Protein AF-A0A1R1PFJ3-F1 (afdb_monomer)

Organism: Zancudomyces culisetae (NCBI:txid1213189)

Foldseek 3Di:
DDDDPPVLPFLDPDDVVVLVVVLVVVPDPVVSVVVVVVSVCCRDLLNLLVVLLCQLVVPVVDDSLVSNVVVCVVRVSCLQDLSSLLSNQQARAAAELLSNCLSCLLSVVLVLNLQSLQWKFKAFPVVRDTPDTRRSSYDPPTDYDQPSVLVVPDDDPVLCVVQWQDQDPGIIMHQSVSSDVSLQSNLVSLVVDQDPSSLVSLLVLLQRWHDDDPVRCVRRPGRHHSDDLLSNVSSLLSSLLNCLVVLPPVSLVSLVPRDRVQPDFLQCQQVSAHNVSHRPDPLLNCLCVVVVVRNVSVCVSLLSNLLNCLVSVSVVSNVVQCVVPLDLVSLVSNLSSCLSVLVLVSVLVSVVSHQDDLVSLVSLLVSLVVDLDLVSLVVCLVVVVSSVVPHPNVVSVVSSVVVVVVVD

Sequence (408 aa):
MNATDNDNSLFNKLPANILSTIFVLAQNLQLSLLNKNMHYISQQDNTVSNYIHQYALSNTEDDPDYNLKTIFEKYTRINMNETVGALVLRKIKNLDYETALELAFKYRWRNILNKLLKMYLLIDRNTSTIVQKSTLFINEGEYLDIDIAKFFSEESGSQREESDIKISDSLYITPIITKIDASSLLFYEMFPITRESEVQMLLDMCNTKFEFPSEISGSVGRDIRCIDTRFMICCMLVAARECGSLNSLEFLKQILDLQINIDFPFEEIEFIVDPSGVTLDDGLSEFICNYEYTERTDLFNYTVCAYYACVLDRKELMSFLEKNYYSSKHLQILFDVATYHENEGLVKEYFFKVELNPENTERVIEMAYNVDNADFKRFVLNNSDRLGGKLDKHTLIMDISEDDHKLQ

Structure (mmCIF, N/CA/C/O backbone):
data_AF-A0A1R1PFJ3-F1
#
_entry.id   AF-A0A1R1PFJ3-F1
#
loop_
_atom_site.group_PDB
_atom_site.id
_atom_site.type_symbol
_atom_site.label_atom_id
_atom_site.label_alt_id
_atom_site.label_comp_id
_atom_site.label_asym_id
_atom_site.label_entity_id
_atom_site.label_seq_id
_atom_site.pdbx_PDB_ins_code
_atom_site.Cartn_x
_atom_site.Cartn_y
_atom_site.Cartn_z
_atom_site.occupancy
_atom_site.B_iso_or_equiv
_atom_site.auth_seq_id
_atom_site.auth_comp_id
_atom_site.auth_asym_id
_atom_site.auth_atom_id
_atom_site.pdbx_PDB_model_num
ATOM 1 N N . MET A 1 1 ? -10.131 26.464 -10.292 1.00 27.20 1 MET A N 1
ATOM 2 C CA . MET A 1 1 ? -9.481 27.066 -11.477 1.00 27.20 1 MET A CA 1
ATOM 3 C C . MET A 1 1 ? -8.424 26.071 -11.912 1.00 27.20 1 MET A C 1
ATOM 5 O O . MET A 1 1 ? -7.534 25.793 -11.125 1.00 27.20 1 MET A O 1
ATOM 9 N N . ASN A 1 2 ? -8.622 25.447 -13.072 1.00 26.03 2 ASN A N 1
ATOM 10 C CA . ASN A 1 2 ? -7.855 24.293 -13.540 1.00 26.03 2 ASN A CA 1
ATOM 11 C C . ASN A 1 2 ? -6.393 24.670 -13.807 1.00 26.03 2 ASN A C 1
ATOM 13 O O . ASN A 1 2 ? -6.123 25.414 -14.749 1.00 26.03 2 ASN A O 1
ATOM 17 N N . ALA A 1 3 ? -5.470 24.120 -13.022 1.00 25.06 3 ALA A N 1
ATOM 18 C CA . ALA A 1 3 ? -4.100 23.906 -13.461 1.00 25.06 3 ALA A CA 1
ATOM 19 C C . ALA A 1 3 ? -4.045 22.475 -13.999 1.00 25.06 3 ALA A C 1
ATOM 21 O O . ALA A 1 3 ? -3.957 21.509 -13.255 1.00 25.06 3 ALA A O 1
ATOM 22 N N . THR A 1 4 ? -4.227 22.336 -15.307 1.00 29.14 4 THR A N 1
ATOM 23 C CA . THR A 1 4 ? -3.827 21.127 -16.021 1.00 29.14 4 THR A CA 1
ATOM 24 C C . THR A 1 4 ? -2.313 20.997 -15.891 1.00 29.14 4 THR A C 1
ATOM 26 O O . THR A 1 4 ? -1.601 21.832 -16.459 1.00 29.14 4 THR A O 1
ATOM 29 N N . ASP A 1 5 ? -1.850 19.976 -15.169 1.00 31.52 5 ASP A N 1
ATOM 30 C CA . ASP A 1 5 ? -0.465 19.493 -15.148 1.00 31.52 5 ASP A CA 1
ATOM 31 C C . ASP A 1 5 ? -0.062 19.023 -16.544 1.00 31.52 5 ASP A C 1
ATOM 33 O O . ASP A 1 5 ? -0.115 17.850 -16.907 1.00 31.52 5 ASP A O 1
ATOM 37 N N . ASN A 1 6 ? 0.293 19.992 -17.375 1.00 36.25 6 ASN A N 1
ATOM 38 C CA . ASN A 1 6 ? 0.882 19.772 -18.680 1.00 36.25 6 ASN A CA 1
ATOM 39 C C . ASN A 1 6 ? 2.334 20.251 -18.602 1.00 36.25 6 ASN A C 1
ATOM 41 O O . ASN A 1 6 ? 2.724 21.233 -19.237 1.00 36.25 6 ASN A O 1
ATOM 45 N N . ASP A 1 7 ? 3.124 19.583 -17.760 1.00 39.88 7 ASP A N 1
ATOM 46 C CA . ASP A 1 7 ? 4.490 19.994 -17.424 1.00 39.88 7 ASP A CA 1
ATOM 47 C C . ASP A 1 7 ? 5.547 19.493 -18.432 1.00 39.88 7 ASP A C 1
ATOM 49 O O . ASP A 1 7 ? 6.734 19.390 -18.144 1.00 39.88 7 ASP A O 1
ATOM 53 N N . ASN A 1 8 ? 5.147 19.301 -19.695 1.00 42.81 8 ASN A N 1
ATOM 54 C CA . ASN A 1 8 ? 6.049 19.102 -20.844 1.00 42.81 8 ASN A CA 1
ATOM 55 C C . ASN A 1 8 ? 6.735 20.407 -21.304 1.00 42.81 8 ASN A C 1
ATOM 57 O O . ASN A 1 8 ? 7.023 20.635 -22.482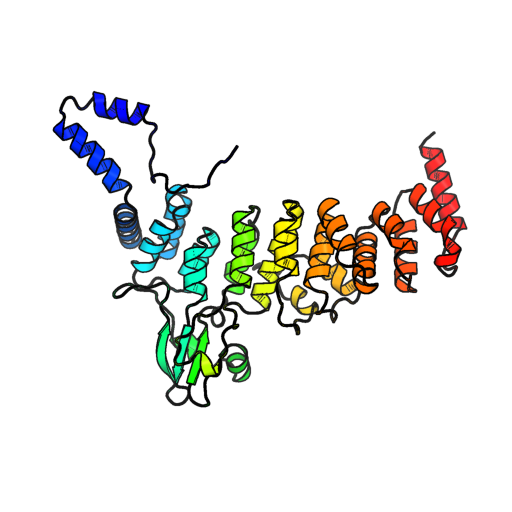 1.00 42.81 8 ASN A O 1
ATOM 61 N N . SER A 1 9 ? 6.960 21.345 -20.389 1.00 43.84 9 SER A N 1
ATOM 62 C CA . SER A 1 9 ? 7.154 22.747 -20.734 1.00 43.84 9 SER A CA 1
ATOM 63 C C . SER A 1 9 ? 8.641 23.158 -20.726 1.00 43.84 9 SER A C 1
ATOM 65 O O . SER A 1 9 ? 9.043 24.095 -20.053 1.00 43.84 9 SER A O 1
ATOM 67 N N . LEU A 1 10 ? 9.428 22.490 -21.587 1.00 50.56 10 LEU A N 1
ATOM 68 C CA . LEU A 1 10 ? 10.803 22.804 -22.037 1.00 50.56 10 LEU A CA 1
ATOM 69 C C . LEU A 1 10 ? 11.862 22.963 -20.923 1.00 50.56 10 LEU A C 1
ATOM 71 O O . LEU A 1 10 ? 11.841 23.895 -20.118 1.00 50.56 10 LEU A O 1
ATOM 75 N N . PHE A 1 11 ? 12.869 22.088 -20.981 1.00 42.62 11 PHE A N 1
ATOM 76 C CA . PHE A 1 11 ? 13.972 21.906 -20.031 1.00 42.62 11 PHE A CA 1
ATOM 77 C C . PHE A 1 11 ? 14.668 23.216 -19.551 1.00 42.62 11 PHE A C 1
ATOM 79 O O . PHE A 1 11 ? 15.093 23.322 -18.403 1.00 42.62 11 PHE A O 1
ATOM 86 N N . ASN A 1 12 ? 14.654 24.286 -20.347 1.00 48.38 12 ASN A N 1
ATOM 87 C CA . ASN A 1 12 ? 15.116 25.637 -20.035 1.00 48.38 12 ASN A CA 1
ATOM 88 C C . ASN A 1 12 ? 14.170 26.714 -20.586 1.00 48.38 12 ASN A C 1
ATOM 90 O O . ASN A 1 12 ? 14.538 27.468 -21.487 1.00 48.38 12 ASN A O 1
ATOM 94 N N . LYS A 1 13 ? 12.968 26.876 -20.021 1.00 51.22 13 LYS A N 1
ATOM 95 C CA . LYS A 1 13 ? 12.243 28.150 -20.188 1.00 51.22 13 LYS A CA 1
ATOM 96 C C . LYS A 1 13 ? 12.961 29.263 -19.425 1.00 51.22 13 LYS A C 1
ATOM 98 O O . LYS A 1 13 ? 12.711 29.485 -18.242 1.00 51.22 13 LYS A O 1
ATOM 103 N N . LEU A 1 14 ? 13.856 29.971 -20.111 1.00 50.25 14 LEU A N 1
ATOM 104 C CA . LEU A 1 14 ? 14.187 31.340 -19.730 1.00 50.25 14 LEU A CA 1
ATOM 105 C C . LEU A 1 14 ? 12.937 32.201 -19.982 1.00 50.25 14 LEU A C 1
ATOM 107 O O . LEU A 1 14 ? 12.300 32.041 -21.029 1.00 50.25 14 LEU A O 1
ATOM 111 N N . PRO A 1 15 ? 12.541 33.087 -19.053 1.00 51.31 15 PRO A N 1
ATOM 112 C CA . PRO A 1 15 ? 11.377 33.933 -19.260 1.00 51.31 15 PRO A CA 1
ATOM 113 C C . PRO A 1 15 ? 11.551 34.774 -20.532 1.00 51.31 15 PRO A C 1
ATOM 115 O O . PRO A 1 15 ? 12.660 35.162 -20.910 1.00 51.31 15 PRO A O 1
ATOM 118 N N . ALA A 1 16 ? 10.439 35.015 -21.233 1.00 48.31 16 ALA A N 1
ATOM 119 C CA . ALA A 1 16 ? 10.441 35.601 -22.576 1.00 48.31 16 ALA A CA 1
ATOM 120 C C . ALA A 1 16 ? 11.168 36.958 -22.649 1.00 48.31 16 ALA A C 1
ATOM 122 O O . ALA A 1 16 ? 11.700 37.303 -23.699 1.00 48.31 16 ALA A O 1
ATOM 123 N N . ASN A 1 17 ? 11.243 37.687 -21.532 1.00 45.69 17 ASN A N 1
ATOM 124 C CA . ASN A 1 17 ? 11.990 38.936 -21.385 1.00 45.69 17 ASN A CA 1
ATOM 125 C C . ASN A 1 17 ? 13.525 38.750 -21.410 1.00 45.69 17 ASN A C 1
ATOM 127 O O . ASN A 1 17 ? 14.238 39.592 -21.952 1.00 45.69 17 ASN A O 1
ATOM 131 N N . ILE A 1 18 ? 14.055 37.649 -20.870 1.00 54.28 18 ILE A N 1
ATOM 132 C CA . ILE A 1 18 ? 15.488 37.320 -20.917 1.00 54.28 18 ILE A CA 1
ATOM 133 C C . ILE A 1 18 ? 15.856 36.860 -22.324 1.00 54.28 18 ILE A C 1
ATOM 135 O O . ILE A 1 18 ? 16.830 37.347 -22.899 1.00 54.28 18 ILE A O 1
ATOM 139 N N . LEU A 1 19 ? 15.025 35.995 -22.915 1.00 49.62 19 LEU A N 1
ATOM 140 C CA . LEU A 1 19 ? 15.180 35.590 -24.309 1.00 49.62 19 LEU A CA 1
ATOM 141 C C . LEU A 1 19 ? 15.135 36.817 -25.229 1.00 49.62 19 LEU A C 1
ATOM 143 O O . LEU A 1 19 ? 16.057 37.008 -26.018 1.00 49.62 19 LEU A O 1
ATOM 147 N N . SER A 1 20 ? 14.146 37.707 -25.086 1.00 45.34 20 SER A N 1
ATOM 148 C CA . SER A 1 20 ? 14.058 38.918 -25.913 1.00 45.34 20 SER A CA 1
ATOM 149 C C . SER A 1 20 ? 15.276 39.826 -25.758 1.00 45.34 20 SER A C 1
ATOM 151 O O . SER A 1 20 ? 15.714 40.403 -26.744 1.00 45.34 20 SER A O 1
ATOM 153 N N . THR A 1 21 ? 15.862 39.928 -24.563 1.00 49.22 21 THR A N 1
ATOM 154 C CA . THR A 1 21 ? 17.061 40.750 -24.320 1.00 49.22 21 THR A CA 1
ATOM 155 C C . THR A 1 21 ? 18.301 40.170 -25.010 1.00 49.22 21 THR A C 1
ATOM 157 O O . THR A 1 21 ? 19.058 40.910 -25.636 1.00 49.22 21 THR A O 1
ATOM 160 N N . ILE A 1 22 ? 18.471 38.843 -24.993 1.00 50.22 22 ILE A N 1
ATOM 161 C CA . ILE A 1 22 ? 19.536 38.147 -25.738 1.00 50.22 22 ILE A CA 1
ATOM 162 C C . ILE A 1 22 ? 19.326 38.295 -27.258 1.00 50.22 22 ILE A C 1
ATOM 164 O O . ILE A 1 22 ? 20.285 38.507 -28.001 1.00 50.22 22 ILE A O 1
ATOM 168 N N . PHE A 1 23 ? 18.076 38.247 -27.731 1.00 50.09 23 PHE A N 1
ATOM 169 C CA . PHE A 1 23 ? 17.738 38.381 -29.154 1.00 50.09 23 PHE A CA 1
ATOM 170 C C . PHE A 1 23 ? 17.822 39.821 -29.684 1.00 50.09 23 PHE A C 1
ATOM 172 O O . PHE A 1 23 ? 18.169 40.002 -30.847 1.00 50.09 23 PHE A O 1
ATOM 179 N N . VAL A 1 24 ? 17.566 40.842 -28.856 1.00 45.62 24 VAL A N 1
ATOM 180 C CA . VAL A 1 24 ? 17.734 42.266 -29.218 1.00 45.62 24 VAL A CA 1
ATOM 181 C C . VAL A 1 24 ? 19.214 42.632 -29.401 1.00 45.62 24 VAL A C 1
ATOM 183 O O . VAL A 1 24 ? 19.536 43.489 -30.223 1.00 45.62 24 VAL A O 1
ATOM 186 N N . LEU A 1 25 ? 20.130 41.950 -28.705 1.00 42.22 25 LEU A N 1
ATOM 187 C CA . LEU A 1 25 ? 21.575 42.129 -28.894 1.00 42.22 25 LEU A CA 1
ATOM 188 C C . LEU A 1 25 ? 22.098 41.481 -30.191 1.00 42.22 25 LEU A C 1
ATOM 190 O O . LEU A 1 25 ? 23.127 41.903 -30.718 1.00 42.22 25 LEU A O 1
ATOM 194 N N . ALA A 1 26 ? 21.376 40.512 -30.759 1.00 48.75 26 ALA A N 1
ATOM 195 C CA . ALA A 1 26 ? 21.679 39.933 -32.064 1.00 48.75 26 ALA A CA 1
ATOM 196 C C . ALA A 1 26 ? 20.947 40.714 -33.172 1.00 48.75 26 ALA A C 1
ATOM 198 O O . ALA A 1 26 ? 19.912 40.286 -33.672 1.00 48.75 26 ALA A O 1
ATOM 199 N N . GLN A 1 27 ? 21.496 41.855 -33.601 1.00 46.78 27 GLN A N 1
ATOM 200 C CA . GLN A 1 27 ? 20.919 42.725 -34.650 1.00 46.78 27 GLN A CA 1
ATOM 201 C C . GLN A 1 27 ? 20.787 42.074 -36.051 1.00 46.78 27 GLN A C 1
ATOM 203 O O . GLN A 1 27 ? 20.391 42.729 -37.012 1.00 46.78 27 GLN A O 1
ATOM 208 N N . ASN A 1 28 ? 21.105 40.784 -36.195 1.00 55.50 28 ASN A N 1
ATOM 209 C CA . ASN A 1 28 ? 21.004 40.026 -37.436 1.00 55.50 28 ASN A CA 1
ATOM 210 C C . ASN A 1 28 ? 19.890 38.971 -37.328 1.00 55.50 28 ASN A C 1
ATOM 212 O O . ASN A 1 28 ? 19.965 38.046 -36.517 1.00 55.50 28 ASN A O 1
ATOM 216 N N . LEU A 1 29 ? 18.881 39.086 -38.198 1.00 51.38 29 LEU A N 1
ATOM 217 C CA . LEU A 1 29 ? 17.709 38.207 -38.247 1.00 51.38 29 LEU A CA 1
ATOM 218 C C . LEU A 1 29 ? 18.069 36.720 -38.418 1.00 51.38 29 LEU A C 1
ATOM 220 O O . LEU A 1 29 ? 17.428 35.869 -37.806 1.00 51.38 29 LEU A O 1
ATOM 224 N N . GLN A 1 30 ? 19.103 36.394 -39.200 1.00 52.28 30 GLN A N 1
ATOM 225 C CA . GLN A 1 30 ? 19.545 35.010 -39.411 1.00 52.28 30 GLN A CA 1
ATOM 226 C C . GLN A 1 30 ? 20.220 34.431 -38.164 1.00 52.28 30 GLN A C 1
ATOM 228 O O . GLN A 1 30 ? 19.965 33.281 -37.817 1.00 52.28 30 GLN A O 1
ATOM 233 N N . LEU A 1 31 ? 21.024 35.231 -37.452 1.00 49.88 31 LEU A N 1
ATOM 234 C CA . LEU A 1 31 ? 21.644 34.817 -36.186 1.00 49.88 31 LEU A CA 1
ATOM 235 C C . LEU A 1 31 ? 20.605 34.678 -35.069 1.00 49.88 31 LEU A C 1
ATOM 237 O O . LEU A 1 31 ? 20.682 33.751 -34.268 1.00 49.88 31 LEU A O 1
ATOM 241 N N . SER A 1 32 ? 19.596 35.550 -35.049 1.00 49.94 32 SER A N 1
ATOM 242 C CA . SER A 1 32 ? 18.458 35.440 -34.134 1.00 49.94 32 SER A CA 1
ATOM 243 C C . SER A 1 32 ? 17.646 34.162 -34.391 1.00 49.94 32 SER A C 1
ATOM 245 O O . SER A 1 32 ? 17.355 33.412 -33.457 1.00 49.94 32 SER A O 1
ATOM 247 N N . LEU A 1 33 ? 17.366 33.840 -35.661 1.00 54.44 33 LEU A N 1
ATOM 248 C CA . LEU A 1 33 ? 16.678 32.604 -36.042 1.00 54.44 33 LEU A CA 1
ATOM 249 C C . LEU A 1 33 ? 17.513 31.356 -35.710 1.00 54.44 33 LEU A C 1
ATOM 251 O O . LEU A 1 33 ? 16.976 30.391 -35.170 1.00 54.44 33 LEU A O 1
ATOM 255 N N . LEU A 1 34 ? 18.825 31.389 -35.972 1.00 55.94 34 LEU A N 1
ATOM 256 C CA . LEU A 1 34 ? 19.754 30.311 -35.632 1.00 55.94 34 LEU A CA 1
ATOM 257 C C . LEU A 1 34 ? 19.811 30.086 -34.119 1.00 55.94 34 LEU A C 1
ATOM 259 O O . LEU A 1 34 ? 19.664 28.956 -33.678 1.00 55.94 34 LEU A O 1
ATOM 263 N N . ASN A 1 35 ? 19.935 31.144 -33.316 1.00 57.66 35 ASN A N 1
ATOM 264 C CA . ASN A 1 35 ? 19.963 31.045 -31.856 1.00 57.66 35 ASN A CA 1
ATOM 265 C C . ASN A 1 35 ? 18.631 30.548 -31.281 1.00 57.66 35 ASN A C 1
ATOM 267 O O . ASN A 1 35 ? 18.630 29.744 -30.353 1.00 57.66 35 ASN A O 1
ATOM 271 N N . LYS A 1 36 ? 17.494 30.965 -31.852 1.00 56.97 36 LYS A N 1
ATOM 272 C CA . LYS A 1 36 ? 16.170 30.455 -31.466 1.00 56.97 36 LYS A CA 1
ATOM 273 C C . LYS A 1 36 ? 16.019 28.976 -31.815 1.00 56.97 36 LYS A C 1
ATOM 275 O O . LYS A 1 36 ? 15.525 28.212 -30.990 1.00 56.97 36 LYS A O 1
ATOM 280 N N . ASN A 1 37 ? 16.478 28.571 -32.997 1.00 57.41 37 ASN A N 1
ATOM 281 C CA . ASN A 1 37 ? 16.461 27.175 -33.421 1.00 57.41 37 ASN A CA 1
ATOM 282 C C . ASN A 1 37 ? 17.436 26.328 -32.598 1.00 57.41 37 ASN A C 1
ATOM 284 O O . ASN A 1 37 ? 17.058 25.244 -32.187 1.00 57.41 37 ASN A O 1
ATOM 288 N N . MET A 1 38 ? 18.637 26.817 -32.279 1.00 60.25 38 MET A N 1
ATOM 289 C CA . MET A 1 38 ? 19.588 26.127 -31.399 1.00 60.25 38 MET A CA 1
ATOM 290 C C . MET A 1 38 ? 19.054 26.006 -29.975 1.00 60.25 38 MET A C 1
ATOM 292 O O . MET A 1 38 ? 19.163 24.939 -29.378 1.00 60.25 38 MET A O 1
ATOM 296 N N . HIS A 1 39 ? 18.419 27.057 -29.448 1.00 60.31 39 HIS A N 1
ATOM 297 C CA . HIS A 1 39 ? 17.732 26.983 -28.166 1.00 60.31 39 HIS A CA 1
ATOM 298 C C . HIS A 1 39 ? 16.643 25.909 -28.224 1.00 60.31 39 HIS A C 1
ATOM 300 O O . HIS A 1 39 ? 16.691 24.972 -27.440 1.00 60.31 39 HIS A O 1
ATOM 306 N N . TYR A 1 40 ? 15.744 25.962 -29.208 1.00 61.09 40 TYR A N 1
ATOM 307 C CA . TYR A 1 40 ? 14.691 24.961 -29.382 1.00 61.09 40 TYR A CA 1
ATOM 308 C C . TYR A 1 40 ? 15.239 23.529 -29.533 1.00 61.09 40 TYR A C 1
ATOM 310 O O . TYR A 1 40 ? 14.783 22.631 -28.835 1.00 61.09 40 TYR A O 1
ATOM 318 N N . ILE A 1 41 ? 16.261 23.322 -30.369 1.00 60.84 41 ILE A N 1
ATOM 319 C CA . ILE A 1 41 ? 16.921 22.024 -30.581 1.00 60.84 41 ILE A CA 1
ATOM 320 C C . ILE A 1 41 ? 17.567 21.524 -29.286 1.00 60.84 41 ILE A C 1
ATOM 322 O O . ILE A 1 41 ? 17.425 20.349 -28.961 1.00 60.84 41 ILE A O 1
ATOM 326 N N . SER A 1 42 ? 18.215 22.398 -28.508 1.00 61.38 42 SER A N 1
ATOM 327 C CA . SER A 1 42 ? 18.800 22.036 -27.205 1.00 61.38 42 SER A CA 1
ATOM 328 C C . SER A 1 42 ? 17.761 21.666 -26.143 1.00 61.38 42 SER A C 1
ATOM 330 O O . SER A 1 42 ? 18.126 21.091 -25.125 1.00 61.38 42 SER A O 1
ATOM 332 N N . GLN A 1 43 ? 16.483 21.992 -26.371 1.00 66.56 43 GLN A N 1
ATOM 333 C CA . GLN A 1 43 ? 15.374 21.591 -25.505 1.00 66.56 43 GLN A CA 1
ATOM 334 C C . GLN A 1 43 ? 14.683 20.299 -25.954 1.00 66.56 43 GLN A C 1
ATOM 336 O O . GLN A 1 43 ? 13.795 19.832 -25.249 1.00 66.56 43 GLN A O 1
ATOM 341 N N . GLN A 1 44 ? 15.031 19.740 -27.118 1.00 73.00 44 GLN A N 1
ATOM 342 C CA . GLN A 1 44 ? 14.429 18.491 -27.584 1.00 73.00 44 GLN A CA 1
ATOM 343 C C . GLN A 1 44 ? 14.936 17.313 -26.754 1.00 73.00 44 GLN A C 1
ATOM 345 O O . GLN A 1 44 ? 16.143 17.193 -26.533 1.00 73.00 44 GLN A O 1
ATOM 350 N N . ASP A 1 45 ? 14.033 16.403 -26.380 1.00 76.94 45 ASP A N 1
ATOM 351 C CA . ASP A 1 45 ? 14.349 15.265 -25.508 1.00 76.94 45 ASP A CA 1
ATOM 352 C C . ASP A 1 45 ? 15.510 14.420 -26.048 1.00 76.94 45 ASP A C 1
ATOM 354 O O . ASP A 1 45 ? 16.385 14.007 -25.294 1.00 76.94 45 ASP A O 1
ATOM 358 N N . ASN A 1 46 ? 15.589 14.240 -27.371 1.00 76.19 46 ASN A N 1
ATOM 359 C CA . ASN A 1 46 ? 16.695 13.535 -28.024 1.00 76.19 46 ASN A CA 1
ATOM 360 C C . ASN A 1 46 ? 18.044 14.241 -27.861 1.00 76.19 46 ASN A C 1
ATOM 362 O O . ASN A 1 46 ? 19.056 13.577 -27.642 1.00 76.19 46 ASN A O 1
ATOM 366 N N . THR A 1 47 ? 18.077 15.569 -27.970 1.00 71.56 47 THR A N 1
ATOM 367 C CA . THR A 1 47 ? 19.308 16.352 -27.806 1.00 71.56 47 THR A CA 1
ATOM 368 C C . THR A 1 47 ? 19.779 16.302 -26.359 1.00 71.56 47 THR A C 1
ATOM 370 O O . THR A 1 47 ? 20.960 16.066 -26.108 1.00 71.56 47 THR A O 1
ATOM 373 N N . VAL A 1 48 ? 18.848 16.456 -25.412 1.00 70.81 48 VAL A N 1
ATOM 374 C CA . VAL A 1 48 ? 19.123 16.362 -23.972 1.00 70.81 48 VAL A CA 1
ATOM 375 C C . VAL A 1 48 ? 19.602 14.952 -23.611 1.00 70.81 48 VAL A C 1
ATOM 377 O O . VAL A 1 48 ? 20.657 14.803 -23.002 1.00 70.81 48 VAL A O 1
ATOM 380 N N . SER A 1 49 ? 18.899 13.913 -24.068 1.00 77.50 49 SER A N 1
ATOM 381 C CA . SER A 1 49 ? 19.283 12.509 -23.878 1.00 77.50 49 SER A CA 1
ATOM 382 C C . SER A 1 49 ? 20.667 12.201 -24.450 1.00 77.50 49 SER A C 1
ATOM 384 O O . SER A 1 49 ? 21.474 11.574 -23.773 1.00 77.50 49 SER A O 1
ATOM 386 N N . ASN A 1 50 ? 20.977 12.661 -25.669 1.00 75.94 50 ASN A N 1
ATOM 387 C CA . ASN A 1 50 ? 22.288 12.433 -26.281 1.00 75.94 50 ASN A CA 1
ATOM 388 C C . ASN A 1 50 ? 23.413 13.114 -25.496 1.00 75.94 50 ASN A C 1
ATOM 390 O O . ASN A 1 50 ? 24.485 12.530 -25.357 1.00 75.94 50 ASN A O 1
ATOM 394 N N . TYR A 1 51 ? 23.168 14.316 -24.968 1.00 74.69 51 TYR A N 1
ATOM 395 C CA . TYR A 1 51 ? 24.123 15.006 -24.105 1.00 74.69 51 TYR A CA 1
ATOM 396 C C . TYR A 1 51 ? 24.359 14.238 -22.801 1.00 74.69 51 TYR A C 1
ATOM 398 O O . TYR A 1 51 ? 25.509 13.978 -22.462 1.00 74.69 51 TYR A O 1
ATOM 406 N N . ILE A 1 52 ? 23.290 13.827 -22.106 1.00 74.25 52 ILE A N 1
ATOM 407 C CA . ILE A 1 52 ? 23.392 13.047 -20.861 1.00 74.25 52 ILE A CA 1
ATOM 408 C C . ILE A 1 52 ? 24.130 11.737 -21.117 1.00 74.25 52 ILE A C 1
ATOM 410 O O . ILE A 1 52 ? 25.056 11.413 -20.390 1.00 74.25 52 ILE A O 1
ATOM 414 N N . HIS A 1 53 ? 23.761 11.017 -22.176 1.00 73.81 53 HIS A N 1
ATOM 415 C CA . HIS A 1 53 ? 24.396 9.763 -22.559 1.00 73.81 53 HIS A CA 1
ATOM 416 C C . HIS A 1 53 ? 25.895 9.943 -22.836 1.00 73.81 53 HIS A C 1
ATOM 418 O O . HIS A 1 53 ? 26.713 9.193 -22.314 1.00 73.81 53 HIS A O 1
ATOM 424 N N . GLN A 1 54 ? 26.281 10.962 -23.613 1.00 71.50 54 GLN A N 1
ATOM 425 C CA . GLN A 1 54 ? 27.695 11.263 -23.850 1.00 71.50 54 GLN A CA 1
ATOM 426 C C . GLN A 1 54 ? 28.422 11.647 -22.563 1.00 71.50 54 GLN A C 1
ATOM 428 O O . GLN A 1 54 ? 29.536 11.186 -22.353 1.00 71.50 54 GLN A O 1
ATOM 433 N N . TYR A 1 55 ? 27.801 12.458 -21.706 1.00 69.12 55 TYR A N 1
ATOM 434 C CA . TYR A 1 55 ? 28.396 12.906 -20.453 1.00 69.12 55 TYR A CA 1
ATOM 435 C C . TYR A 1 55 ? 28.597 11.741 -19.472 1.00 69.12 55 TYR A C 1
ATOM 437 O O . TYR A 1 55 ? 29.718 11.535 -19.011 1.00 69.12 55 TYR A O 1
ATOM 445 N N . ALA A 1 56 ? 27.554 10.936 -19.240 1.00 67.25 56 ALA A N 1
ATOM 446 C CA . ALA A 1 56 ? 27.585 9.758 -18.374 1.00 67.25 56 ALA A CA 1
ATOM 447 C C . ALA A 1 56 ? 28.613 8.714 -18.843 1.00 67.25 56 ALA A C 1
ATOM 449 O O . ALA A 1 56 ? 29.284 8.115 -18.013 1.00 67.25 56 ALA A O 1
ATOM 450 N N . LEU A 1 57 ? 28.795 8.541 -20.160 1.00 63.88 57 LEU A N 1
ATOM 451 C CA . LEU A 1 57 ? 29.818 7.645 -20.718 1.00 63.88 57 LEU A CA 1
ATOM 452 C C . LEU A 1 57 ? 31.227 8.256 -20.778 1.00 63.88 57 LEU A C 1
ATOM 454 O O . LEU A 1 57 ? 32.211 7.523 -20.828 1.00 63.88 57 LEU A O 1
ATOM 458 N N . SER A 1 58 ? 31.346 9.584 -20.839 1.00 58.31 58 SER A N 1
ATOM 459 C CA . SER A 1 58 ? 32.645 10.268 -20.917 1.00 58.31 58 SER A CA 1
ATOM 460 C C . SER A 1 58 ? 33.365 10.358 -19.574 1.00 58.31 58 SER A C 1
ATOM 462 O O . SER A 1 58 ? 34.571 10.600 -19.551 1.00 58.31 58 SER A O 1
ATOM 464 N N . ASN A 1 59 ? 32.640 10.166 -18.470 1.00 57.16 59 ASN A N 1
ATOM 465 C CA . ASN A 1 59 ? 33.186 10.241 -17.125 1.00 57.16 59 ASN A CA 1
ATOM 466 C C . ASN A 1 59 ? 33.628 8.843 -16.663 1.00 57.16 59 ASN A C 1
ATOM 468 O O . ASN A 1 59 ? 32.912 8.152 -15.951 1.00 57.16 59 ASN A O 1
ATOM 472 N N . THR A 1 60 ? 34.799 8.404 -17.134 1.00 56.31 60 THR A N 1
ATOM 473 C CA . THR A 1 60 ? 35.308 7.028 -16.956 1.00 56.31 60 THR A CA 1
ATOM 474 C C . THR A 1 60 ? 35.842 6.715 -15.555 1.00 56.31 60 THR A C 1
ATOM 476 O O . THR A 1 60 ? 36.312 5.603 -15.332 1.00 56.31 60 THR A O 1
ATOM 479 N N . GLU A 1 61 ? 35.875 7.699 -14.653 1.00 57.41 61 GLU A N 1
ATOM 480 C CA . GLU A 1 61 ? 36.370 7.522 -13.280 1.00 57.41 61 GLU A CA 1
ATOM 481 C C . GLU A 1 61 ? 35.315 6.900 -12.356 1.00 57.41 61 GLU A C 1
ATOM 483 O O . GLU A 1 61 ? 35.681 6.173 -11.435 1.00 57.41 61 GLU A O 1
ATOM 488 N N . ASP A 1 62 ? 34.030 7.121 -12.652 1.00 59.97 62 ASP A N 1
ATOM 489 C CA . ASP A 1 62 ? 32.897 6.680 -11.840 1.00 59.97 62 ASP A CA 1
ATOM 490 C C . ASP A 1 62 ? 31.984 5.723 -12.619 1.00 59.97 62 ASP A C 1
ATOM 492 O O . ASP A 1 62 ? 31.908 5.753 -13.850 1.00 59.97 62 ASP A O 1
ATOM 496 N N . ASP A 1 63 ? 31.255 4.891 -11.881 1.00 70.88 63 ASP A N 1
ATOM 497 C CA . ASP A 1 63 ? 30.260 3.971 -12.425 1.00 70.88 63 ASP A CA 1
ATOM 498 C C . ASP A 1 63 ? 29.115 4.730 -13.146 1.00 70.88 63 ASP A C 1
ATOM 500 O O . ASP A 1 63 ? 28.693 5.797 -12.669 1.00 70.88 63 ASP A O 1
ATOM 504 N N . PRO A 1 64 ? 28.601 4.251 -14.303 1.00 68.50 64 PRO A N 1
ATOM 505 C CA . PRO A 1 64 ? 27.528 4.923 -15.039 1.00 68.50 64 PRO A CA 1
ATOM 506 C C . PRO A 1 64 ? 26.303 5.237 -14.178 1.00 68.50 64 PRO A C 1
ATOM 508 O O . PRO A 1 64 ? 25.700 6.299 -14.355 1.00 68.50 64 PRO A O 1
ATOM 511 N N . ASP A 1 65 ? 25.985 4.386 -13.206 1.00 70.81 65 ASP A N 1
ATOM 512 C CA . ASP A 1 65 ? 24.826 4.553 -12.331 1.00 70.81 65 ASP A CA 1
ATOM 513 C C . ASP A 1 65 ? 25.008 5.759 -11.408 1.00 70.81 65 ASP A C 1
ATOM 515 O O . ASP A 1 65 ? 24.116 6.605 -11.277 1.00 70.81 65 ASP A O 1
ATOM 519 N N . TYR A 1 66 ? 26.205 5.908 -10.837 1.00 75.06 66 TYR A N 1
ATOM 520 C CA . TYR A 1 66 ? 26.570 7.062 -10.017 1.00 75.06 66 TYR A CA 1
ATOM 521 C C . TYR A 1 66 ? 26.537 8.370 -10.822 1.00 75.06 66 TYR A C 1
ATOM 523 O O . TYR A 1 66 ? 25.992 9.387 -10.370 1.00 75.06 66 TYR A O 1
ATOM 531 N N . ASN A 1 67 ? 27.063 8.341 -12.050 1.00 74.81 67 ASN A N 1
ATOM 532 C CA . ASN A 1 67 ? 27.034 9.491 -12.952 1.00 74.81 67 ASN A CA 1
ATOM 533 C C . ASN A 1 67 ? 25.595 9.910 -13.288 1.00 74.81 67 ASN A C 1
ATOM 535 O O . ASN A 1 67 ? 25.269 11.100 -13.255 1.00 74.81 67 ASN A O 1
ATOM 539 N N . LEU A 1 68 ? 24.711 8.949 -13.567 1.00 78.06 68 LEU A N 1
ATOM 540 C CA . LEU A 1 68 ? 23.299 9.221 -13.839 1.00 78.06 68 LEU A CA 1
ATOM 541 C C . LEU A 1 68 ? 22.576 9.799 -12.631 1.00 78.06 68 LEU A C 1
ATOM 543 O O . LEU A 1 68 ? 21.912 10.831 -12.774 1.00 78.06 68 LEU A O 1
ATOM 547 N N . LYS A 1 69 ? 22.739 9.185 -11.452 1.00 78.25 69 LYS A N 1
ATOM 548 C CA . LYS A 1 69 ? 22.156 9.682 -10.195 1.00 78.25 69 LYS A CA 1
ATOM 549 C C . LYS A 1 69 ? 22.571 11.135 -9.961 1.00 78.25 69 LYS A C 1
ATOM 551 O O . LYS A 1 69 ? 21.708 11.998 -9.797 1.00 78.25 69 LYS A O 1
ATOM 556 N N . THR A 1 70 ? 23.861 11.440 -10.111 1.00 76.06 70 THR A N 1
ATOM 557 C CA . THR A 1 70 ? 24.398 12.803 -9.964 1.00 76.06 70 THR A CA 1
ATOM 558 C C . THR A 1 70 ? 23.762 13.797 -10.942 1.00 76.06 70 THR A C 1
ATOM 560 O O . THR A 1 70 ? 23.412 14.917 -10.560 1.00 76.06 70 THR A O 1
ATOM 563 N N . ILE A 1 71 ? 23.593 13.421 -12.215 1.00 75.44 71 ILE A N 1
ATOM 564 C CA . ILE A 1 71 ? 22.978 14.293 -13.229 1.00 75.44 71 ILE A CA 1
ATOM 565 C C . ILE A 1 71 ? 21.511 14.559 -12.886 1.00 75.44 71 ILE A C 1
ATOM 567 O O . ILE A 1 71 ? 21.084 15.715 -12.866 1.00 75.44 71 ILE A O 1
ATOM 571 N N . PHE A 1 72 ? 20.731 13.516 -12.615 1.00 78.56 72 PHE A N 1
ATOM 572 C CA . PHE A 1 72 ? 19.307 13.667 -12.331 1.00 78.56 72 PHE A CA 1
ATOM 573 C C . PHE A 1 72 ? 19.054 14.423 -11.016 1.00 78.56 72 PHE A C 1
ATOM 575 O O . PHE A 1 72 ? 18.123 15.228 -10.945 1.00 78.56 72 PHE A O 1
ATOM 582 N N . GLU A 1 73 ? 19.907 14.246 -10.005 1.00 77.75 73 GLU A N 1
ATOM 583 C CA . GLU A 1 73 ? 19.845 15.001 -8.747 1.00 77.75 73 GLU A CA 1
ATOM 584 C C . GLU A 1 73 ? 20.205 16.478 -8.944 1.00 77.75 73 GLU A C 1
ATOM 586 O O . GLU A 1 73 ? 19.513 17.368 -8.443 1.00 77.75 73 GLU A O 1
ATOM 591 N N . LYS A 1 74 ? 21.250 16.766 -9.728 1.00 74.44 74 LYS A N 1
ATOM 592 C CA . LYS A 1 74 ? 21.699 18.140 -9.990 1.00 74.44 74 LYS A CA 1
ATOM 593 C C . LYS A 1 74 ? 20.751 18.916 -10.907 1.00 74.44 74 LYS A C 1
ATOM 595 O O . LYS A 1 74 ? 20.662 20.141 -10.802 1.00 74.44 74 LYS A O 1
ATOM 600 N N . TYR A 1 75 ? 20.049 18.229 -11.808 1.00 70.69 75 TYR A N 1
ATOM 601 C CA . TYR A 1 75 ? 19.190 18.842 -12.819 1.00 70.69 75 TYR A CA 1
ATOM 602 C C . TYR A 1 75 ? 17.741 18.348 -12.706 1.00 70.69 75 TYR A C 1
ATOM 604 O O . TYR A 1 75 ? 17.261 17.552 -13.512 1.00 70.69 75 TYR A O 1
ATOM 612 N N . THR A 1 76 ? 17.007 18.913 -11.745 1.00 68.19 76 THR A N 1
ATOM 613 C CA . THR A 1 76 ? 15.620 18.545 -11.395 1.00 68.19 76 THR A CA 1
ATOM 614 C C . THR A 1 76 ? 14.641 18.505 -12.574 1.00 68.19 76 THR A C 1
ATOM 616 O O . THR A 1 76 ? 13.763 17.651 -12.614 1.00 68.19 76 THR A O 1
ATOM 619 N N . ARG A 1 77 ? 14.802 19.373 -13.582 1.00 67.19 77 ARG A N 1
ATOM 620 C CA . ARG A 1 77 ? 13.959 19.358 -14.792 1.00 67.19 77 ARG A CA 1
ATOM 621 C C . ARG A 1 77 ? 14.226 18.176 -15.730 1.00 67.19 77 ARG A C 1
ATOM 623 O O . ARG A 1 77 ? 13.327 17.811 -16.476 1.00 67.19 77 ARG A O 1
ATOM 630 N N . ILE A 1 78 ? 15.443 17.617 -15.732 1.00 67.88 78 ILE A N 1
ATOM 631 C CA . ILE A 1 78 ? 15.744 16.375 -16.469 1.00 67.88 78 ILE A CA 1
ATOM 632 C C . ILE A 1 78 ? 15.031 15.232 -15.767 1.00 67.88 78 ILE A C 1
ATOM 634 O O . ILE A 1 78 ? 14.318 14.470 -16.404 1.00 67.88 78 ILE A O 1
ATOM 638 N N . ASN A 1 79 ? 15.218 15.163 -14.449 1.00 69.88 79 ASN A N 1
ATOM 639 C CA . ASN A 1 79 ? 14.597 14.177 -13.578 1.00 69.88 79 ASN A CA 1
ATOM 640 C C . ASN A 1 79 ? 13.070 14.147 -13.766 1.00 69.88 79 ASN A C 1
ATOM 642 O O . ASN A 1 79 ? 12.520 13.087 -14.006 1.00 69.88 79 ASN A O 1
ATOM 646 N N . MET A 1 80 ? 12.382 15.289 -13.798 1.00 74.94 80 MET A N 1
ATOM 647 C CA . MET A 1 80 ? 10.922 15.308 -13.995 1.00 74.94 80 MET A CA 1
ATOM 648 C C . MET A 1 80 ? 10.459 14.893 -15.406 1.00 74.94 80 MET A C 1
ATOM 650 O O . MET A 1 80 ? 9.271 14.653 -15.610 1.00 74.94 80 MET A O 1
ATOM 654 N N . ASN A 1 81 ? 11.359 14.815 -16.393 1.00 79.75 81 ASN A N 1
ATOM 655 C CA . ASN A 1 81 ? 11.005 14.460 -17.764 1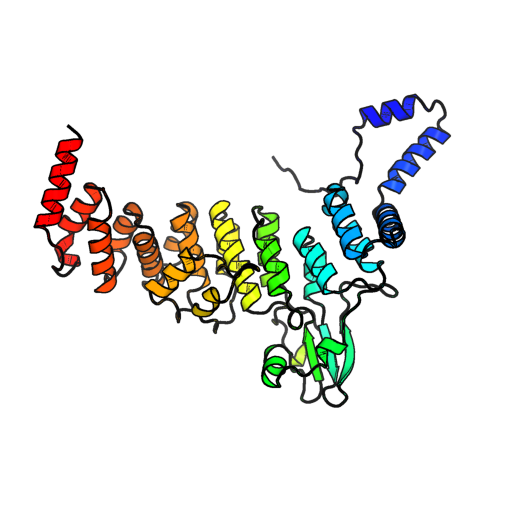.00 79.75 81 ASN A CA 1
ATOM 656 C C . ASN A 1 81 ? 11.258 12.972 -18.026 1.00 79.75 81 ASN A C 1
ATOM 658 O O . ASN A 1 81 ? 12.333 12.551 -18.457 1.00 79.75 81 ASN A O 1
ATOM 662 N N . GLU A 1 82 ? 10.199 12.192 -17.847 1.00 87.25 82 GLU A N 1
ATOM 663 C CA . GLU A 1 82 ? 10.188 10.757 -18.105 1.00 87.25 82 GLU A CA 1
ATOM 664 C C . GLU A 1 82 ? 10.586 10.388 -19.549 1.00 87.25 82 GLU A C 1
ATOM 666 O O . GLU A 1 82 ? 11.218 9.359 -19.773 1.00 87.25 82 GLU A O 1
ATOM 671 N N . THR A 1 83 ? 10.290 11.226 -20.549 1.00 85.56 83 THR A N 1
ATOM 672 C CA . THR A 1 83 ? 10.696 10.956 -21.942 1.00 85.56 83 THR A CA 1
ATOM 673 C C . THR A 1 83 ? 12.214 10.999 -22.083 1.00 85.56 83 THR A C 1
ATOM 675 O O . THR A 1 83 ? 12.810 10.114 -22.702 1.00 85.56 83 THR A O 1
ATOM 678 N N . VAL A 1 84 ? 12.855 12.002 -21.478 1.00 80.62 84 VAL A N 1
ATOM 679 C CA . VAL A 1 84 ? 14.320 12.093 -21.433 1.00 80.62 84 VAL A CA 1
ATOM 680 C C . VAL A 1 84 ? 14.898 10.929 -20.636 1.00 80.62 84 VAL A C 1
ATOM 682 O O . VAL A 1 84 ? 15.826 10.289 -21.129 1.00 80.62 84 VAL A O 1
ATOM 685 N N . GLY A 1 85 ? 14.326 10.618 -19.468 1.00 84.00 85 GLY A N 1
ATOM 686 C CA . GLY A 1 85 ? 14.713 9.465 -18.652 1.00 84.00 85 GLY A CA 1
ATOM 687 C C . GLY A 1 85 ? 14.709 8.168 -19.461 1.00 84.00 85 GLY A C 1
ATOM 688 O O . GLY A 1 85 ? 15.746 7.520 -19.592 1.00 84.00 85 GLY A O 1
ATOM 689 N N . ALA A 1 86 ? 13.592 7.850 -20.122 1.00 84.38 86 ALA A N 1
ATOM 690 C CA . ALA A 1 86 ? 13.463 6.662 -20.964 1.00 84.38 86 ALA A CA 1
ATOM 691 C C . ALA A 1 86 ? 14.536 6.612 -22.061 1.00 84.38 86 ALA A C 1
ATOM 693 O O . ALA A 1 86 ? 15.190 5.586 -22.241 1.00 84.38 86 ALA A O 1
ATOM 694 N N . LEU A 1 87 ? 14.736 7.718 -22.786 1.00 81.25 87 LEU A N 1
ATOM 695 C CA . LEU A 1 87 ? 15.730 7.794 -23.860 1.00 81.25 87 LEU A CA 1
ATOM 696 C C . LEU A 1 87 ? 17.165 7.628 -23.350 1.00 81.25 87 LEU A C 1
ATOM 698 O O . LEU A 1 87 ? 18.008 7.123 -24.087 1.00 81.25 87 LEU A O 1
ATOM 702 N N . VAL A 1 88 ? 17.465 8.092 -22.136 1.00 80.75 88 VAL A N 1
ATOM 703 C CA . VAL A 1 88 ? 18.777 7.913 -21.505 1.00 80.75 88 VAL A CA 1
ATOM 704 C C . VAL A 1 88 ? 18.971 6.455 -21.102 1.00 80.75 88 VAL A C 1
ATOM 706 O O . VAL A 1 88 ? 19.926 5.844 -21.577 1.00 80.75 88 VAL A O 1
ATOM 709 N N . LEU A 1 89 ? 18.050 5.883 -20.316 1.00 84.19 89 LEU A N 1
ATOM 710 C CA . LEU A 1 89 ? 18.173 4.512 -19.802 1.00 84.19 89 LEU A CA 1
ATOM 711 C C . LEU A 1 89 ? 18.346 3.487 -20.935 1.00 84.19 89 LEU A C 1
ATOM 713 O O . LEU A 1 89 ? 19.197 2.613 -20.854 1.00 84.19 89 LEU A O 1
ATOM 717 N N . ARG A 1 90 ? 17.610 3.643 -22.041 1.00 80.25 90 ARG A N 1
ATOM 718 C CA . ARG A 1 90 ? 17.671 2.741 -23.208 1.00 80.25 90 ARG A CA 1
ATOM 719 C C . ARG A 1 90 ? 18.993 2.766 -23.983 1.00 80.25 90 ARG A C 1
ATOM 721 O O . ARG A 1 90 ? 19.305 1.822 -24.711 1.00 80.25 90 ARG A O 1
ATOM 728 N N . LYS A 1 91 ? 19.730 3.877 -23.918 1.00 78.19 91 LYS A N 1
ATOM 729 C CA . LYS A 1 91 ? 20.954 4.075 -24.712 1.00 78.19 91 LYS A CA 1
ATOM 730 C C . LYS A 1 91 ? 22.206 3.607 -23.983 1.00 78.19 91 LYS A C 1
ATOM 732 O O . LYS A 1 91 ? 23.200 3.310 -24.642 1.00 78.19 91 LYS A O 1
ATOM 737 N N . ILE A 1 92 ? 22.166 3.544 -22.654 1.00 76.00 92 ILE A N 1
ATOM 738 C CA . ILE A 1 92 ? 23.339 3.220 -21.848 1.00 76.00 92 ILE A CA 1
ATOM 739 C C . ILE A 1 92 ? 23.609 1.729 -21.944 1.00 76.00 92 ILE A C 1
ATOM 741 O O . ILE A 1 92 ? 22.855 0.883 -21.472 1.00 76.00 92 ILE A O 1
ATOM 745 N N . LYS A 1 93 ? 24.718 1.412 -22.604 1.00 72.12 93 LYS A N 1
ATOM 746 C CA . LYS A 1 93 ? 25.181 0.041 -22.736 1.00 72.12 93 LYS A CA 1
ATOM 747 C C . LYS A 1 93 ? 25.591 -0.487 -21.357 1.00 72.12 93 LYS A C 1
ATOM 749 O O . LYS A 1 93 ? 26.342 0.187 -20.662 1.00 72.12 93 LYS A O 1
ATOM 754 N N . ASN A 1 94 ? 25.157 -1.703 -21.033 1.00 73.19 94 ASN A N 1
ATOM 755 C CA . ASN A 1 94 ? 25.394 -2.388 -19.756 1.00 73.19 94 ASN A CA 1
ATOM 756 C C . ASN A 1 94 ? 24.690 -1.767 -18.534 1.00 73.19 94 ASN A C 1
ATOM 758 O O . ASN A 1 94 ? 25.038 -2.133 -17.420 1.00 73.19 94 ASN A O 1
ATOM 762 N N . LEU A 1 95 ? 23.724 -0.856 -18.717 1.00 79.19 95 LEU A N 1
ATOM 763 C CA . LEU A 1 95 ? 22.848 -0.471 -17.610 1.00 79.19 95 LEU A CA 1
ATOM 764 C C . LEU A 1 95 ? 22.049 -1.700 -17.180 1.00 79.19 95 LEU A C 1
ATOM 766 O O . LEU A 1 95 ? 21.378 -2.306 -18.023 1.00 79.19 95 LEU A O 1
ATOM 770 N N . ASP A 1 96 ? 22.115 -2.061 -15.908 1.00 82.12 96 ASP A N 1
ATOM 771 C CA . ASP A 1 96 ? 21.390 -3.209 -15.390 1.00 82.12 96 ASP A CA 1
ATOM 772 C C . ASP A 1 96 ? 19.904 -2.883 -15.138 1.00 82.12 96 ASP A C 1
ATOM 774 O O . ASP A 1 96 ? 19.487 -1.732 -14.955 1.00 82.12 96 ASP A O 1
ATOM 778 N N . TYR A 1 97 ? 19.070 -3.923 -15.171 1.00 84.69 97 TYR A N 1
ATOM 779 C CA . TYR A 1 97 ? 17.630 -3.800 -14.944 1.00 84.69 97 TYR A CA 1
ATOM 780 C C . TYR A 1 97 ? 17.278 -3.264 -13.543 1.00 84.69 97 TYR A C 1
ATOM 782 O O . TYR A 1 97 ? 16.299 -2.523 -13.422 1.00 84.69 97 TYR A O 1
ATOM 790 N N . GLU A 1 98 ? 18.044 -3.614 -12.502 1.00 84.38 98 GLU A N 1
ATOM 791 C CA . GLU A 1 98 ? 17.764 -3.213 -11.113 1.00 84.38 98 GLU A CA 1
ATOM 792 C C . GLU A 1 98 ? 17.937 -1.696 -10.962 1.00 84.38 98 GLU A C 1
ATOM 794 O O . GLU A 1 98 ? 17.018 -1.018 -10.494 1.00 84.38 98 GLU A O 1
ATOM 799 N N . THR A 1 99 ? 19.028 -1.137 -11.487 1.00 84.31 99 THR A N 1
ATOM 800 C CA . THR A 1 99 ? 19.268 0.311 -11.517 1.00 84.31 99 THR A CA 1
ATOM 801 C C . THR A 1 99 ? 18.213 1.048 -12.336 1.00 84.31 99 THR A C 1
ATOM 803 O O . THR A 1 99 ? 17.718 2.099 -11.918 1.00 84.31 99 THR A O 1
ATOM 806 N N . ALA A 1 100 ? 17.818 0.522 -13.501 1.00 87.50 100 ALA A N 1
ATOM 807 C CA . ALA A 1 100 ? 16.770 1.152 -14.306 1.00 87.50 100 ALA A CA 1
ATOM 808 C C . ALA A 1 100 ? 15.431 1.232 -13.548 1.00 87.50 100 ALA A C 1
ATOM 810 O O . ALA A 1 100 ? 14.737 2.252 -13.629 1.00 87.50 100 ALA A O 1
ATOM 811 N N . LEU A 1 101 ? 15.086 0.180 -12.798 1.00 88.81 101 LEU A N 1
ATOM 812 C CA . LEU A 1 101 ? 13.895 0.129 -11.953 1.00 88.81 101 LEU A CA 1
ATOM 813 C C . LEU A 1 101 ? 14.001 1.094 -10.762 1.00 88.81 101 LEU A C 1
ATOM 815 O O . LEU A 1 101 ? 13.058 1.850 -10.520 1.00 88.81 101 LEU A O 1
ATOM 819 N N . GLU A 1 102 ? 15.147 1.122 -10.073 1.00 87.00 102 GLU A N 1
ATOM 820 C CA . GLU A 1 102 ? 15.425 2.032 -8.953 1.00 87.00 102 GLU A CA 1
ATOM 821 C C . GLU A 1 102 ? 15.269 3.497 -9.384 1.00 87.00 102 GLU A C 1
ATOM 823 O O . GLU A 1 102 ? 14.516 4.252 -8.767 1.00 87.00 102 GLU A O 1
ATOM 828 N N . LEU A 1 103 ? 15.916 3.900 -10.485 1.00 87.31 103 LEU A N 1
ATOM 829 C CA . LEU A 1 103 ? 15.841 5.272 -10.996 1.00 87.31 103 LEU A CA 1
ATOM 830 C C . LEU A 1 103 ? 14.413 5.639 -11.410 1.00 87.31 103 LEU A C 1
ATOM 832 O O . LEU A 1 103 ? 13.939 6.731 -11.091 1.00 87.31 103 LEU A O 1
ATOM 836 N N . ALA A 1 104 ? 13.709 4.730 -12.092 1.00 90.62 104 ALA A N 1
ATOM 837 C CA . ALA A 1 104 ? 12.326 4.965 -12.487 1.00 90.62 104 ALA A CA 1
ATOM 838 C C . ALA A 1 104 ? 11.408 5.156 -11.273 1.00 90.62 104 ALA A C 1
ATOM 840 O O . ALA A 1 104 ? 10.525 6.016 -11.303 1.00 90.62 104 ALA A O 1
ATOM 841 N N . PHE A 1 105 ? 11.642 4.413 -10.191 1.00 90.31 105 PHE A N 1
ATOM 842 C CA . PHE A 1 105 ? 10.878 4.550 -8.959 1.00 90.31 105 PHE A CA 1
ATOM 843 C C . PHE A 1 105 ? 11.230 5.836 -8.210 1.00 90.31 105 PHE A C 1
ATOM 845 O O . PHE A 1 105 ? 10.340 6.642 -7.922 1.00 90.31 105 PHE A O 1
ATOM 852 N N . LYS A 1 106 ? 12.521 6.081 -7.963 1.00 87.88 106 LYS A N 1
ATOM 853 C CA . LYS A 1 106 ? 13.055 7.282 -7.298 1.00 87.88 106 LYS A CA 1
ATOM 854 C C . LYS A 1 106 ? 12.553 8.576 -7.942 1.00 87.88 106 LYS A C 1
ATOM 856 O O . LYS A 1 106 ? 12.168 9.512 -7.246 1.00 87.88 106 LYS A O 1
ATOM 861 N N . TYR A 1 107 ? 12.487 8.615 -9.273 1.00 87.38 107 TYR A N 1
ATOM 862 C CA . TYR A 1 107 ? 12.054 9.791 -10.036 1.00 87.38 107 TYR A CA 1
ATOM 863 C C . TYR A 1 107 ? 10.577 9.782 -10.452 1.00 87.38 107 TYR A C 1
ATOM 865 O O . TYR A 1 107 ? 10.137 10.664 -11.190 1.00 87.38 107 TYR A O 1
ATOM 873 N N . ARG A 1 108 ? 9.784 8.833 -9.937 1.00 89.44 108 ARG A N 1
ATOM 874 C CA . ARG A 1 108 ? 8.325 8.750 -10.139 1.00 89.44 108 ARG A CA 1
ATOM 875 C C . ARG A 1 108 ? 7.913 8.621 -11.615 1.00 89.44 108 ARG A C 1
ATOM 877 O O . ARG A 1 108 ? 6.873 9.129 -12.040 1.00 89.44 108 ARG A O 1
ATOM 884 N N . TRP A 1 109 ? 8.722 7.929 -12.416 1.00 91.31 109 TRP A N 1
ATOM 885 C CA . TRP A 1 109 ? 8.481 7.676 -13.839 1.00 91.31 109 TRP A CA 1
ATOM 886 C C . TRP A 1 109 ? 7.469 6.546 -14.044 1.00 91.31 109 TRP A C 1
ATOM 888 O O . TRP A 1 109 ? 7.807 5.405 -14.367 1.00 91.31 109 TRP A O 1
ATOM 898 N N . ARG A 1 110 ? 6.194 6.880 -13.843 1.00 91.88 110 ARG A N 1
ATOM 899 C CA . ARG A 1 110 ? 5.052 5.954 -13.867 1.00 91.88 110 ARG A CA 1
ATOM 900 C C . ARG A 1 110 ? 4.951 5.103 -15.145 1.00 91.88 110 ARG A C 1
ATOM 902 O O . ARG A 1 110 ? 4.680 3.906 -15.060 1.00 91.88 110 ARG A O 1
ATOM 909 N N . ASN A 1 111 ? 5.143 5.682 -16.331 1.00 90.81 111 ASN A N 1
ATOM 910 C CA . ASN A 1 111 ? 5.051 4.950 -17.600 1.00 90.81 111 ASN A CA 1
ATOM 911 C C . ASN A 1 111 ? 6.251 4.022 -17.832 1.00 90.81 111 ASN A C 1
ATOM 913 O O . ASN A 1 111 ? 6.085 2.950 -18.420 1.00 90.81 111 ASN A O 1
ATOM 917 N N . ILE A 1 112 ? 7.449 4.425 -17.406 1.00 92.38 112 ILE A N 1
ATOM 918 C CA . ILE A 1 112 ? 8.658 3.600 -17.443 1.00 92.38 112 ILE A CA 1
ATOM 919 C C . ILE A 1 112 ? 8.497 2.432 -16.479 1.00 92.38 112 ILE A C 1
ATOM 921 O O . ILE A 1 112 ? 8.665 1.295 -16.912 1.00 92.38 112 ILE A O 1
ATOM 925 N N . LEU A 1 113 ? 8.090 2.693 -15.233 1.00 92.25 113 LEU A N 1
ATOM 926 C CA . LEU A 1 113 ? 7.811 1.662 -14.232 1.00 92.25 113 LEU A CA 1
ATOM 927 C C . LEU A 1 113 ? 6.829 0.624 -14.769 1.00 92.25 113 LEU A C 1
ATOM 929 O O . LEU A 1 113 ? 7.153 -0.555 -14.804 1.00 92.25 113 LEU A O 1
ATOM 933 N N . ASN A 1 114 ? 5.677 1.053 -15.293 1.00 92.25 114 ASN A N 1
ATOM 934 C CA . ASN A 1 114 ? 4.688 0.149 -15.889 1.00 92.25 114 ASN A CA 1
ATOM 935 C C . ASN A 1 114 ? 5.295 -0.755 -16.984 1.00 92.25 114 ASN A C 1
ATOM 937 O O . ASN A 1 114 ? 4.996 -1.945 -17.051 1.00 92.25 114 ASN A O 1
ATOM 941 N N . LYS A 1 115 ? 6.179 -0.217 -17.834 1.00 92.38 115 LYS A N 1
ATOM 942 C CA . LYS A 1 115 ? 6.847 -1.002 -18.886 1.00 92.38 115 LYS A CA 1
ATOM 943 C C . LYS A 1 115 ? 7.896 -1.961 -18.335 1.00 92.38 115 LYS A C 1
ATOM 945 O O . LYS A 1 115 ? 7.964 -3.078 -18.837 1.00 92.38 115 LYS A O 1
ATOM 950 N N . LEU A 1 116 ? 8.693 -1.532 -17.354 1.00 91.44 116 LEU A N 1
ATOM 951 C CA . LEU A 1 116 ? 9.709 -2.364 -16.703 1.00 91.44 116 LEU A CA 1
ATOM 952 C C . LEU A 1 116 ? 9.047 -3.530 -15.957 1.00 91.44 116 LEU A C 1
ATOM 954 O O . LEU A 1 116 ? 9.392 -4.679 -16.208 1.00 91.44 116 LEU A O 1
ATOM 958 N N . LEU A 1 117 ? 8.012 -3.252 -15.156 1.00 90.94 117 LEU A N 1
ATOM 959 C CA . LEU A 1 117 ? 7.250 -4.251 -14.395 1.00 90.94 117 LEU A CA 1
ATOM 960 C C . LEU A 1 117 ? 6.679 -5.372 -15.270 1.00 90.94 117 LEU A C 1
ATOM 962 O O . LEU A 1 117 ? 6.652 -6.527 -14.859 1.00 90.94 117 LEU A O 1
ATOM 966 N N . LYS A 1 118 ? 6.248 -5.044 -16.491 1.00 91.88 118 LYS A N 1
ATOM 967 C CA . LYS A 1 118 ? 5.667 -6.007 -17.437 1.00 91.88 118 LYS A CA 1
ATOM 968 C C . LYS A 1 118 ? 6.704 -6.839 -18.199 1.00 91.88 118 LYS A C 1
ATOM 970 O O . LYS A 1 118 ? 6.319 -7.637 -19.057 1.00 91.88 118 LYS A O 1
ATOM 975 N N . MET A 1 119 ? 8.001 -6.656 -17.951 1.00 90.81 119 MET A N 1
ATOM 976 C CA . MET A 1 119 ? 9.041 -7.449 -18.605 1.00 90.81 119 MET A CA 1
ATOM 977 C C . MET A 1 119 ? 9.135 -8.853 -17.998 1.00 90.81 119 MET A C 1
ATOM 979 O O . MET A 1 119 ? 9.080 -9.048 -16.785 1.00 90.81 119 MET A O 1
ATOM 983 N N . TYR A 1 120 ? 9.301 -9.846 -18.867 1.00 88.44 120 TYR A N 1
ATOM 984 C CA . TYR A 1 120 ? 9.413 -11.256 -18.499 1.00 88.44 120 TYR A CA 1
ATOM 985 C C . TYR A 1 120 ? 10.245 -12.030 -19.524 1.00 88.44 120 TYR A C 1
ATOM 987 O O . TYR A 1 120 ? 10.433 -11.598 -20.669 1.00 88.44 120 TYR A O 1
ATOM 995 N N . LEU A 1 121 ? 10.713 -13.205 -19.118 1.00 87.69 121 LEU A N 1
ATOM 996 C CA . LEU A 1 121 ? 11.404 -14.174 -19.960 1.00 87.69 121 LEU A CA 1
ATOM 997 C C . LEU A 1 121 ? 10.515 -15.403 -20.158 1.00 87.69 121 LEU A C 1
ATOM 999 O O . LEU A 1 121 ? 9.890 -15.875 -19.217 1.00 87.69 121 LEU A O 1
ATOM 1003 N N . LEU A 1 122 ? 10.465 -15.932 -21.377 1.00 87.31 122 LEU A N 1
ATOM 1004 C CA . LEU A 1 122 ? 9.886 -17.242 -21.664 1.00 87.31 122 LEU A CA 1
ATOM 1005 C C . LEU A 1 122 ? 11.023 -18.258 -21.731 1.00 87.31 122 LEU A C 1
ATOM 1007 O O . LEU A 1 122 ? 11.930 -18.098 -22.554 1.00 87.31 122 LEU A O 1
ATOM 1011 N N . ILE A 1 123 ? 10.973 -19.289 -20.894 1.00 85.25 123 ILE A N 1
ATOM 1012 C CA . ILE A 1 123 ? 12.063 -20.254 -20.735 1.00 85.25 123 ILE A CA 1
ATOM 1013 C C . ILE A 1 123 ? 11.569 -21.668 -21.045 1.00 85.25 123 ILE A C 1
ATOM 1015 O O . ILE A 1 123 ? 10.495 -22.083 -20.603 1.00 85.25 123 ILE A O 1
ATOM 1019 N N . ASP A 1 124 ? 12.376 -22.411 -21.805 1.00 83.81 124 ASP A N 1
ATOM 1020 C CA . ASP A 1 124 ? 12.223 -23.856 -21.969 1.00 83.81 124 ASP A CA 1
ATOM 1021 C C . ASP A 1 124 ? 12.935 -24.574 -20.818 1.00 83.81 124 ASP A C 1
ATOM 1023 O O . ASP A 1 124 ? 14.153 -24.468 -20.650 1.00 83.81 124 ASP A O 1
ATOM 1027 N N . ARG A 1 125 ? 12.157 -25.302 -20.017 1.00 81.69 125 ARG A N 1
ATOM 1028 C CA . ARG A 1 125 ? 12.611 -26.030 -18.828 1.00 81.69 125 ARG A CA 1
ATOM 1029 C C . ARG A 1 125 ? 13.543 -27.189 -19.163 1.00 81.69 125 ARG A C 1
ATOM 1031 O O . ARG A 1 125 ? 14.404 -27.518 -18.354 1.00 81.69 125 ARG A O 1
ATOM 1038 N N . ASN A 1 126 ? 13.376 -27.826 -20.319 1.00 81.62 126 ASN A N 1
ATOM 1039 C CA . ASN A 1 126 ? 14.159 -29.008 -20.683 1.00 81.62 126 ASN A CA 1
ATOM 1040 C C . ASN A 1 126 ? 15.584 -28.638 -21.091 1.00 81.62 126 ASN A C 1
ATOM 1042 O O . ASN A 1 126 ? 16.515 -29.414 -20.883 1.00 81.62 126 ASN A O 1
ATOM 1046 N N . THR A 1 127 ? 15.743 -27.467 -21.701 1.00 81.81 127 THR A N 1
ATOM 1047 C CA . THR A 1 127 ? 17.026 -26.983 -22.219 1.00 81.81 127 THR A CA 1
ATOM 1048 C C . THR A 1 127 ? 17.625 -25.866 -21.371 1.00 81.81 127 THR A C 1
ATOM 1050 O O . THR A 1 127 ? 18.782 -25.511 -21.592 1.00 81.81 127 THR A O 1
ATOM 1053 N N . SER A 1 128 ? 16.868 -25.312 -20.419 1.00 76.12 128 SER A N 1
ATOM 1054 C CA . SER A 1 128 ? 17.225 -24.103 -19.665 1.00 76.12 128 SER A CA 1
ATOM 1055 C C . SER A 1 128 ? 17.611 -22.949 -20.595 1.00 76.12 128 SER A C 1
ATOM 1057 O O . SER A 1 128 ? 18.590 -22.240 -20.370 1.00 76.12 128 SER A O 1
ATOM 1059 N N . THR A 1 129 ? 16.867 -22.780 -21.691 1.00 82.31 129 THR A N 1
ATOM 1060 C CA . THR A 1 129 ? 17.132 -21.732 -22.688 1.00 82.31 129 THR A CA 1
ATOM 1061 C C . THR A 1 129 ? 16.002 -20.723 -22.745 1.00 82.31 129 THR A C 1
ATOM 1063 O O . THR A 1 129 ? 14.829 -21.094 -22.729 1.00 82.31 129 THR A O 1
ATOM 1066 N N . ILE A 1 130 ? 16.353 -19.448 -22.907 1.00 83.69 130 ILE A N 1
ATOM 1067 C CA . ILE A 1 130 ? 15.381 -18.386 -23.171 1.00 83.69 130 ILE A CA 1
ATOM 1068 C C . ILE A 1 130 ? 14.855 -18.537 -24.598 1.00 83.69 130 ILE A C 1
ATOM 1070 O O . ILE A 1 130 ? 15.606 -18.422 -25.565 1.00 83.69 130 ILE A O 1
ATOM 1074 N N . VAL A 1 131 ? 13.550 -18.753 -24.707 1.00 84.31 131 VAL A N 1
ATOM 1075 C CA . VAL A 1 131 ? 12.808 -18.833 -25.968 1.00 84.31 131 VAL A CA 1
ATOM 1076 C C . VAL A 1 131 ? 12.423 -17.437 -26.449 1.00 84.31 131 VAL A C 1
ATOM 1078 O O . VAL A 1 131 ? 12.501 -17.144 -27.639 1.00 84.31 131 VAL A O 1
ATOM 1081 N N . GLN A 1 132 ? 12.032 -16.555 -25.524 1.00 84.25 132 GLN A N 1
ATOM 1082 C CA . GLN A 1 132 ? 11.624 -15.188 -25.836 1.00 84.25 132 GLN A CA 1
ATOM 1083 C C . GLN A 1 132 ? 11.942 -14.240 -24.678 1.00 84.25 132 GLN A C 1
ATOM 1085 O O . GLN A 1 132 ? 11.809 -14.599 -23.510 1.00 84.25 132 GLN A O 1
ATOM 1090 N N . LYS A 1 133 ? 12.314 -13.002 -25.016 1.00 84.81 133 LYS A N 1
ATOM 1091 C CA . LYS A 1 133 ? 12.396 -11.883 -24.073 1.00 84.81 133 LYS A CA 1
ATOM 1092 C C . LYS A 1 133 ? 11.252 -10.919 -24.358 1.00 84.81 133 LYS A C 1
ATOM 1094 O O . LYS A 1 133 ? 11.133 -10.437 -25.484 1.00 84.81 133 LYS A O 1
ATOM 1099 N N . SER A 1 134 ? 10.422 -10.636 -23.362 1.00 84.12 134 SER A N 1
ATOM 1100 C CA . SER A 1 134 ? 9.453 -9.546 -23.446 1.00 84.12 134 SER A CA 1
ATOM 1101 C C . SER A 1 134 ? 10.147 -8.239 -23.078 1.00 84.12 134 SER A C 1
ATOM 1103 O O . SER A 1 134 ? 10.521 -8.022 -21.926 1.00 84.12 134 SER A O 1
ATOM 1105 N N . THR A 1 135 ? 10.355 -7.377 -24.072 1.00 77.88 135 THR A N 1
ATOM 1106 C CA . THR A 1 135 ? 11.141 -6.143 -23.945 1.00 77.88 135 THR A CA 1
ATOM 1107 C C . THR A 1 135 ? 10.279 -4.896 -24.128 1.00 77.88 135 THR A C 1
ATOM 1109 O O . THR A 1 135 ? 10.632 -4.001 -24.886 1.00 77.88 135 THR A O 1
ATOM 1112 N N . LEU A 1 136 ? 9.138 -4.810 -23.434 1.00 81.44 136 LEU A N 1
ATOM 1113 C CA . LEU A 1 136 ? 8.198 -3.674 -23.526 1.00 81.44 136 LEU A CA 1
ATOM 1114 C C . LEU A 1 136 ? 8.851 -2.297 -23.299 1.00 81.44 136 LEU A C 1
ATOM 1116 O O . LEU A 1 136 ? 8.352 -1.274 -23.779 1.00 81.44 136 LEU A O 1
ATOM 1120 N N . PHE A 1 137 ? 9.970 -2.258 -22.574 1.00 81.56 137 PHE A N 1
ATOM 1121 C CA . PHE A 1 137 ? 10.737 -1.042 -22.353 1.00 81.56 137 PHE A CA 1
ATOM 1122 C C . PHE A 1 137 ? 11.772 -0.727 -23.449 1.00 81.56 137 PHE A C 1
ATOM 1124 O O . PHE A 1 137 ? 12.077 0.451 -23.616 1.00 81.56 137 PHE A O 1
ATOM 1131 N N . ILE A 1 138 ? 12.272 -1.705 -24.213 1.00 79.19 138 ILE A N 1
ATOM 1132 C CA . ILE A 1 138 ? 13.469 -1.587 -25.074 1.00 79.19 138 ILE A CA 1
ATOM 1133 C C . ILE A 1 138 ? 13.076 -1.685 -26.557 1.00 79.19 138 ILE A C 1
ATOM 1135 O O . ILE A 1 138 ? 12.344 -2.597 -26.945 1.00 79.19 138 ILE A O 1
ATOM 1139 N N . ASN A 1 139 ? 13.581 -0.779 -27.399 1.00 76.19 139 ASN A N 1
ATOM 1140 C CA . ASN A 1 139 ? 13.439 -0.854 -28.857 1.00 76.19 139 ASN A CA 1
ATOM 1141 C C . ASN A 1 139 ? 14.567 -1.681 -29.504 1.00 76.19 139 ASN A C 1
ATOM 1143 O O . ASN A 1 139 ? 15.590 -1.985 -28.894 1.00 76.19 139 ASN A O 1
ATOM 1147 N N . GLU A 1 140 ? 14.416 -2.013 -30.786 1.00 69.06 140 GLU A N 1
ATOM 1148 C CA . GLU A 1 140 ? 15.462 -2.702 -31.547 1.00 69.06 140 GLU A CA 1
ATOM 1149 C C . GLU A 1 140 ? 16.787 -1.908 -31.541 1.00 69.06 140 GLU A C 1
ATOM 1151 O O . GLU A 1 140 ? 16.824 -0.731 -31.897 1.00 69.06 140 GLU A O 1
ATOM 1156 N N . GLY A 1 141 ? 17.881 -2.561 -31.131 1.00 63.94 141 GLY A N 1
ATOM 1157 C CA . GLY A 1 141 ? 19.221 -1.962 -31.053 1.00 63.94 141 GLY A CA 1
ATOM 1158 C C . GLY A 1 141 ? 19.528 -1.177 -29.768 1.00 63.94 141 GLY A C 1
ATOM 1159 O O . GLY A 1 141 ? 20.651 -0.689 -29.627 1.00 63.94 141 GLY A O 1
ATOM 1160 N N . GLU A 1 142 ? 18.571 -1.066 -28.844 1.00 75.94 142 GLU A N 1
ATOM 1161 C CA . GLU A 1 142 ? 18.765 -0.532 -27.489 1.00 75.94 142 GLU A CA 1
ATOM 1162 C C . GLU A 1 142 ? 19.170 -1.650 -26.509 1.00 75.94 142 GLU A C 1
ATOM 1164 O O . GLU A 1 142 ? 19.014 -2.841 -26.800 1.00 75.94 142 GLU A O 1
ATOM 1169 N N . TYR A 1 143 ? 19.715 -1.273 -25.349 1.00 69.81 143 TYR A N 1
ATOM 1170 C CA . TYR A 1 143 ? 20.289 -2.217 -24.389 1.00 69.81 143 TYR A CA 1
ATOM 1171 C C . TYR A 1 143 ? 19.675 -2.028 -23.001 1.00 69.81 143 TYR A C 1
ATOM 1173 O O . TYR A 1 143 ? 19.468 -0.907 -22.550 1.00 69.81 143 TYR A O 1
ATOM 1181 N N . LEU A 1 144 ? 19.421 -3.146 -22.330 1.00 76.31 144 LEU A N 1
ATOM 1182 C CA . LEU A 1 144 ? 19.251 -3.240 -20.885 1.00 76.31 144 LEU A CA 1
ATOM 1183 C C . LEU A 1 144 ? 19.871 -4.573 -20.498 1.00 76.31 144 LEU A C 1
ATOM 1185 O O . LEU A 1 144 ? 19.493 -5.609 -21.063 1.00 76.31 144 LEU A O 1
ATOM 1189 N N . ASP A 1 145 ? 20.867 -4.534 -19.625 1.00 74.25 145 ASP A N 1
ATOM 1190 C CA . ASP A 1 145 ? 21.511 -5.749 -19.170 1.00 74.25 145 ASP A CA 1
ATOM 1191 C C . ASP A 1 145 ? 20.599 -6.450 -18.168 1.00 74.25 145 ASP A C 1
ATOM 1193 O O . ASP A 1 145 ? 20.144 -5.883 -17.174 1.00 74.25 145 ASP A O 1
ATOM 1197 N N . ILE A 1 146 ? 20.279 -7.693 -18.489 1.00 74.00 146 ILE A N 1
ATOM 1198 C CA . ILE A 1 146 ? 19.508 -8.574 -17.627 1.00 74.00 146 ILE A CA 1
ATOM 1199 C C . ILE A 1 146 ? 20.469 -9.708 -17.344 1.00 74.00 146 ILE A C 1
ATOM 1201 O O . ILE A 1 146 ? 20.822 -10.448 -18.268 1.00 74.00 146 ILE A O 1
ATOM 1205 N N . ASP A 1 147 ? 20.892 -9.834 -16.088 1.00 71.50 147 ASP A N 1
ATOM 1206 C CA . ASP A 1 147 ? 21.789 -10.902 -15.664 1.00 71.50 147 ASP A CA 1
ATOM 1207 C C . ASP A 1 147 ? 21.050 -12.242 -15.694 1.00 71.50 147 ASP A C 1
ATOM 1209 O O . ASP A 1 147 ? 20.537 -12.746 -14.698 1.00 71.50 147 ASP A O 1
ATOM 1213 N N . ILE A 1 148 ? 20.985 -12.816 -16.892 1.00 71.06 148 ILE A N 1
ATOM 1214 C CA . ILE A 1 148 ? 20.302 -14.068 -17.198 1.00 71.06 148 ILE A CA 1
ATOM 1215 C C . ILE A 1 148 ? 20.874 -15.231 -16.374 1.00 71.06 148 ILE A C 1
ATOM 1217 O O . ILE A 1 148 ? 20.157 -16.194 -16.105 1.00 71.06 148 ILE A O 1
ATOM 1221 N N . ALA A 1 149 ? 22.139 -15.154 -15.946 1.00 69.00 149 ALA A N 1
ATOM 1222 C CA . ALA A 1 149 ? 22.751 -16.212 -15.154 1.00 69.00 149 ALA A CA 1
ATOM 1223 C C . ALA A 1 149 ? 22.087 -16.346 -13.773 1.00 69.00 149 ALA A C 1
ATOM 1225 O O . ALA A 1 149 ? 21.891 -17.477 -13.319 1.00 69.00 149 ALA A O 1
ATOM 1226 N N . LYS A 1 150 ? 21.641 -15.235 -13.161 1.00 69.81 150 LYS A N 1
ATOM 1227 C CA . LYS A 1 150 ? 20.856 -15.257 -11.908 1.00 69.81 150 LYS A CA 1
ATOM 1228 C C . LYS A 1 150 ? 19.572 -16.083 -12.046 1.00 69.81 150 LYS A C 1
ATOM 1230 O O . LYS A 1 150 ? 19.229 -16.839 -11.144 1.00 69.81 150 LYS A O 1
ATOM 1235 N N . PHE A 1 151 ? 18.927 -16.054 -13.213 1.00 66.88 151 PHE A N 1
ATOM 1236 C CA . PHE A 1 151 ? 17.670 -16.777 -13.465 1.00 66.88 151 PHE A CA 1
ATOM 1237 C C . PHE A 1 151 ? 17.844 -18.298 -13.570 1.00 66.88 151 PHE A C 1
ATOM 1239 O O . PHE A 1 151 ? 16.879 -19.048 -13.429 1.00 66.88 151 PHE A O 1
ATOM 1246 N N . PHE A 1 152 ? 19.069 -18.768 -13.821 1.00 67.19 152 PHE A N 1
ATOM 1247 C CA . PHE A 1 152 ? 19.384 -20.193 -13.931 1.00 67.19 152 PHE A CA 1
ATOM 1248 C C . PHE A 1 152 ? 20.170 -20.736 -12.734 1.00 67.19 152 PHE A C 1
ATOM 1250 O O . PHE A 1 152 ? 20.292 -21.959 -12.609 1.00 67.19 152 PHE A O 1
ATOM 1257 N N . SER A 1 153 ? 20.662 -19.867 -11.844 1.00 63.28 153 SER A N 1
ATOM 1258 C CA . SER A 1 153 ? 21.296 -20.279 -10.587 1.00 63.28 153 SER A CA 1
ATOM 1259 C C . SER A 1 153 ? 20.311 -21.012 -9.671 1.00 63.28 153 SER A C 1
ATOM 1261 O O . SER A 1 153 ? 19.102 -20.789 -9.750 1.00 63.28 153 SER A O 1
ATOM 1263 N N . GLU A 1 154 ? 20.814 -21.970 -8.888 1.00 50.97 154 GLU A N 1
ATOM 1264 C CA . GLU A 1 154 ? 20.045 -22.905 -8.054 1.00 50.97 154 GLU A CA 1
ATOM 1265 C C . GLU A 1 154 ? 19.279 -22.195 -6.922 1.00 50.97 154 GLU A C 1
ATOM 1267 O O . GLU A 1 154 ? 19.605 -22.318 -5.747 1.00 50.97 154 GLU A O 1
ATOM 1272 N N . GLU A 1 155 ? 18.210 -21.478 -7.257 1.00 52.41 155 GLU A N 1
ATOM 1273 C CA . GLU A 1 155 ? 17.083 -21.355 -6.344 1.00 52.41 155 GLU A CA 1
ATOM 1274 C C . GLU A 1 155 ? 16.555 -22.762 -6.058 1.00 52.41 155 GLU A C 1
ATOM 1276 O O . GLU A 1 155 ? 16.407 -23.592 -6.967 1.00 52.41 155 GLU A O 1
ATOM 1281 N N . SER A 1 156 ? 16.287 -23.037 -4.783 1.00 47.88 156 SER A N 1
ATOM 1282 C CA . SER A 1 156 ? 15.611 -24.263 -4.368 1.00 47.88 156 SER A CA 1
ATOM 1283 C C . SER A 1 156 ? 14.352 -24.482 -5.220 1.00 47.88 156 SER A C 1
ATOM 1285 O O . SER A 1 156 ? 13.668 -23.527 -5.589 1.00 47.88 156 SER A O 1
ATOM 1287 N N . GLY A 1 157 ? 14.036 -25.737 -5.562 1.00 49.78 157 GLY A N 1
ATOM 1288 C CA . GLY A 1 157 ? 12.899 -26.052 -6.439 1.00 49.78 157 GLY A CA 1
ATOM 1289 C C . GLY A 1 157 ? 11.568 -25.426 -5.993 1.00 49.78 157 GLY A C 1
ATOM 1290 O O . GLY A 1 157 ? 10.745 -25.122 -6.848 1.00 49.78 157 GLY A O 1
ATOM 1291 N N . SER A 1 158 ? 11.398 -25.157 -4.692 1.00 45.84 158 SER A N 1
ATOM 1292 C CA . SER A 1 158 ? 10.240 -24.461 -4.121 1.00 45.84 158 SER A CA 1
ATOM 1293 C C . SER A 1 158 ? 10.165 -22.973 -4.492 1.00 45.84 158 SER A C 1
ATOM 1295 O O . SER A 1 158 ? 9.105 -22.515 -4.895 1.00 45.84 158 SER A O 1
ATOM 1297 N N . GLN A 1 159 ? 11.276 -22.227 -4.449 1.00 49.31 159 GLN A N 1
ATOM 1298 C CA . GLN A 1 159 ? 11.295 -20.791 -4.794 1.00 49.31 159 GLN A CA 1
ATOM 1299 C C . GLN A 1 159 ? 11.046 -20.536 -6.289 1.00 49.31 159 GLN A C 1
ATOM 1301 O O . GLN A 1 159 ? 10.423 -19.542 -6.673 1.00 49.31 159 GLN A O 1
ATOM 1306 N N . ARG A 1 160 ? 11.495 -21.462 -7.149 1.00 53.53 160 ARG A N 1
ATOM 1307 C CA . ARG A 1 160 ? 11.186 -21.412 -8.586 1.00 53.53 160 ARG A CA 1
ATOM 1308 C C . ARG A 1 160 ? 9.699 -21.630 -8.855 1.00 53.53 160 ARG A C 1
ATOM 1310 O O . ARG A 1 160 ? 9.129 -20.926 -9.677 1.00 53.53 160 ARG A O 1
ATOM 1317 N N . GLU A 1 161 ? 9.068 -22.572 -8.154 1.00 53.62 161 GLU A N 1
ATOM 1318 C CA . GLU A 1 161 ? 7.645 -22.887 -8.340 1.00 53.62 161 GLU A CA 1
ATOM 1319 C C . GLU A 1 161 ? 6.697 -21.793 -7.820 1.00 53.62 161 GLU A C 1
ATOM 1321 O O . GLU A 1 161 ? 5.592 -21.675 -8.343 1.00 53.62 161 GLU A O 1
ATOM 1326 N N . GLU A 1 162 ? 7.121 -20.967 -6.857 1.00 61.28 162 GLU A N 1
ATOM 1327 C CA . GLU A 1 162 ? 6.311 -19.859 -6.319 1.00 61.28 162 GLU A CA 1
ATOM 1328 C C . GLU A 1 162 ? 6.273 -18.614 -7.220 1.00 61.28 162 GLU A C 1
ATOM 1330 O O . GLU A 1 162 ? 5.277 -17.891 -7.230 1.00 61.28 162 GLU A O 1
ATOM 1335 N N . SER A 1 163 ? 7.338 -18.350 -7.981 1.00 69.19 163 SER A N 1
ATOM 1336 C CA . SER A 1 163 ? 7.498 -17.099 -8.745 1.00 69.19 163 SER A CA 1
ATOM 1337 C C . SER A 1 163 ? 7.319 -17.259 -10.258 1.00 69.19 163 SER A C 1
ATOM 1339 O O . SER A 1 163 ? 6.957 -16.297 -10.942 1.00 69.19 163 SER A O 1
ATOM 1341 N N . ASP A 1 164 ? 7.549 -18.459 -10.796 1.00 80.81 164 ASP A N 1
ATOM 1342 C CA . ASP A 1 164 ? 7.410 -18.734 -12.222 1.00 80.81 164 ASP A CA 1
ATOM 1343 C C . ASP A 1 164 ? 5.971 -19.118 -12.596 1.00 80.81 164 ASP A C 1
ATOM 1345 O O . ASP A 1 164 ? 5.286 -19.891 -11.927 1.00 80.81 164 ASP A O 1
ATOM 1349 N N . ILE A 1 165 ? 5.515 -18.632 -13.747 1.00 84.38 165 ILE A N 1
ATOM 1350 C CA . ILE A 1 165 ? 4.165 -18.885 -14.241 1.00 84.38 165 ILE A CA 1
ATOM 1351 C C . ILE A 1 165 ? 4.209 -20.040 -15.242 1.00 84.38 165 ILE A C 1
ATOM 1353 O O . ILE A 1 165 ? 4.732 -19.919 -16.357 1.00 84.38 165 ILE A O 1
ATOM 1357 N N . LYS A 1 166 ? 3.638 -21.182 -14.859 1.00 84.31 166 LYS A N 1
ATOM 1358 C CA . LYS A 1 166 ? 3.619 -22.385 -15.698 1.00 84.31 166 LYS A CA 1
ATOM 1359 C C . LYS A 1 166 ? 2.688 -22.213 -16.907 1.00 84.31 166 LYS A C 1
ATOM 1361 O O . LYS A 1 166 ? 1.492 -21.994 -16.745 1.00 84.31 166 LYS A O 1
ATOM 1366 N N . ILE A 1 167 ? 3.221 -22.398 -18.121 1.00 84.31 167 ILE A N 1
ATOM 1367 C CA . ILE A 1 167 ? 2.420 -22.496 -19.359 1.00 84.31 167 ILE A CA 1
ATOM 1368 C C . ILE A 1 167 ? 2.146 -23.965 -19.697 1.00 84.31 167 ILE A C 1
ATOM 1370 O O . ILE A 1 167 ? 1.038 -24.342 -20.069 1.00 84.31 167 ILE A O 1
ATOM 1374 N N . SER A 1 168 ? 3.185 -24.796 -19.607 1.00 82.31 168 SER A N 1
ATOM 1375 C CA . SER A 1 168 ? 3.148 -26.237 -19.869 1.00 82.31 168 SER A CA 1
ATOM 1376 C C . SER A 1 168 ? 4.248 -26.937 -19.067 1.00 82.31 168 SER A C 1
ATOM 1378 O O . SER A 1 168 ? 4.978 -26.294 -18.316 1.00 82.31 168 SER A O 1
ATOM 1380 N N . ASP A 1 169 ? 4.396 -28.253 -19.210 1.00 80.25 169 ASP A N 1
ATOM 1381 C CA . ASP A 1 169 ? 5.453 -28.992 -18.506 1.00 80.25 169 ASP A CA 1
ATOM 1382 C C . ASP A 1 169 ? 6.870 -28.598 -18.950 1.00 80.25 169 ASP A C 1
ATOM 1384 O O . ASP A 1 169 ? 7.811 -28.712 -18.166 1.00 80.25 169 ASP A O 1
ATOM 1388 N N . SER A 1 170 ? 7.020 -28.090 -20.177 1.00 82.75 170 SER A N 1
ATOM 1389 C CA . SER A 1 170 ? 8.307 -27.682 -20.745 1.00 82.75 170 SER A CA 1
ATOM 1390 C C . SER A 1 170 ? 8.501 -26.172 -20.848 1.00 82.75 170 SER A C 1
ATOM 1392 O O . SER A 1 170 ? 9.616 -25.748 -21.109 1.00 82.75 170 SER A O 1
ATOM 1394 N N . LEU A 1 171 ? 7.457 -25.354 -20.678 1.00 85.69 171 LEU A N 1
ATOM 1395 C CA . LEU A 1 171 ? 7.535 -23.897 -20.853 1.00 85.69 171 LEU A CA 1
ATOM 1396 C C . LEU A 1 171 ? 6.949 -23.157 -19.658 1.00 85.69 171 LEU A C 1
ATOM 1398 O O . LEU A 1 171 ? 5.829 -23.448 -19.223 1.00 85.69 171 LEU A O 1
ATOM 1402 N N . TYR A 1 172 ? 7.677 -22.149 -19.198 1.00 86.38 172 TYR A N 1
ATOM 1403 C CA . TYR A 1 172 ? 7.254 -21.260 -18.125 1.00 86.38 172 TYR A CA 1
ATOM 1404 C C . TYR A 1 172 ? 7.689 -19.820 -18.397 1.00 86.38 172 TYR A C 1
ATOM 1406 O O . TYR A 1 172 ? 8.609 -19.562 -19.180 1.00 86.38 172 TYR A O 1
ATOM 1414 N N . ILE A 1 173 ? 6.979 -18.886 -17.774 1.00 87.12 173 ILE A N 1
ATOM 1415 C CA . ILE A 1 173 ? 7.283 -17.459 -17.803 1.00 87.12 173 ILE A CA 1
ATOM 1416 C C . ILE A 1 173 ? 7.947 -17.096 -16.488 1.00 87.12 173 ILE A C 1
ATOM 1418 O O . ILE A 1 173 ? 7.398 -17.379 -15.428 1.00 87.12 173 ILE A O 1
ATOM 1422 N N . THR A 1 174 ? 9.074 -16.407 -16.576 1.00 85.62 174 THR A N 1
ATOM 1423 C CA . THR A 1 174 ? 9.760 -15.830 -15.427 1.00 85.62 174 THR A CA 1
ATOM 1424 C C . THR A 1 174 ? 9.636 -14.314 -15.483 1.00 85.62 174 THR A C 1
ATOM 1426 O O . THR A 1 174 ? 10.274 -13.678 -16.334 1.00 85.62 174 THR A O 1
ATOM 1429 N N . PRO A 1 175 ? 8.801 -13.711 -14.621 1.00 86.25 175 PRO A N 1
ATOM 1430 C CA . PRO A 1 175 ? 8.833 -12.277 -14.372 1.00 86.25 175 PRO A CA 1
ATOM 1431 C C . PRO A 1 175 ? 10.243 -11.812 -13.999 1.00 86.25 175 PRO A C 1
ATOM 1433 O O . PRO A 1 175 ? 10.920 -12.454 -13.200 1.00 86.25 175 PRO A O 1
ATOM 1436 N N . ILE A 1 176 ? 10.702 -10.689 -14.560 1.00 85.31 176 ILE A N 1
ATOM 1437 C CA . ILE A 1 176 ? 12.043 -10.182 -14.222 1.00 85.31 176 ILE A CA 1
ATOM 1438 C C . ILE A 1 176 ? 12.057 -9.613 -12.801 1.00 85.31 176 ILE A C 1
ATOM 1440 O O . ILE A 1 176 ? 12.984 -9.884 -12.044 1.00 85.31 176 ILE A O 1
ATOM 1444 N N . ILE A 1 177 ? 11.018 -8.863 -12.421 1.00 80.50 177 ILE A N 1
ATOM 1445 C CA . ILE A 1 177 ? 10.963 -8.194 -11.116 1.00 80.50 177 ILE A CA 1
ATOM 1446 C C . ILE A 1 177 ? 10.931 -9.163 -9.926 1.00 80.50 177 ILE A C 1
ATOM 1448 O O . ILE A 1 177 ? 11.497 -8.849 -8.889 1.00 80.50 177 ILE A O 1
ATOM 1452 N N . THR A 1 178 ? 10.325 -10.343 -10.058 1.00 72.25 178 THR A N 1
ATOM 1453 C CA . THR A 1 178 ? 10.196 -11.282 -8.929 1.00 72.25 178 THR A CA 1
ATOM 1454 C C . THR A 1 178 ? 11.476 -12.074 -8.652 1.00 72.25 178 THR A C 1
ATOM 1456 O O . THR A 1 178 ? 11.521 -12.832 -7.691 1.00 72.25 178 THR A O 1
ATOM 1459 N N . LYS A 1 179 ? 12.499 -11.956 -9.510 1.00 70.44 179 LYS A N 1
ATOM 1460 C CA . LYS A 1 179 ? 13.798 -12.645 -9.373 1.00 70.44 179 LYS A CA 1
ATOM 1461 C C . LYS A 1 179 ? 14.925 -11.731 -8.903 1.00 70.44 179 LYS A C 1
ATOM 1463 O O . LYS A 1 179 ? 16.066 -12.167 -8.773 1.00 70.44 179 LYS A O 1
ATOM 1468 N N . ILE A 1 180 ? 14.619 -10.461 -8.682 1.00 65.94 180 ILE A N 1
ATOM 1469 C CA . ILE A 1 180 ? 15.546 -9.486 -8.121 1.00 65.94 180 ILE A CA 1
ATOM 1470 C C . ILE A 1 180 ? 15.066 -9.138 -6.715 1.00 65.94 180 ILE A C 1
ATOM 1472 O O . ILE A 1 180 ? 13.861 -9.093 -6.474 1.00 65.94 180 ILE A O 1
ATOM 1476 N N . ASP A 1 181 ? 15.982 -8.847 -5.791 1.00 63.69 181 ASP A N 1
ATOM 1477 C CA . ASP A 1 181 ? 15.619 -8.274 -4.485 1.00 63.69 181 ASP A CA 1
ATOM 1478 C C . ASP A 1 181 ? 15.242 -6.784 -4.639 1.00 63.69 181 ASP A C 1
ATOM 1480 O O . ASP A 1 181 ? 15.792 -5.883 -4.005 1.00 63.69 181 ASP A O 1
ATOM 1484 N N . ALA A 1 182 ? 14.309 -6.508 -5.557 1.00 62.19 182 ALA A N 1
ATOM 1485 C CA . ALA A 1 182 ? 13.771 -5.177 -5.801 1.00 62.19 182 ALA A CA 1
ATOM 1486 C C . ALA A 1 182 ? 13.003 -4.658 -4.591 1.00 62.19 182 ALA A C 1
ATOM 1488 O O . ALA A 1 182 ? 12.934 -3.448 -4.406 1.00 62.19 182 ALA A O 1
ATOM 1489 N N . SER A 1 183 ? 12.447 -5.548 -3.765 1.00 62.38 183 SER A N 1
ATOM 1490 C CA . SER A 1 183 ? 11.766 -5.188 -2.524 1.00 62.38 183 SER A CA 1
ATOM 1491 C C . SER A 1 183 ? 12.643 -4.296 -1.654 1.00 62.38 183 SER A C 1
ATOM 1493 O O . SER A 1 183 ? 12.269 -3.157 -1.387 1.00 62.38 183 SER A O 1
ATOM 1495 N N . SER A 1 184 ? 13.846 -4.757 -1.305 1.00 64.62 184 SER A N 1
ATOM 1496 C CA . SER A 1 184 ? 14.756 -4.019 -0.426 1.00 64.62 184 SER A CA 1
ATOM 1497 C C . SER A 1 184 ? 15.155 -2.656 -1.008 1.00 64.62 184 SER A C 1
ATOM 1499 O O . SER A 1 184 ? 15.169 -1.655 -0.291 1.00 64.62 184 SER A O 1
ATOM 1501 N N . LEU A 1 185 ? 15.431 -2.594 -2.317 1.00 67.12 185 LEU A N 1
ATOM 1502 C CA . LEU A 1 185 ? 15.809 -1.353 -3.006 1.00 67.12 185 LEU A CA 1
ATOM 1503 C C . LEU A 1 185 ? 14.658 -0.340 -3.058 1.00 67.12 185 LEU A C 1
ATOM 1505 O O . LEU A 1 185 ? 14.838 0.842 -2.767 1.00 67.12 185 LEU A O 1
ATOM 1509 N N . LEU A 1 186 ? 13.464 -0.794 -3.429 1.00 76.25 186 LEU A N 1
ATOM 1510 C CA . LEU A 1 186 ? 12.320 0.081 -3.664 1.00 76.25 186 LEU A CA 1
ATOM 1511 C C . LEU A 1 186 ? 11.645 0.534 -2.365 1.00 76.25 186 LEU A C 1
ATOM 1513 O O . LEU A 1 186 ? 11.071 1.623 -2.343 1.00 76.25 186 LEU A O 1
ATOM 1517 N N . PHE A 1 187 ? 11.747 -0.236 -1.275 1.00 77.12 187 PHE A N 1
ATOM 1518 C CA . PHE A 1 187 ? 11.203 0.166 0.029 1.00 77.12 187 PHE A CA 1
ATOM 1519 C C . PHE A 1 187 ? 11.819 1.469 0.534 1.00 77.12 187 PHE A C 1
ATOM 1521 O O . PHE A 1 187 ? 11.092 2.328 1.029 1.00 77.12 187 PHE A O 1
ATOM 1528 N N . TYR A 1 188 ? 13.126 1.676 0.335 1.00 74.38 188 TYR A N 1
ATOM 1529 C CA . TYR A 1 188 ? 13.774 2.937 0.706 1.00 74.38 188 TYR A CA 1
ATOM 1530 C C . TYR A 1 188 ? 13.125 4.147 0.015 1.00 74.38 188 TYR A C 1
ATOM 1532 O O . TYR A 1 188 ? 12.852 5.178 0.629 1.00 74.38 188 TYR A O 1
ATOM 1540 N N . GLU A 1 189 ? 12.819 3.999 -1.270 1.00 81.31 189 GLU A N 1
ATOM 1541 C CA . GLU A 1 189 ? 12.283 5.075 -2.100 1.00 81.31 189 GLU A CA 1
ATOM 1542 C C . GLU A 1 189 ? 10.774 5.311 -1.900 1.00 81.31 189 GLU A C 1
ATOM 1544 O O . GLU A 1 189 ? 10.238 6.320 -2.384 1.00 81.31 189 GLU A O 1
ATOM 1549 N N . MET A 1 190 ? 10.090 4.411 -1.177 1.00 84.12 190 MET A N 1
ATOM 1550 C CA . MET A 1 190 ? 8.684 4.549 -0.783 1.00 84.12 190 MET A CA 1
ATOM 1551 C C . MET A 1 190 ? 8.482 5.512 0.390 1.00 84.12 190 MET A C 1
ATOM 1553 O O . MET A 1 190 ? 7.478 6.219 0.416 1.00 84.12 190 MET A O 1
ATOM 1557 N N . PHE A 1 191 ? 9.428 5.600 1.329 1.00 74.81 191 PHE A N 1
ATOM 1558 C CA . PHE A 1 191 ? 9.312 6.475 2.505 1.00 74.81 191 PHE A CA 1
ATOM 1559 C C . PHE A 1 191 ? 9.015 7.955 2.210 1.00 74.81 191 PHE A C 1
ATOM 1561 O O . PHE A 1 191 ? 8.202 8.539 2.928 1.00 74.81 191 PHE A O 1
ATOM 1568 N N . PRO A 1 192 ? 9.632 8.603 1.199 1.00 81.62 192 PRO A N 1
ATOM 1569 C CA . PRO A 1 192 ? 9.362 10.011 0.905 1.00 81.62 192 PRO A CA 1
ATOM 1570 C C . PRO A 1 192 ? 8.063 10.261 0.115 1.00 81.62 192 PRO A C 1
ATOM 1572 O O . PRO A 1 192 ? 7.819 11.401 -0.289 1.00 81.62 192 PRO A O 1
ATOM 1575 N N . ILE A 1 193 ? 7.239 9.238 -0.146 1.00 85.69 193 ILE A N 1
ATOM 1576 C CA . ILE A 1 193 ? 5.964 9.399 -0.858 1.00 85.69 193 ILE A CA 1
ATOM 1577 C C . ILE A 1 193 ? 4.998 10.224 -0.011 1.00 85.69 193 ILE A C 1
ATOM 1579 O O . ILE A 1 193 ? 4.710 9.883 1.130 1.00 85.69 193 ILE A O 1
ATOM 1583 N N . THR A 1 194 ? 4.507 11.324 -0.583 1.00 85.94 194 THR A N 1
ATOM 1584 C CA . THR A 1 194 ? 3.588 12.256 0.103 1.00 85.94 194 THR A CA 1
ATOM 1585 C C . THR A 1 194 ? 2.572 12.913 -0.836 1.00 85.94 194 THR A C 1
ATOM 1587 O O . THR A 1 194 ? 1.611 13.532 -0.380 1.00 85.94 194 THR A O 1
ATOM 1590 N N . ARG A 1 195 ? 2.769 12.832 -2.159 1.00 89.69 195 ARG A N 1
ATOM 1591 C CA . ARG A 1 195 ? 1.935 13.524 -3.157 1.00 89.69 195 ARG A CA 1
ATOM 1592 C C . ARG A 1 195 ? 0.907 12.590 -3.787 1.00 89.69 195 ARG A C 1
ATOM 1594 O O . ARG A 1 195 ? 1.172 11.412 -4.003 1.00 89.69 195 ARG A O 1
ATOM 1601 N N . GLU A 1 196 ? -0.223 13.153 -4.215 1.00 92.38 196 GLU A N 1
ATOM 1602 C CA . GLU A 1 196 ? -1.302 12.411 -4.889 1.00 92.38 196 GLU A CA 1
ATOM 1603 C C . GLU A 1 196 ? -0.813 11.602 -6.101 1.00 92.38 196 GLU A C 1
ATOM 1605 O O . GLU A 1 196 ? -1.161 10.434 -6.253 1.00 92.38 196 GLU A O 1
ATOM 1610 N N . SER A 1 197 ? 0.043 12.188 -6.945 1.00 91.06 197 SER A N 1
ATOM 1611 C CA . SER A 1 197 ? 0.603 11.504 -8.118 1.00 91.06 197 SER A CA 1
ATOM 1612 C C . SER A 1 197 ? 1.468 10.293 -7.755 1.00 91.06 197 SER A C 1
ATOM 1614 O O . SER A 1 197 ? 1.554 9.342 -8.528 1.00 91.06 197 SER A O 1
ATOM 1616 N N . GLU A 1 198 ? 2.125 10.335 -6.596 1.00 92.19 198 GLU A N 1
ATOM 1617 C CA . GLU A 1 198 ? 2.980 9.258 -6.093 1.00 92.19 198 GLU A CA 1
ATOM 1618 C C . GLU A 1 198 ? 2.136 8.141 -5.472 1.00 92.19 198 GLU A C 1
ATOM 1620 O O . GLU 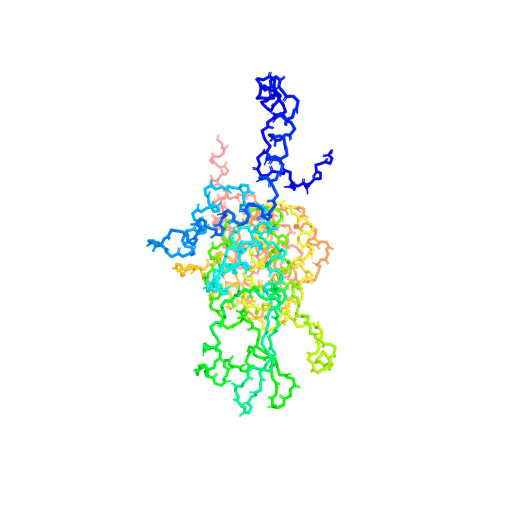A 1 198 ? 2.398 6.969 -5.729 1.00 92.19 198 GLU A O 1
ATOM 1625 N N . VAL A 1 199 ? 1.072 8.490 -4.739 1.00 93.69 199 VAL A N 1
ATOM 1626 C CA . VAL A 1 199 ? 0.080 7.515 -4.257 1.00 93.69 199 VAL A CA 1
ATOM 1627 C C . VAL A 1 199 ? -0.577 6.802 -5.437 1.00 93.69 199 VAL A C 1
ATOM 1629 O O . VAL A 1 199 ? -0.653 5.575 -5.448 1.00 93.69 199 VAL A O 1
ATOM 1632 N N . GLN A 1 200 ? -0.976 7.544 -6.475 1.00 94.94 200 GLN A N 1
ATOM 1633 C CA . GLN A 1 200 ? -1.533 6.941 -7.685 1.00 94.94 200 GLN A CA 1
ATOM 1634 C C . GLN A 1 200 ? -0.534 5.979 -8.341 1.00 94.94 200 GLN A C 1
ATOM 1636 O O . GLN A 1 200 ? -0.928 4.876 -8.705 1.00 94.94 200 GLN A O 1
ATOM 1641 N N . MET A 1 201 ? 0.749 6.353 -8.430 1.00 94.31 201 MET A N 1
ATOM 1642 C CA . MET A 1 201 ? 1.803 5.477 -8.952 1.00 94.31 201 MET A CA 1
ATOM 1643 C C . MET A 1 201 ? 1.851 4.136 -8.201 1.00 94.31 201 MET A C 1
ATOM 1645 O O . MET A 1 201 ? 1.877 3.097 -8.857 1.00 94.31 201 MET A O 1
ATOM 1649 N N . LEU A 1 202 ? 1.797 4.135 -6.863 1.00 93.44 202 LEU A N 1
ATOM 1650 C CA . LEU A 1 202 ? 1.750 2.897 -6.068 1.00 93.44 202 LEU A CA 1
ATOM 1651 C C . LEU A 1 202 ? 0.516 2.046 -6.400 1.00 93.44 202 LEU A C 1
ATOM 1653 O O . LEU A 1 202 ? 0.631 0.842 -6.633 1.00 93.44 202 LEU A O 1
ATOM 1657 N N . LEU A 1 203 ? -0.662 2.672 -6.481 1.00 93.19 203 LEU A N 1
ATOM 1658 C CA . LEU A 1 203 ? -1.913 1.981 -6.813 1.00 93.19 203 LEU A CA 1
ATOM 1659 C C . LEU A 1 203 ? -1.898 1.400 -8.232 1.00 93.19 203 LEU A C 1
ATOM 1661 O O . LEU A 1 203 ? -2.440 0.317 -8.470 1.00 93.19 203 LEU A O 1
ATOM 1665 N N . ASP A 1 204 ? -1.255 2.076 -9.183 1.00 93.25 204 ASP A N 1
ATOM 1666 C CA . ASP A 1 204 ? -1.089 1.546 -10.534 1.00 93.25 204 ASP A CA 1
ATOM 1667 C C . ASP A 1 204 ? -0.170 0.334 -10.555 1.00 93.25 204 ASP A C 1
ATOM 1669 O O . ASP A 1 204 ? -0.454 -0.625 -11.270 1.00 93.25 204 ASP A O 1
ATOM 1673 N N . MET A 1 205 ? 0.908 0.348 -9.766 1.00 90.94 205 MET A N 1
ATOM 1674 C CA . MET A 1 205 ? 1.802 -0.803 -9.638 1.00 90.94 205 MET A CA 1
ATOM 1675 C C . MET A 1 205 ? 1.041 -2.018 -9.093 1.00 90.94 205 MET A C 1
ATOM 1677 O O . MET A 1 205 ? 1.130 -3.093 -9.686 1.00 90.94 205 MET A O 1
ATOM 1681 N N . CYS A 1 206 ? 0.197 -1.835 -8.070 1.00 89.25 206 CYS A N 1
ATOM 1682 C CA . CYS A 1 206 ? -0.687 -2.888 -7.544 1.00 89.25 206 CYS A CA 1
ATOM 1683 C C . CYS A 1 206 ? -1.654 -3.462 -8.591 1.00 89.25 206 CYS A C 1
ATOM 1685 O O . CYS A 1 206 ? -1.997 -4.646 -8.561 1.00 89.25 206 CYS A O 1
ATOM 1687 N N . ASN A 1 207 ? -2.092 -2.634 -9.538 1.00 89.94 207 ASN A N 1
ATOM 1688 C CA . ASN A 1 207 ? -3.013 -3.030 -10.604 1.00 89.94 207 ASN A CA 1
ATOM 1689 C C . ASN A 1 207 ? -2.315 -3.475 -11.896 1.00 89.94 207 ASN A C 1
ATOM 1691 O O . ASN A 1 207 ? -2.983 -3.913 -12.838 1.00 89.94 207 ASN A O 1
ATOM 1695 N N . THR A 1 208 ? -0.987 -3.374 -11.968 1.00 90.38 208 THR A N 1
ATOM 1696 C CA . THR A 1 208 ? -0.230 -3.666 -13.184 1.00 90.38 208 THR A CA 1
ATOM 1697 C C . THR A 1 208 ? -0.197 -5.171 -13.436 1.00 90.38 208 THR A C 1
ATOM 1699 O O . THR A 1 208 ? 0.276 -5.959 -12.618 1.00 90.38 208 THR A O 1
ATOM 1702 N N . LYS A 1 209 ? -0.717 -5.574 -14.598 1.00 90.00 209 LYS A N 1
ATOM 1703 C CA . LYS A 1 209 ? -0.832 -6.969 -15.042 1.00 90.00 209 LYS A CA 1
ATOM 1704 C C . LYS A 1 209 ? 0.074 -7.251 -16.227 1.00 90.00 209 LYS A C 1
ATOM 1706 O O . LYS A 1 209 ? 0.318 -6.356 -17.039 1.00 90.00 209 LYS A O 1
ATOM 1711 N N . PHE A 1 210 ? 0.535 -8.492 -16.343 1.00 88.69 210 PHE A N 1
ATOM 1712 C CA . PHE A 1 210 ? 1.325 -8.905 -17.493 1.00 88.69 210 PHE A CA 1
ATOM 1713 C C . PHE A 1 210 ? 0.509 -8.850 -18.782 1.00 88.69 210 PHE A C 1
ATOM 1715 O O . PHE A 1 210 ? -0.659 -9.234 -18.836 1.00 88.69 210 PHE A O 1
ATOM 1722 N N . GLU A 1 211 ? 1.166 -8.403 -19.849 1.00 87.81 211 GLU A N 1
ATOM 1723 C CA . GLU A 1 211 ? 0.620 -8.417 -21.200 1.00 87.81 211 GLU A CA 1
ATOM 1724 C C . GLU A 1 211 ? 1.238 -9.581 -21.972 1.00 87.81 211 GLU A C 1
ATOM 1726 O O . GLU A 1 211 ? 2.371 -9.527 -22.460 1.00 87.81 211 GLU A O 1
ATOM 1731 N N . PHE A 1 212 ? 0.483 -10.673 -22.046 1.00 83.88 212 PHE A N 1
ATOM 1732 C CA . PHE A 1 212 ? 0.901 -11.885 -22.731 1.00 83.88 212 PHE A CA 1
ATOM 1733 C C . PHE A 1 212 ? 0.410 -11.913 -24.188 1.00 83.88 212 PHE A C 1
ATOM 1735 O O . PHE A 1 212 ? -0.758 -11.595 -24.438 1.00 83.88 212 PHE A O 1
ATOM 1742 N N . PRO A 1 213 ? 1.250 -12.342 -25.152 1.00 81.25 213 PRO A N 1
ATOM 1743 C CA . PRO A 1 213 ? 0.824 -12.668 -26.503 1.00 81.25 213 PRO A CA 1
ATOM 1744 C C . PRO A 1 213 ? -0.373 -13.617 -26.513 1.00 81.25 213 PRO A C 1
ATOM 1746 O O . PRO A 1 213 ? -0.532 -14.476 -25.637 1.00 81.25 213 PRO A O 1
ATOM 1749 N N . SER A 1 214 ? -1.212 -13.474 -27.536 1.00 80.19 214 SER A N 1
ATOM 1750 C CA . SER A 1 214 ? -2.451 -14.241 -27.672 1.00 80.19 214 SER A CA 1
ATOM 1751 C C . SER A 1 214 ? -2.228 -15.757 -27.600 1.00 80.19 214 SER A C 1
ATOM 1753 O O . SER A 1 214 ? -3.034 -16.472 -27.006 1.00 80.19 214 SER A O 1
ATOM 1755 N N . GLU A 1 215 ? -1.085 -16.206 -28.108 1.00 78.25 215 GLU A N 1
ATOM 1756 C CA . GLU A 1 215 ? -0.614 -17.580 -28.225 1.00 78.25 215 GLU A CA 1
ATOM 1757 C C . GLU A 1 215 ? -0.402 -18.262 -26.868 1.00 78.25 215 GLU A C 1
ATOM 1759 O O . GLU A 1 215 ? -0.612 -19.467 -26.758 1.00 78.25 215 GLU A O 1
ATOM 1764 N N . ILE A 1 216 ? -0.019 -17.505 -25.834 1.00 77.19 216 ILE A N 1
ATOM 1765 C CA . ILE A 1 216 ? 0.216 -18.025 -24.475 1.00 77.19 216 ILE A CA 1
ATOM 1766 C C . ILE A 1 216 ? -0.880 -17.603 -23.484 1.00 77.19 216 ILE A C 1
ATOM 1768 O O . ILE A 1 216 ? -1.103 -18.276 -22.478 1.00 77.19 216 ILE A O 1
ATOM 1772 N N . SER A 1 217 ? -1.624 -16.534 -23.793 1.00 75.44 217 SER A N 1
ATOM 1773 C CA . SER A 1 217 ? -2.681 -15.992 -22.925 1.00 75.44 217 SER A CA 1
ATOM 1774 C C . SER A 1 217 ? -3.798 -16.995 -22.597 1.00 75.44 217 SER A C 1
ATOM 1776 O O . SER A 1 217 ? -4.398 -16.923 -21.525 1.00 75.44 217 SER A O 1
ATOM 1778 N N . GLY A 1 218 ? -4.066 -17.947 -23.499 1.00 73.50 218 GLY A N 1
ATOM 1779 C CA . GLY A 1 218 ? -5.081 -18.986 -23.305 1.00 73.50 218 GLY A CA 1
ATOM 1780 C C . GLY A 1 218 ? -4.728 -20.016 -22.226 1.00 73.50 218 GLY A C 1
ATOM 1781 O O . GLY A 1 218 ? -5.637 -20.615 -21.661 1.00 73.50 218 GLY A O 1
ATOM 1782 N N . SER A 1 219 ? -3.438 -20.197 -21.924 1.00 74.94 219 SER A N 1
ATOM 1783 C CA . SER A 1 219 ? -2.954 -21.206 -20.968 1.00 74.94 219 SER A CA 1
ATOM 1784 C C . SER A 1 219 ? -2.718 -20.650 -19.564 1.00 74.94 219 SER A C 1
ATOM 1786 O O . SER A 1 219 ? -2.698 -21.407 -18.602 1.00 74.94 219 SER A O 1
ATOM 1788 N N . VAL A 1 220 ? -2.519 -19.337 -19.454 1.00 74.12 220 VAL A N 1
ATOM 1789 C CA . VAL A 1 220 ? -1.994 -18.676 -18.251 1.00 74.12 220 VAL A CA 1
ATOM 1790 C C . VAL A 1 220 ? -3.051 -17.807 -17.552 1.00 74.12 220 VAL A C 1
ATOM 1792 O O . VAL A 1 220 ? -2.970 -17.556 -16.354 1.00 74.12 220 VAL A O 1
ATOM 1795 N N . GLY A 1 221 ? -4.086 -17.378 -18.279 1.00 72.06 221 GLY A N 1
ATOM 1796 C CA . GLY A 1 221 ? -5.045 -16.387 -17.795 1.00 72.06 221 GLY A CA 1
ATOM 1797 C C . GLY A 1 221 ? -4.577 -14.953 -18.060 1.00 72.06 221 GLY A C 1
ATOM 1798 O O . GLY A 1 221 ? -3.440 -14.704 -18.457 1.00 72.06 221 GLY A O 1
ATOM 1799 N N . ARG A 1 222 ? -5.495 -13.989 -17.909 1.00 73.94 222 ARG A N 1
ATOM 1800 C CA . ARG A 1 222 ? -5.262 -12.568 -18.248 1.00 73.94 222 ARG A CA 1
ATOM 1801 C C . ARG A 1 222 ? -5.043 -11.664 -17.037 1.00 73.94 222 ARG A C 1
ATOM 1803 O O . ARG A 1 222 ? -4.694 -10.503 -17.206 1.00 73.94 222 ARG A O 1
ATOM 1810 N N . ASP A 1 223 ? -5.247 -12.189 -15.834 1.00 80.44 223 ASP A N 1
ATOM 1811 C CA . ASP A 1 223 ? -5.307 -11.401 -14.603 1.00 80.44 223 ASP A CA 1
ATOM 1812 C C . ASP A 1 223 ? -4.098 -11.623 -13.684 1.00 80.44 223 ASP A C 1
ATOM 1814 O O . ASP A 1 223 ? -4.205 -11.468 -12.472 1.00 80.44 223 ASP A O 1
ATOM 1818 N N . ILE A 1 224 ? -2.934 -11.956 -14.255 1.00 84.69 224 ILE A N 1
ATOM 1819 C CA . ILE A 1 224 ? -1.696 -12.121 -13.484 1.00 84.69 224 ILE A CA 1
ATOM 1820 C C . ILE A 1 224 ? -1.025 -10.766 -13.265 1.00 84.69 224 ILE A C 1
ATOM 1822 O O . ILE A 1 224 ? -0.707 -10.059 -14.225 1.00 84.69 224 ILE A O 1
ATOM 1826 N N . ARG A 1 225 ? -0.804 -10.416 -11.996 1.00 86.25 225 ARG A N 1
ATOM 1827 C CA . ARG A 1 225 ? -0.103 -9.196 -11.581 1.00 86.25 225 ARG A CA 1
ATOM 1828 C C . ARG A 1 225 ? 1.402 -9.300 -11.796 1.00 86.25 225 ARG A C 1
ATOM 1830 O O . ARG A 1 225 ? 1.964 -10.387 -11.781 1.00 86.25 225 ARG A O 1
ATOM 1837 N N . CYS A 1 226 ? 2.037 -8.146 -11.983 1.00 87.12 226 CYS A N 1
ATOM 1838 C CA . CYS A 1 226 ? 3.480 -8.068 -12.202 1.00 87.12 226 CYS A CA 1
ATOM 1839 C C . CYS A 1 226 ? 4.300 -8.120 -10.914 1.00 87.12 226 CYS A C 1
ATOM 1841 O O . CYS A 1 226 ? 5.445 -8.552 -10.950 1.00 87.12 226 CYS A O 1
ATOM 1843 N N . ILE A 1 227 ? 3.729 -7.660 -9.803 1.00 83.50 227 ILE A N 1
ATOM 1844 C CA . ILE A 1 227 ? 4.387 -7.626 -8.498 1.00 83.50 227 ILE A CA 1
ATOM 1845 C C . ILE A 1 227 ? 3.886 -8.771 -7.621 1.00 83.50 227 ILE A C 1
ATOM 1847 O O . ILE A 1 227 ? 2.728 -9.185 -7.744 1.00 83.50 227 ILE A O 1
ATOM 1851 N N . ASP A 1 228 ? 4.752 -9.257 -6.738 1.00 78.81 228 ASP A N 1
ATOM 1852 C CA . ASP A 1 228 ? 4.372 -10.235 -5.726 1.00 78.81 228 ASP A CA 1
ATOM 1853 C C . ASP A 1 228 ? 3.497 -9.613 -4.622 1.00 78.81 228 ASP A C 1
ATOM 1855 O O . ASP A 1 228 ? 3.299 -8.394 -4.532 1.00 78.81 228 ASP A O 1
ATOM 1859 N N . THR A 1 229 ? 2.939 -10.483 -3.782 1.00 78.62 229 THR A N 1
ATOM 1860 C CA . THR A 1 229 ? 2.036 -10.093 -2.699 1.00 78.62 229 THR A CA 1
ATOM 1861 C C . THR A 1 229 ? 2.725 -9.212 -1.658 1.00 78.62 229 THR A C 1
ATOM 1863 O O . THR A 1 229 ? 2.125 -8.234 -1.209 1.00 78.62 229 THR A O 1
ATOM 1866 N N . ARG A 1 230 ? 3.989 -9.498 -1.317 1.00 79.00 230 ARG A N 1
ATOM 1867 C CA . ARG A 1 230 ? 4.749 -8.738 -0.317 1.00 79.00 230 ARG A CA 1
ATOM 1868 C C . ARG A 1 230 ? 4.925 -7.292 -0.771 1.00 79.00 230 ARG A C 1
ATOM 1870 O O . ARG A 1 230 ? 4.572 -6.368 -0.041 1.00 79.00 230 ARG A O 1
ATOM 1877 N N . PHE A 1 231 ? 5.396 -7.084 -1.997 1.00 81.38 231 PHE A N 1
ATOM 1878 C CA . PHE A 1 231 ? 5.589 -5.757 -2.573 1.00 81.38 231 PHE A CA 1
ATOM 1879 C C . PHE A 1 231 ? 4.262 -5.007 -2.749 1.00 81.38 231 PHE A C 1
ATOM 1881 O O . PHE A 1 231 ? 4.178 -3.812 -2.460 1.00 81.38 231 PHE A O 1
ATOM 1888 N N . MET A 1 232 ? 3.199 -5.706 -3.163 1.00 84.31 232 MET A N 1
ATOM 1889 C CA . MET A 1 232 ? 1.854 -5.128 -3.254 1.00 84.31 232 MET A CA 1
ATOM 1890 C C . MET A 1 232 ? 1.382 -4.583 -1.905 1.00 84.31 232 MET A C 1
ATOM 1892 O O . MET A 1 232 ? 0.849 -3.477 -1.846 1.00 84.31 232 MET A O 1
ATOM 1896 N N . ILE A 1 233 ? 1.619 -5.315 -0.820 1.00 82.81 233 ILE A N 1
ATOM 1897 C CA . ILE A 1 233 ? 1.219 -4.885 0.520 1.00 82.81 233 ILE A CA 1
ATOM 1898 C C . ILE A 1 233 ? 2.006 -3.667 0.975 1.00 82.81 233 ILE A C 1
ATOM 1900 O O . ILE A 1 233 ? 1.405 -2.732 1.493 1.00 82.81 233 ILE A O 1
ATOM 1904 N N . CYS A 1 234 ? 3.303 -3.605 0.683 1.00 83.50 234 CYS A N 1
ATOM 1905 C CA . CYS A 1 234 ? 4.111 -2.412 0.953 1.00 83.50 234 CYS A CA 1
ATOM 1906 C C . CYS A 1 234 ? 3.524 -1.176 0.264 1.00 83.50 234 CYS A C 1
ATOM 1908 O O . CYS A 1 234 ? 3.275 -0.155 0.906 1.00 83.50 234 CYS A O 1
ATOM 1910 N N . CYS A 1 235 ? 3.227 -1.295 -1.036 1.00 87.94 235 CYS A N 1
ATOM 1911 C CA . CYS A 1 235 ? 2.563 -0.241 -1.799 1.00 87.94 235 CYS A CA 1
ATOM 1912 C C . CYS A 1 235 ? 1.227 0.161 -1.161 1.00 87.94 235 CYS A C 1
ATOM 1914 O O . CYS A 1 235 ? 0.923 1.349 -1.080 1.00 87.94 235 CYS A O 1
ATOM 1916 N N . MET A 1 236 ? 0.431 -0.808 -0.703 1.00 88.38 236 MET A N 1
ATOM 1917 C CA . MET A 1 236 ? -0.879 -0.557 -0.100 1.00 88.38 236 MET A CA 1
ATOM 1918 C C . MET A 1 236 ? -0.795 0.115 1.268 1.00 88.38 236 MET A C 1
ATOM 1920 O O . MET A 1 236 ? -1.572 1.033 1.516 1.00 88.38 236 MET A O 1
ATOM 1924 N N . LEU A 1 237 ? 0.142 -0.290 2.127 1.00 88.06 237 LEU A N 1
ATOM 1925 C CA . LEU A 1 237 ? 0.366 0.328 3.435 1.00 88.06 237 LEU A CA 1
ATOM 1926 C C . LEU A 1 237 ? 0.743 1.804 3.275 1.00 88.06 237 LEU A C 1
ATOM 1928 O O . LEU A 1 237 ? 0.088 2.680 3.843 1.00 88.06 237 LEU A O 1
ATOM 1932 N N . VAL A 1 238 ? 1.726 2.089 2.416 1.00 89.94 238 VAL A N 1
ATOM 1933 C CA . VAL A 1 238 ? 2.160 3.465 2.133 1.00 89.94 238 VAL A CA 1
ATOM 1934 C C . VAL A 1 238 ? 1.031 4.266 1.479 1.00 89.94 238 VAL A C 1
ATOM 1936 O O . VAL A 1 238 ? 0.752 5.392 1.894 1.00 89.94 238 VAL A O 1
ATOM 1939 N N . ALA A 1 239 ? 0.315 3.682 0.512 1.00 92.75 239 ALA A N 1
ATOM 1940 C CA . ALA A 1 239 ? -0.821 4.343 -0.124 1.00 92.75 239 ALA A CA 1
ATOM 1941 C C . ALA A 1 239 ? -1.959 4.640 0.865 1.00 92.75 239 ALA A C 1
ATOM 1943 O O . ALA A 1 239 ? -2.560 5.707 0.778 1.00 92.75 239 ALA A O 1
ATOM 1944 N N . ALA A 1 240 ? -2.258 3.745 1.810 1.00 92.38 240 ALA A N 1
ATOM 1945 C CA . ALA A 1 240 ? -3.309 3.938 2.807 1.00 92.38 240 ALA A CA 1
ATOM 1946 C C . ALA A 1 240 ? -2.940 5.004 3.841 1.00 92.38 240 ALA A C 1
ATOM 1948 O O . ALA A 1 240 ? -3.770 5.869 4.144 1.00 92.38 240 ALA A O 1
ATOM 1949 N N . ARG A 1 241 ? -1.689 4.999 4.312 1.00 91.88 241 ARG A N 1
ATOM 1950 C CA . ARG A 1 241 ? -1.160 6.045 5.191 1.00 91.88 241 ARG A CA 1
ATOM 1951 C C . ARG A 1 241 ? -1.285 7.416 4.540 1.00 91.88 241 ARG A C 1
ATOM 1953 O O . ARG A 1 241 ? -1.885 8.329 5.109 1.00 91.88 241 ARG A O 1
ATOM 1960 N N . GLU A 1 242 ? -0.779 7.549 3.317 1.00 93.81 242 GLU A N 1
ATOM 1961 C CA . GLU A 1 242 ? -0.779 8.829 2.609 1.00 93.81 242 GLU A CA 1
ATOM 1962 C C . GLU A 1 242 ? -2.173 9.221 2.098 1.00 93.81 242 GLU A C 1
ATOM 1964 O O . GLU A 1 242 ? -2.512 10.402 2.083 1.00 93.81 242 GLU A O 1
ATOM 1969 N N . CYS A 1 243 ? -3.048 8.257 1.793 1.00 94.25 243 CYS A N 1
ATOM 1970 C CA . CYS A 1 243 ? -4.478 8.498 1.586 1.00 94.25 243 CYS A CA 1
ATOM 1971 C C . CYS A 1 243 ? -5.110 9.176 2.811 1.00 94.25 243 CYS A C 1
ATOM 1973 O O . CYS A 1 243 ? -5.859 10.147 2.664 1.00 94.25 243 CYS A O 1
ATOM 1975 N N . GLY A 1 244 ? -4.785 8.696 4.016 1.00 92.81 244 GLY A N 1
ATOM 1976 C CA . GLY A 1 244 ? -5.167 9.333 5.272 1.00 92.81 244 GLY A CA 1
ATOM 1977 C C . GLY A 1 244 ? -4.578 10.740 5.403 1.00 92.81 244 GLY A C 1
ATOM 1978 O O . GLY A 1 244 ? -5.322 11.690 5.652 1.00 92.81 244 GLY A O 1
ATOM 1979 N N . SER A 1 245 ? -3.276 10.916 5.159 1.00 93.00 245 SER A N 1
ATOM 1980 C CA . SER A 1 245 ? -2.602 12.226 5.211 1.00 93.00 245 SER A CA 1
ATOM 1981 C C . SER A 1 245 ? -3.273 13.258 4.303 1.00 93.00 245 SER A C 1
ATOM 1983 O O . SER A 1 245 ? -3.603 14.353 4.768 1.00 93.00 245 SER A O 1
ATOM 1985 N N . LEU A 1 246 ? -3.545 12.870 3.054 1.00 94.69 246 LEU A N 1
ATOM 1986 C CA . LEU A 1 246 ? -4.196 13.674 2.016 1.00 94.69 246 LEU A CA 1
ATOM 1987 C C . LEU A 1 246 ? -5.714 13.819 2.220 1.00 94.69 246 LEU A C 1
ATOM 1989 O O . LEU A 1 246 ? -6.335 14.654 1.568 1.00 94.69 246 LEU A O 1
ATOM 1993 N N . ASN A 1 247 ? -6.314 13.025 3.116 1.00 95.25 247 ASN A N 1
ATOM 1994 C CA . ASN A 1 247 ? -7.762 12.927 3.317 1.00 95.25 247 ASN A CA 1
ATOM 1995 C C . ASN A 1 247 ? -8.519 12.658 1.994 1.00 95.25 247 ASN A C 1
ATOM 1997 O O . ASN A 1 247 ? -9.540 13.283 1.705 1.00 95.25 247 ASN A O 1
ATOM 2001 N N . SER A 1 248 ? -8.000 11.744 1.164 1.00 96.19 248 SER A N 1
ATOM 2002 C CA . SER A 1 248 ? -8.534 11.481 -0.181 1.00 96.19 248 SER A CA 1
ATOM 2003 C C . SER A 1 248 ? -9.528 10.321 -0.197 1.00 96.19 248 SER A C 1
ATOM 2005 O O . SER A 1 248 ? -9.161 9.148 -0.134 1.00 96.19 248 SER A O 1
ATOM 2007 N N . LEU A 1 249 ? -10.813 10.639 -0.362 1.00 96.31 249 LEU A N 1
ATOM 2008 C CA . LEU A 1 249 ? -11.861 9.625 -0.501 1.00 96.31 249 LEU A CA 1
ATOM 2009 C C . LEU A 1 249 ? -11.711 8.779 -1.779 1.00 96.31 249 LEU A C 1
ATOM 2011 O O . LEU A 1 249 ? -12.145 7.628 -1.824 1.00 96.31 249 LEU A O 1
ATOM 2015 N N . GLU A 1 250 ? -11.137 9.353 -2.835 1.00 96.38 250 GLU A N 1
ATOM 2016 C CA . GLU A 1 250 ? -10.902 8.643 -4.090 1.00 96.38 250 GLU A CA 1
ATOM 2017 C C . GLU A 1 250 ? -9.875 7.524 -3.902 1.00 96.38 250 GLU A C 1
ATOM 2019 O O . GLU A 1 250 ? -10.151 6.382 -4.271 1.00 96.38 250 GLU A O 1
ATOM 2024 N N . PHE A 1 251 ? -8.739 7.822 -3.266 1.00 96.50 251 PHE A N 1
ATOM 2025 C CA . PHE A 1 251 ? -7.723 6.808 -2.988 1.00 96.50 251 PHE A CA 1
ATOM 2026 C C . PHE A 1 251 ? -8.218 5.757 -2.003 1.00 96.50 251 PHE A C 1
ATOM 2028 O O . PHE A 1 251 ? -7.966 4.577 -2.224 1.00 96.50 251 PHE A O 1
ATOM 2035 N N . LEU A 1 252 ? -9.002 6.150 -0.993 1.00 96.38 252 LEU A N 1
ATOM 2036 C CA . LEU A 1 252 ? -9.619 5.203 -0.064 1.00 96.38 252 LEU A CA 1
ATOM 2037 C C . LEU A 1 252 ? -10.428 4.136 -0.816 1.00 96.38 252 LEU A C 1
ATOM 2039 O O . LEU A 1 252 ? -10.268 2.945 -0.569 1.00 96.38 252 LEU A O 1
ATOM 2043 N N . LYS A 1 253 ? -11.270 4.557 -1.768 1.00 95.50 253 LYS A N 1
ATOM 2044 C CA . LYS A 1 253 ? -12.068 3.637 -2.593 1.00 95.50 253 LYS A CA 1
ATOM 2045 C C . LYS A 1 253 ? -11.189 2.742 -3.455 1.00 95.50 253 LYS A C 1
ATOM 2047 O O . LYS A 1 253 ? -11.400 1.536 -3.464 1.00 95.50 253 LYS A O 1
ATOM 2052 N N . GLN A 1 254 ? -10.189 3.317 -4.128 1.00 95.06 254 GLN A N 1
ATOM 2053 C CA . GLN A 1 254 ? -9.263 2.537 -4.948 1.00 95.06 254 GLN A CA 1
ATOM 2054 C C . GLN A 1 254 ? -8.549 1.458 -4.120 1.00 95.06 254 GLN A C 1
ATOM 2056 O O . GLN A 1 254 ? -8.459 0.325 -4.578 1.00 95.06 254 GLN A O 1
ATOM 2061 N N . ILE A 1 255 ? -8.089 1.784 -2.906 1.00 93.94 255 ILE A N 1
ATOM 2062 C CA . ILE A 1 255 ? -7.424 0.833 -2.001 1.00 93.94 255 ILE A CA 1
ATOM 2063 C C . ILE A 1 255 ? -8.388 -0.271 -1.564 1.00 93.94 255 ILE A C 1
ATOM 2065 O O . ILE A 1 255 ? -8.030 -1.444 -1.612 1.00 93.94 255 ILE A O 1
ATOM 2069 N N . LEU A 1 256 ? -9.615 0.078 -1.173 1.00 92.25 256 LEU A N 1
ATOM 2070 C CA . LEU A 1 256 ? -10.626 -0.902 -0.766 1.00 92.25 256 LEU A CA 1
ATOM 2071 C C . LEU A 1 256 ? -11.011 -1.857 -1.909 1.00 92.25 256 LEU A C 1
ATOM 2073 O O . LEU A 1 256 ? -11.245 -3.035 -1.648 1.00 92.25 256 LEU A O 1
ATOM 2077 N N . ASP A 1 257 ? -11.012 -1.377 -3.155 1.00 90.44 257 ASP A N 1
ATOM 2078 C CA . ASP A 1 257 ? -11.333 -2.165 -4.353 1.00 90.44 257 ASP A CA 1
ATOM 2079 C C . ASP A 1 257 ? -10.172 -3.066 -4.836 1.00 90.44 257 ASP A C 1
ATOM 2081 O O . ASP A 1 257 ? -10.366 -3.910 -5.722 1.00 90.44 257 ASP A O 1
ATOM 2085 N N . LEU A 1 258 ? -8.962 -2.931 -4.273 1.00 86.94 258 LEU A N 1
ATOM 2086 C CA . LEU A 1 258 ? -7.826 -3.790 -4.621 1.00 86.94 258 LEU A CA 1
ATOM 2087 C C . LEU A 1 258 ? -8.077 -5.233 -4.167 1.00 86.94 258 LEU A C 1
ATOM 2089 O O . LEU A 1 258 ? -8.078 -5.551 -2.982 1.00 86.94 258 LEU A O 1
ATOM 2093 N N . GLN A 1 259 ? -8.221 -6.144 -5.127 1.00 75.56 259 GLN A N 1
ATOM 2094 C CA . GLN A 1 259 ? -8.373 -7.573 -4.847 1.00 75.56 259 GLN A CA 1
ATOM 2095 C C . GLN A 1 259 ? -7.042 -8.195 -4.404 1.00 75.56 259 GLN A C 1
ATOM 2097 O O . GLN A 1 259 ? -6.323 -8.734 -5.241 1.00 75.56 259 GLN A O 1
ATOM 2102 N N . ILE A 1 260 ? -6.673 -8.145 -3.128 1.00 67.69 260 ILE A N 1
ATOM 2103 C CA . ILE A 1 260 ? -5.532 -8.935 -2.639 1.00 67.69 260 ILE A CA 1
ATOM 2104 C C . ILE A 1 260 ? -5.889 -10.417 -2.801 1.00 67.69 260 ILE A C 1
ATOM 2106 O O . ILE A 1 260 ? -6.980 -10.833 -2.419 1.00 67.69 260 ILE A O 1
ATOM 2110 N N . ASN A 1 261 ? -5.019 -11.206 -3.437 1.00 57.53 261 ASN A N 1
ATOM 2111 C CA . ASN A 1 261 ? -5.245 -12.648 -3.523 1.00 57.53 261 ASN A CA 1
ATOM 2112 C C . ASN A 1 261 ? -5.109 -13.207 -2.095 1.00 57.53 261 ASN A C 1
ATOM 2114 O O . ASN A 1 261 ? -4.105 -12.955 -1.440 1.00 57.53 261 ASN A O 1
ATOM 2118 N N . ILE A 1 262 ? -6.163 -13.859 -1.608 1.00 52.38 262 ILE A N 1
ATOM 2119 C CA . ILE A 1 262 ? -6.678 -13.753 -0.225 1.00 52.38 262 ILE A CA 1
ATOM 2120 C C . ILE A 1 262 ? -5.847 -14.509 0.839 1.00 52.38 262 ILE A C 1
ATOM 2122 O O . ILE A 1 262 ? -6.174 -14.469 2.019 1.00 52.38 262 ILE A O 1
ATOM 2126 N N . ASP A 1 263 ? -4.717 -15.111 0.485 1.00 57.41 263 ASP A N 1
ATOM 2127 C CA . ASP A 1 263 ? -3.935 -15.944 1.410 1.00 57.41 263 ASP A CA 1
ATOM 2128 C C . ASP A 1 263 ? -2.652 -15.244 1.890 1.00 57.41 263 ASP A C 1
ATOM 2130 O O . ASP A 1 263 ? -1.587 -15.852 1.913 1.00 57.41 263 ASP A O 1
ATOM 2134 N N . PHE A 1 264 ? -2.729 -13.955 2.243 1.00 63.50 264 PHE A N 1
ATOM 2135 C CA . PHE A 1 264 ? -1.614 -13.264 2.900 1.00 63.50 264 PHE A CA 1
ATOM 2136 C C . PHE A 1 264 ? -1.881 -13.116 4.399 1.00 63.50 264 PHE A C 1
ATOM 2138 O O . PHE A 1 264 ? -2.723 -12.291 4.770 1.00 63.50 264 PHE A O 1
ATOM 2145 N N . PRO A 1 265 ? -1.200 -13.882 5.265 1.00 65.00 265 PRO A N 1
ATOM 2146 C CA . PRO A 1 265 ? -1.349 -13.727 6.701 1.00 65.00 265 PRO A CA 1
ATOM 2147 C C . PRO A 1 265 ? -0.823 -12.357 7.126 1.00 65.00 265 PRO A C 1
ATOM 2149 O O . PRO A 1 265 ? 0.240 -11.913 6.707 1.00 65.00 265 PRO A O 1
ATOM 2152 N N . PHE A 1 266 ? -1.569 -11.677 7.990 1.00 70.56 266 PHE A N 1
ATOM 2153 C CA . PHE A 1 266 ? -1.211 -10.349 8.489 1.00 70.56 266 PHE A CA 1
ATOM 2154 C C . PHE A 1 266 ? 0.137 -10.343 9.240 1.00 70.56 266 PHE A C 1
ATOM 2156 O O . PHE A 1 266 ? 0.812 -9.318 9.258 1.00 70.56 266 PHE A O 1
ATOM 2163 N N . GLU A 1 267 ? 0.553 -11.495 9.782 1.00 66.00 267 GLU A N 1
ATOM 2164 C CA . GLU A 1 267 ? 1.880 -11.728 10.382 1.00 66.00 267 GLU A CA 1
ATOM 2165 C C . GLU A 1 267 ? 3.023 -11.423 9.407 1.00 66.00 267 GLU A C 1
ATOM 2167 O O . GLU A 1 267 ? 4.107 -11.024 9.822 1.00 66.00 267 GLU A O 1
ATOM 2172 N N . GLU A 1 268 ? 2.789 -11.541 8.096 1.00 69.25 268 GLU A N 1
ATOM 2173 C CA . GLU A 1 268 ? 3.815 -11.216 7.113 1.00 69.25 268 GLU A CA 1
ATOM 2174 C C . GLU A 1 268 ? 4.116 -9.714 7.003 1.00 69.25 268 GLU A C 1
ATOM 2176 O O . GLU A 1 268 ? 5.181 -9.364 6.491 1.00 69.25 268 GLU A O 1
ATOM 2181 N N . ILE A 1 269 ? 3.264 -8.823 7.539 1.00 71.31 269 ILE A N 1
ATOM 2182 C CA . ILE A 1 269 ? 3.583 -7.386 7.643 1.00 71.31 269 ILE A CA 1
ATOM 2183 C C . ILE A 1 269 ? 4.808 -7.155 8.529 1.00 71.31 269 ILE A C 1
ATOM 2185 O O . ILE A 1 269 ? 5.637 -6.313 8.190 1.00 71.31 269 ILE A O 1
ATOM 2189 N N . GLU A 1 270 ? 4.973 -7.916 9.613 1.00 68.19 270 GLU A N 1
ATOM 2190 C CA . GLU A 1 270 ? 6.109 -7.748 10.531 1.00 68.19 270 GLU A CA 1
ATOM 2191 C C . GLU A 1 270 ? 7.452 -8.048 9.848 1.00 68.19 270 GLU A C 1
ATOM 2193 O O . GLU A 1 270 ? 8.491 -7.496 10.214 1.00 68.19 270 GLU A O 1
ATOM 2198 N N . PHE A 1 271 ? 7.439 -8.886 8.805 1.00 68.81 271 PHE A N 1
ATOM 2199 C CA . PHE A 1 271 ? 8.618 -9.187 7.991 1.00 68.81 271 PHE A CA 1
ATOM 2200 C C . PHE A 1 271 ? 8.847 -8.168 6.868 1.00 68.81 271 PHE A C 1
ATOM 2202 O O . PHE A 1 271 ? 9.833 -8.262 6.124 1.00 68.81 271 PHE A O 1
ATOM 2209 N N . ILE A 1 272 ? 7.963 -7.183 6.714 1.00 70.88 272 ILE A N 1
ATOM 2210 C CA . ILE A 1 272 ? 8.168 -6.052 5.819 1.00 70.88 272 ILE A CA 1
ATOM 2211 C C . ILE A 1 272 ? 8.922 -4.965 6.583 1.00 70.88 272 ILE A C 1
ATOM 2213 O O . ILE A 1 272 ? 8.350 -4.073 7.214 1.00 70.88 272 ILE A O 1
ATOM 2217 N N . VAL A 1 273 ? 10.242 -5.061 6.489 1.00 68.81 273 VAL A N 1
ATOM 2218 C CA . VAL A 1 273 ? 11.176 -4.124 7.098 1.00 68.81 273 VAL A CA 1
ATOM 2219 C C . VAL A 1 273 ? 11.836 -3.235 6.054 1.00 68.81 273 VAL A C 1
ATOM 2221 O O . VAL A 1 273 ? 12.033 -3.629 4.902 1.00 68.81 273 VAL A O 1
ATOM 2224 N N . ASP A 1 274 ? 12.195 -2.031 6.475 1.00 64.56 274 ASP A N 1
ATOM 2225 C CA . ASP A 1 274 ? 13.064 -1.136 5.730 1.00 64.56 274 ASP A CA 1
ATOM 2226 C C . ASP A 1 274 ? 14.490 -1.725 5.603 1.00 64.56 274 ASP A C 1
ATOM 2228 O O . ASP A 1 274 ? 14.824 -2.723 6.252 1.00 64.56 274 ASP A O 1
ATOM 2232 N N . PRO A 1 275 ? 15.382 -1.113 4.801 1.00 62.66 275 PRO A N 1
ATOM 2233 C CA . PRO A 1 275 ? 16.776 -1.560 4.703 1.00 62.66 275 PRO A CA 1
ATOM 2234 C C . PRO A 1 275 ? 17.556 -1.541 6.030 1.00 62.66 275 PRO A C 1
ATOM 2236 O O . PRO A 1 275 ? 18.626 -2.143 6.122 1.00 62.66 275 PRO A O 1
ATOM 2239 N N . SER A 1 276 ? 17.049 -0.840 7.047 1.00 65.38 276 SER A N 1
ATOM 2240 C CA . SER A 1 276 ? 17.606 -0.778 8.402 1.00 65.38 276 SER A CA 1
ATOM 2241 C C . SER A 1 276 ? 17.060 -1.884 9.320 1.00 65.38 276 SER A C 1
ATOM 2243 O O . SER A 1 276 ? 17.533 -2.012 10.450 1.00 65.38 276 SER A O 1
ATOM 2245 N N . GLY A 1 277 ? 16.096 -2.686 8.855 1.00 68.44 277 GLY A N 1
ATOM 2246 C CA . GLY A 1 277 ? 15.426 -3.728 9.633 1.00 68.44 277 GLY A CA 1
ATOM 2247 C C . GLY A 1 277 ? 14.264 -3.234 10.506 1.00 68.44 277 GLY A C 1
ATOM 2248 O O . GLY A 1 277 ? 13.821 -3.980 11.374 1.00 68.44 277 GLY A O 1
ATOM 2249 N N . VAL A 1 278 ? 13.789 -2.001 10.312 1.00 67.88 278 VAL A N 1
ATOM 2250 C CA . VAL A 1 278 ? 12.656 -1.405 11.043 1.00 67.88 278 VAL A CA 1
ATOM 2251 C C . VAL A 1 278 ? 11.361 -1.715 10.301 1.00 67.88 278 VAL A C 1
ATOM 2253 O O . VAL A 1 278 ? 11.318 -1.570 9.080 1.00 67.88 278 VAL A O 1
ATOM 2256 N N . THR A 1 279 ? 10.305 -2.143 10.999 1.00 70.19 279 THR A N 1
ATOM 2257 C CA . THR A 1 279 ? 9.030 -2.429 10.326 1.00 70.19 279 THR A CA 1
ATOM 2258 C C . THR A 1 279 ? 8.455 -1.156 9.702 1.00 70.19 279 THR A C 1
ATOM 2260 O O . THR A 1 279 ? 8.686 -0.044 10.185 1.00 70.19 279 THR A O 1
ATOM 2263 N N . LEU A 1 280 ? 7.729 -1.293 8.588 1.00 68.44 280 LEU A N 1
ATOM 2264 C CA . LEU A 1 280 ? 7.143 -0.128 7.908 1.00 68.44 280 LEU A CA 1
ATOM 2265 C C . LEU A 1 280 ? 6.168 0.665 8.796 1.00 68.44 280 LEU A C 1
ATOM 2267 O O . LEU A 1 280 ? 6.030 1.876 8.607 1.00 68.44 280 LEU A O 1
ATOM 2271 N N . ASP A 1 281 ? 5.490 -0.003 9.732 1.00 78.19 281 ASP A N 1
ATOM 2272 C CA . ASP A 1 281 ? 4.571 0.622 10.682 1.00 78.19 281 ASP A CA 1
ATOM 2273 C C . ASP A 1 281 ? 4.461 -0.221 11.964 1.00 78.19 281 ASP A C 1
ATOM 2275 O O . ASP A 1 281 ? 3.647 -1.147 12.056 1.00 78.19 281 ASP A O 1
ATOM 2279 N N . ASP A 1 282 ? 5.305 0.100 12.953 1.00 81.25 282 ASP A N 1
ATOM 2280 C CA . ASP A 1 282 ? 5.355 -0.610 14.239 1.00 81.25 282 ASP A CA 1
ATOM 2281 C C . ASP A 1 282 ? 4.001 -0.553 14.970 1.00 81.25 282 ASP A C 1
ATOM 2283 O O . ASP A 1 282 ? 3.585 -1.539 15.574 1.00 81.25 282 ASP A O 1
ATOM 2287 N N . GLY A 1 283 ? 3.284 0.576 14.884 1.00 87.88 283 GLY A N 1
ATOM 2288 C CA . GLY A 1 283 ? 2.001 0.757 15.570 1.00 87.88 283 GLY A CA 1
ATOM 2289 C C . GLY A 1 283 ? 0.879 -0.064 14.938 1.00 87.88 283 GLY A C 1
ATOM 2290 O O . GLY A 1 283 ? 0.087 -0.688 15.641 1.00 87.88 283 GLY A O 1
ATOM 2291 N N . LEU A 1 284 ? 0.823 -0.115 13.603 1.00 88.69 284 LEU A N 1
ATOM 2292 C CA . LEU A 1 284 ? -0.138 -0.966 12.905 1.00 88.69 284 LEU A CA 1
ATOM 2293 C C . LEU A 1 284 ? 0.152 -2.446 13.184 1.00 88.69 284 LEU A C 1
ATOM 2295 O O . LEU A 1 284 ? -0.779 -3.205 13.448 1.00 88.69 284 LEU A O 1
ATOM 2299 N N . SER A 1 285 ? 1.428 -2.840 13.159 1.00 85.69 285 SER A N 1
ATOM 2300 C CA . SER A 1 285 ? 1.858 -4.214 13.447 1.00 85.69 285 SER A CA 1
ATOM 2301 C C . SER A 1 285 ? 1.483 -4.624 14.874 1.00 85.69 285 SER A C 1
ATOM 2303 O O . SER A 1 285 ? 0.838 -5.653 15.077 1.00 85.69 285 SER A O 1
ATOM 2305 N N . GLU A 1 286 ? 1.770 -3.766 15.857 1.00 88.31 286 GLU A N 1
ATOM 2306 C CA . GLU A 1 286 ? 1.363 -3.971 17.247 1.00 88.31 286 GLU A CA 1
ATOM 2307 C C . GLU A 1 286 ? -0.164 -4.069 17.384 1.00 88.31 286 GLU A C 1
ATOM 2309 O O . GLU A 1 286 ? -0.662 -4.968 18.062 1.00 88.31 286 GLU A O 1
ATOM 2314 N N . PHE A 1 287 ? -0.923 -3.190 16.721 1.00 91.00 287 PHE A N 1
ATOM 2315 C CA . PHE A 1 287 ? -2.385 -3.248 16.720 1.00 91.00 287 PHE A CA 1
ATOM 2316 C C . PHE A 1 287 ? -2.905 -4.595 16.195 1.00 91.00 287 PHE A C 1
ATOM 2318 O O . PHE A 1 287 ? -3.742 -5.230 16.839 1.00 91.00 287 PHE A O 1
ATOM 2325 N N . ILE A 1 288 ? -2.404 -5.045 15.043 1.00 88.31 288 ILE A N 1
ATOM 2326 C CA . ILE A 1 288 ? -2.818 -6.305 14.413 1.00 88.31 288 ILE A CA 1
ATOM 2327 C C . ILE A 1 288 ? -2.568 -7.490 15.349 1.00 88.31 288 ILE A C 1
ATOM 2329 O O . ILE A 1 288 ? -3.461 -8.323 15.526 1.00 88.31 288 ILE A O 1
ATOM 2333 N N . CYS A 1 289 ? -1.381 -7.548 15.955 1.00 85.62 289 CYS A N 1
ATOM 2334 C CA . CYS A 1 289 ? -0.990 -8.628 16.854 1.00 85.62 289 CYS A CA 1
ATOM 2335 C C . CYS A 1 289 ? -1.778 -8.591 18.161 1.00 85.62 289 CYS A C 1
ATOM 2337 O O . CYS A 1 289 ? -2.326 -9.611 18.577 1.00 85.62 289 CYS A O 1
ATOM 2339 N N . ASN A 1 290 ? -1.923 -7.412 18.768 1.00 88.56 290 ASN A N 1
ATOM 2340 C CA . ASN A 1 290 ? -2.667 -7.262 20.011 1.00 88.56 290 ASN A CA 1
ATOM 2341 C C . ASN A 1 290 ? -4.150 -7.591 19.835 1.00 88.56 290 ASN A C 1
ATOM 2343 O O . ASN A 1 290 ? -4.758 -8.066 20.780 1.00 88.56 290 ASN A O 1
ATOM 2347 N N . TYR A 1 291 ? -4.768 -7.325 18.684 1.00 89.31 291 TYR A N 1
ATOM 2348 C CA . TYR A 1 291 ? -6.197 -7.591 18.453 1.00 89.31 291 TYR A CA 1
ATOM 2349 C C . TYR A 1 291 ? -6.472 -8.889 17.664 1.00 89.31 291 TYR A C 1
ATOM 2351 O O . TYR A 1 291 ? -7.588 -9.083 17.184 1.00 89.31 291 TYR A O 1
ATOM 2359 N N . GLU A 1 292 ? -5.480 -9.779 17.529 1.00 86.94 292 GLU A N 1
ATOM 2360 C CA . GLU A 1 292 ? -5.612 -11.092 16.869 1.00 86.94 292 GLU A CA 1
ATOM 2361 C C . GLU A 1 292 ? -6.181 -11.015 15.431 1.00 86.94 292 GLU A C 1
ATOM 2363 O O . GLU A 1 292 ? -6.925 -11.886 14.965 1.00 86.94 292 GLU A O 1
ATOM 2368 N N . TYR A 1 293 ? -5.821 -9.962 14.687 1.00 84.88 293 TYR A N 1
ATOM 2369 C CA . TYR A 1 293 ? -6.220 -9.799 13.282 1.00 84.88 293 TYR A CA 1
ATOM 2370 C C . TYR A 1 293 ? -5.335 -10.591 12.301 1.00 84.88 293 TYR A C 1
ATOM 2372 O O . TYR A 1 293 ? -5.591 -10.572 11.097 1.00 84.88 293 TYR A O 1
ATOM 2380 N N . THR A 1 294 ? -4.349 -11.339 12.805 1.00 75.44 294 THR A N 1
ATOM 2381 C CA . THR A 1 294 ? -3.333 -12.089 12.043 1.00 75.44 294 THR A CA 1
ATOM 2382 C C . THR A 1 294 ? -3.910 -13.026 10.970 1.00 75.44 294 THR A C 1
ATOM 2384 O O . THR A 1 294 ? -3.388 -13.111 9.857 1.00 75.44 294 THR A O 1
ATOM 2387 N N . GLU A 1 295 ? -5.041 -13.673 11.254 1.00 70.56 295 GLU A N 1
ATOM 2388 C CA . GLU A 1 295 ? -5.702 -14.622 10.342 1.00 70.56 295 GLU A CA 1
ATOM 2389 C C . GLU A 1 295 ? -6.854 -14.002 9.514 1.00 70.56 295 GLU A C 1
ATOM 2391 O O . GLU A 1 295 ? -7.554 -14.705 8.783 1.00 70.56 295 GLU A O 1
ATOM 2396 N N . ARG A 1 296 ? -7.127 -12.694 9.641 1.00 75.62 296 ARG A N 1
ATOM 2397 C CA . ARG A 1 296 ? -8.320 -12.023 9.066 1.00 75.62 296 ARG A CA 1
ATOM 2398 C C . ARG A 1 296 ? -8.046 -11.362 7.716 1.00 75.62 296 ARG A C 1
ATOM 2400 O O . ARG A 1 296 ? -8.363 -10.192 7.499 1.00 75.62 296 ARG A O 1
ATOM 2407 N N . THR A 1 297 ? -7.478 -12.127 6.793 1.00 76.25 297 THR A N 1
ATOM 2408 C CA . THR A 1 297 ? -7.043 -11.648 5.470 1.00 76.25 297 THR A CA 1
ATOM 2409 C C . THR A 1 297 ? -8.183 -11.052 4.629 1.00 76.25 297 THR A C 1
ATOM 2411 O O . THR A 1 297 ? -7.959 -10.140 3.835 1.00 76.25 297 THR A O 1
ATOM 2414 N N . ASP A 1 298 ? -9.430 -11.484 4.864 1.00 80.56 298 ASP A N 1
ATOM 2415 C CA . ASP A 1 298 ? -10.642 -10.980 4.204 1.00 80.56 298 ASP A CA 1
ATOM 2416 C C . ASP A 1 298 ? -10.950 -9.508 4.510 1.00 80.56 298 ASP A C 1
ATOM 2418 O O . ASP A 1 298 ? -11.666 -8.854 3.750 1.00 80.56 298 ASP A O 1
ATOM 2422 N N . LEU A 1 299 ? -10.410 -8.977 5.608 1.00 86.75 299 LEU A N 1
ATOM 2423 C CA . LEU A 1 299 ? -10.647 -7.608 6.066 1.00 86.75 299 LEU A CA 1
ATOM 2424 C C . LEU A 1 299 ? -9.421 -6.709 5.906 1.00 86.75 299 LEU A C 1
ATOM 2426 O O . LEU A 1 299 ? -9.467 -5.559 6.336 1.00 86.75 299 LEU A O 1
ATOM 2430 N N . PHE A 1 300 ? -8.358 -7.194 5.257 1.00 86.25 300 PHE A N 1
ATOM 2431 C CA . PHE A 1 300 ? -7.058 -6.527 5.221 1.00 86.25 300 PHE A CA 1
ATOM 2432 C C . PHE A 1 300 ? -7.134 -5.045 4.850 1.00 86.25 300 PHE A C 1
ATOM 2434 O O . PHE A 1 300 ? -6.794 -4.172 5.652 1.00 86.25 300 PHE A O 1
ATOM 2441 N N . ASN A 1 301 ? -7.653 -4.754 3.654 1.00 89.31 301 ASN A N 1
ATOM 2442 C CA . ASN A 1 301 ? -7.732 -3.386 3.137 1.00 89.31 301 ASN A CA 1
ATOM 2443 C C . ASN A 1 301 ? -8.540 -2.489 4.072 1.00 89.31 301 ASN A C 1
ATOM 2445 O O . ASN A 1 301 ? -8.169 -1.344 4.314 1.00 89.31 301 ASN A O 1
ATOM 2449 N N . TYR A 1 302 ? -9.644 -3.019 4.604 1.00 92.81 302 TYR A N 1
ATOM 2450 C CA . TYR A 1 302 ? -10.502 -2.266 5.501 1.00 92.81 302 TYR A CA 1
ATOM 2451 C C . TYR A 1 302 ? -9.785 -1.930 6.804 1.00 92.81 302 TYR A C 1
ATOM 2453 O O . TYR A 1 302 ? -9.823 -0.775 7.215 1.00 92.81 302 TYR A O 1
ATOM 2461 N N . THR A 1 303 ? -9.115 -2.902 7.426 1.00 92.38 303 THR A N 1
ATOM 2462 C CA . THR A 1 303 ? -8.368 -2.705 8.672 1.00 92.38 303 THR A CA 1
ATOM 2463 C C . THR A 1 303 ? -7.303 -1.630 8.516 1.00 92.38 303 THR A C 1
ATOM 2465 O O . THR A 1 303 ? -7.274 -0.693 9.309 1.00 92.38 303 THR A O 1
ATOM 2468 N N . VAL A 1 304 ? -6.494 -1.696 7.455 1.00 91.81 304 VAL A N 1
ATOM 2469 C CA . VAL A 1 304 ? -5.445 -0.698 7.186 1.00 91.81 304 VAL A CA 1
ATOM 2470 C C . VAL A 1 304 ? -6.053 0.692 6.952 1.00 91.81 304 VAL A C 1
ATOM 2472 O O . VAL A 1 304 ? -5.595 1.688 7.516 1.00 91.81 304 VAL A O 1
ATOM 2475 N N . CYS A 1 305 ? -7.120 0.781 6.154 1.00 94.81 305 CYS A N 1
ATOM 2476 C CA . CYS A 1 305 ? -7.812 2.043 5.903 1.00 94.81 305 CYS A CA 1
ATOM 2477 C C . CYS A 1 305 ? -8.459 2.633 7.167 1.00 94.81 305 CYS A C 1
ATOM 2479 O O . CYS A 1 305 ? -8.380 3.843 7.381 1.00 94.81 305 CYS A O 1
ATOM 2481 N N . ALA A 1 306 ? -9.095 1.800 7.993 1.00 95.44 306 ALA A N 1
ATOM 2482 C CA . ALA A 1 306 ? -9.706 2.202 9.256 1.00 95.44 306 ALA A CA 1
ATOM 2483 C C . ALA A 1 306 ? -8.647 2.686 10.250 1.00 95.44 306 ALA A C 1
ATOM 2485 O O . ALA A 1 306 ? -8.812 3.761 10.825 1.00 95.44 306 ALA A O 1
ATOM 2486 N N . TYR A 1 307 ? -7.539 1.948 10.371 1.00 95.31 307 TYR A N 1
ATOM 2487 C CA . TYR A 1 307 ? -6.399 2.300 11.212 1.00 95.31 307 TYR A CA 1
ATOM 2488 C C . TYR A 1 307 ? -5.903 3.719 10.914 1.00 95.31 307 TYR A C 1
ATOM 2490 O O . TYR A 1 307 ? -6.003 4.605 11.765 1.00 95.31 307 TYR A O 1
ATOM 2498 N N . TYR A 1 308 ? -5.483 3.991 9.674 1.00 95.25 308 TYR A N 1
ATOM 2499 C CA . TYR A 1 308 ? -4.962 5.315 9.321 1.00 95.25 308 TYR A CA 1
ATOM 2500 C C . TYR A 1 308 ? -6.023 6.419 9.343 1.00 95.25 308 TYR A C 1
ATOM 2502 O O . TYR A 1 308 ? -5.708 7.559 9.689 1.00 95.25 308 TYR A O 1
ATOM 2510 N N . ALA A 1 309 ? -7.281 6.113 9.009 1.00 96.06 309 ALA A N 1
ATOM 2511 C CA . ALA A 1 309 ? -8.360 7.092 9.114 1.00 96.06 309 ALA A CA 1
ATOM 2512 C C . ALA A 1 309 ? -8.598 7.528 10.571 1.00 96.06 309 ALA A C 1
ATOM 2514 O O . ALA A 1 309 ? -8.820 8.717 10.810 1.00 96.06 309 ALA A O 1
ATOM 2515 N N . CYS A 1 310 ? -8.520 6.605 11.533 1.00 94.50 310 CYS A N 1
ATOM 2516 C CA . CYS A 1 310 ? -8.660 6.907 12.957 1.00 94.50 310 CYS A CA 1
ATOM 2517 C C . CYS A 1 310 ? -7.425 7.610 13.532 1.00 94.50 310 CYS A C 1
ATOM 2519 O O . CYS A 1 310 ? -7.584 8.654 14.164 1.00 94.50 310 CYS A O 1
ATOM 2521 N N . VAL A 1 311 ? -6.214 7.096 13.275 1.00 92.31 311 VAL A N 1
ATOM 2522 C CA . VAL A 1 311 ? -4.942 7.688 13.747 1.00 92.31 311 VAL A CA 1
ATOM 2523 C C . VAL A 1 311 ? -4.815 9.153 13.341 1.00 92.31 311 VAL A C 1
ATOM 2525 O O . VAL A 1 311 ? -4.370 9.992 14.120 1.00 92.31 311 VAL A O 1
ATOM 2528 N N . LEU A 1 312 ? -5.225 9.474 12.113 1.00 93.06 312 LEU A N 1
ATOM 2529 C CA . LEU A 1 312 ? -5.111 10.816 11.547 1.00 93.06 312 LEU A CA 1
ATOM 2530 C C . LEU A 1 312 ? -6.385 11.668 11.738 1.00 93.06 312 LEU A C 1
ATOM 2532 O O . LEU A 1 312 ? -6.489 12.739 11.132 1.00 93.06 312 LEU A O 1
ATOM 2536 N N . ASP A 1 313 ? -7.357 11.213 12.539 1.00 93.31 313 ASP A N 1
ATOM 2537 C CA . ASP A 1 313 ? -8.659 11.865 12.793 1.00 93.31 313 ASP A CA 1
ATOM 2538 C C . ASP A 1 313 ? -9.380 12.326 11.504 1.00 93.31 313 ASP A C 1
ATOM 2540 O O . ASP A 1 313 ? -9.874 13.451 11.363 1.00 93.31 313 ASP A O 1
ATOM 2544 N N . ARG A 1 314 ? -9.425 11.452 10.493 1.00 95.81 314 ARG A N 1
ATOM 2545 C CA . ARG A 1 314 ? -10.037 11.737 9.186 1.00 95.81 314 ARG A CA 1
ATOM 2546 C C . ARG A 1 314 ? -11.521 11.399 9.180 1.00 95.81 314 ARG A C 1
ATOM 2548 O O . ARG A 1 314 ? -11.956 10.378 8.650 1.00 95.81 314 ARG A O 1
ATOM 2555 N N . LYS A 1 315 ? -12.320 12.304 9.749 1.00 93.62 315 LYS A N 1
ATOM 2556 C CA . LYS A 1 315 ? -13.784 12.161 9.911 1.00 93.62 315 LYS A CA 1
ATOM 2557 C C . LYS A 1 315 ? -14.531 11.824 8.623 1.00 93.62 315 LYS A C 1
ATOM 2559 O O . LYS A 1 315 ? -15.486 11.053 8.658 1.00 93.62 315 LYS A O 1
ATOM 2564 N N . GLU A 1 316 ? -14.114 12.386 7.491 1.00 95.38 316 GLU A N 1
ATOM 2565 C CA . GLU A 1 316 ? -14.739 12.097 6.197 1.00 95.38 316 GLU A CA 1
ATOM 2566 C C . GLU A 1 316 ? -14.504 10.644 5.763 1.00 95.38 316 GLU A C 1
ATOM 2568 O O . GLU A 1 316 ? -15.455 9.958 5.383 1.00 95.38 316 GLU A O 1
ATOM 2573 N N . LEU A 1 317 ? -13.264 10.157 5.890 1.00 97.06 317 LEU A N 1
ATOM 2574 C CA . LEU A 1 317 ? -12.905 8.776 5.566 1.00 97.06 317 LEU A CA 1
ATOM 2575 C C . LEU A 1 317 ? -13.589 7.793 6.523 1.00 97.06 317 LEU A C 1
ATOM 2577 O O . LEU A 1 317 ? -14.222 6.845 6.064 1.00 97.06 317 LEU A O 1
ATOM 2581 N N . MET A 1 318 ? -13.559 8.064 7.832 1.00 95.38 318 MET A N 1
ATOM 2582 C CA . MET A 1 318 ? -14.257 7.247 8.835 1.00 95.38 318 MET A CA 1
ATOM 2583 C C . MET A 1 318 ? -15.764 7.174 8.558 1.00 95.38 318 MET A C 1
ATOM 2585 O O . MET A 1 318 ? -16.339 6.088 8.540 1.00 95.38 318 MET A O 1
ATOM 2589 N N . SER A 1 319 ? -16.401 8.310 8.247 1.00 94.88 319 SER A N 1
ATOM 2590 C CA . SER A 1 319 ? -17.829 8.335 7.916 1.00 94.88 319 SER A CA 1
ATOM 2591 C C . SER A 1 319 ? -18.146 7.537 6.651 1.00 94.88 319 SER A C 1
ATOM 2593 O O . SER A 1 319 ? -19.208 6.919 6.563 1.00 94.88 319 SER A O 1
ATOM 2595 N N . PHE A 1 320 ? -17.250 7.541 5.659 1.00 96.88 320 PHE A N 1
ATOM 2596 C CA . PHE A 1 320 ? -17.406 6.696 4.480 1.00 96.88 320 PHE A CA 1
ATOM 2597 C C . PHE A 1 320 ? -17.298 5.207 4.831 1.00 96.88 320 PHE A C 1
ATOM 2599 O O . PHE A 1 320 ? -18.169 4.439 4.414 1.00 96.88 320 PHE A O 1
ATOM 2606 N N . LEU A 1 321 ? -16.278 4.811 5.598 1.00 96.06 321 LEU A N 1
ATOM 2607 C CA . LEU A 1 321 ? -16.071 3.422 6.019 1.00 96.06 321 LEU A CA 1
ATOM 2608 C C . LEU A 1 321 ? -17.282 2.896 6.796 1.00 96.06 321 LEU A C 1
ATOM 2610 O O . LEU A 1 321 ? -17.811 1.842 6.458 1.00 96.06 321 LEU A O 1
ATOM 2614 N N . GLU A 1 322 ? -17.785 3.662 7.761 1.00 93.94 322 GLU A N 1
ATOM 2615 C CA . GLU A 1 322 ? -18.948 3.281 8.566 1.00 93.94 322 GLU A CA 1
ATOM 2616 C C . GLU A 1 322 ? -20.225 3.126 7.719 1.00 93.94 322 GLU A C 1
ATOM 2618 O O . GLU A 1 322 ? -20.955 2.142 7.841 1.00 93.94 322 GLU A O 1
ATOM 2623 N N . LYS A 1 323 ? -20.506 4.085 6.825 1.00 93.62 323 LYS A N 1
ATOM 2624 C CA . LYS A 1 323 ? -21.743 4.084 6.022 1.00 93.62 323 LYS A CA 1
ATOM 2625 C C . LYS A 1 323 ? -21.794 2.964 4.989 1.00 93.62 323 LYS A C 1
ATOM 2627 O O . LYS A 1 323 ? -22.888 2.517 4.646 1.00 93.62 323 LYS A O 1
ATOM 2632 N N . ASN A 1 324 ? -20.643 2.561 4.453 1.00 94.25 324 ASN A N 1
ATOM 2633 C CA . ASN A 1 324 ? -20.576 1.593 3.357 1.00 94.25 324 ASN A CA 1
ATOM 2634 C C . ASN A 1 324 ? -20.255 0.169 3.839 1.00 94.25 324 ASN A C 1
ATOM 2636 O O . ASN A 1 324 ? -20.601 -0.784 3.142 1.00 94.25 324 ASN A O 1
ATOM 2640 N N . TYR A 1 325 ? -19.683 0.009 5.038 1.00 91.69 325 TYR A N 1
ATOM 2641 C CA . TYR A 1 325 ? -19.291 -1.284 5.604 1.00 91.69 325 TYR A CA 1
ATOM 2642 C C . TYR A 1 325 ? -19.855 -1.438 7.025 1.00 91.69 325 TYR A C 1
ATOM 2644 O O . TYR A 1 325 ? -19.239 -1.054 8.012 1.00 91.69 325 TYR A O 1
ATOM 2652 N N . TYR A 1 326 ? -21.053 -2.020 7.128 1.00 85.44 326 TYR A N 1
ATOM 2653 C CA . TYR A 1 326 ? -21.858 -2.040 8.361 1.00 85.44 326 TYR A CA 1
ATOM 2654 C C . TYR A 1 326 ? -21.950 -3.413 9.045 1.00 85.44 326 TYR A C 1
ATOM 2656 O O . TYR A 1 326 ? -22.747 -3.597 9.966 1.00 85.44 326 TYR A O 1
ATOM 2664 N N . SER A 1 327 ? -21.197 -4.422 8.594 1.00 91.25 327 SER A N 1
ATOM 2665 C CA . SER A 1 327 ? -21.212 -5.718 9.287 1.00 91.25 327 SER A CA 1
ATOM 2666 C C . SER A 1 327 ? -20.610 -5.577 10.688 1.00 91.25 327 SER A C 1
ATOM 2668 O O . SER A 1 327 ? -19.690 -4.777 10.863 1.00 91.25 327 SER A O 1
ATOM 2670 N N . SER A 1 328 ? -20.985 -6.456 11.619 1.00 90.50 328 SER A N 1
ATOM 2671 C CA . SER A 1 328 ? -20.393 -6.500 12.964 1.00 90.50 328 SER A CA 1
ATOM 2672 C C . SER A 1 328 ? -18.860 -6.523 12.954 1.00 90.50 328 SER A C 1
ATOM 2674 O O . SER A 1 328 ? -18.256 -5.790 13.722 1.00 90.50 328 SER A O 1
ATOM 2676 N N . LYS A 1 329 ? -18.226 -7.269 12.035 1.00 91.94 329 LYS A N 1
ATOM 2677 C CA . LYS A 1 329 ? -16.757 -7.330 11.912 1.00 91.94 329 LYS A CA 1
ATOM 2678 C C . LYS A 1 329 ? -16.110 -5.969 11.597 1.00 91.94 329 LYS A C 1
ATOM 2680 O O . LYS A 1 329 ? -15.165 -5.569 12.255 1.00 91.94 329 LYS A O 1
ATOM 2685 N N . HIS A 1 330 ? -16.634 -5.247 10.606 1.00 93.75 330 HIS A N 1
ATOM 2686 C CA . HIS A 1 330 ? -16.152 -3.916 10.216 1.00 93.75 330 HIS A CA 1
ATOM 2687 C C . HIS A 1 330 ? -16.308 -2.882 11.346 1.00 93.75 330 HIS A C 1
ATOM 2689 O O . HIS A 1 330 ? -15.379 -2.135 11.642 1.00 93.75 330 HIS A O 1
ATOM 2695 N N . LEU A 1 331 ? -17.461 -2.877 12.023 1.00 93.75 331 LEU A N 1
ATOM 2696 C CA . LEU A 1 331 ? -17.687 -2.004 13.180 1.00 93.75 331 LEU A CA 1
ATOM 2697 C C . LEU A 1 331 ? -16.771 -2.363 14.357 1.00 93.75 331 LEU A C 1
ATOM 2699 O O . LEU A 1 331 ? -16.306 -1.462 15.052 1.00 93.75 331 LEU A O 1
ATOM 2703 N N . GLN A 1 332 ? -16.492 -3.655 14.554 1.00 95.12 332 GLN A N 1
ATOM 2704 C CA . GLN A 1 332 ? -15.547 -4.125 15.564 1.00 95.12 332 GLN A CA 1
ATOM 2705 C C . GLN A 1 332 ? -14.142 -3.572 15.312 1.00 95.12 332 GLN A C 1
ATOM 2707 O O . GLN A 1 332 ? -13.544 -3.037 16.234 1.00 95.12 332 GLN A O 1
ATOM 2712 N N . ILE A 1 333 ? -13.662 -3.589 14.065 1.00 95.12 333 ILE A N 1
ATOM 2713 C CA . ILE A 1 333 ? -12.361 -3.007 13.700 1.00 95.12 333 ILE A CA 1
ATOM 2714 C C . ILE A 1 333 ? -12.303 -1.514 14.040 1.00 95.12 333 ILE A C 1
ATOM 2716 O O . ILE A 1 333 ? -11.346 -1.065 14.661 1.00 95.12 333 ILE A O 1
ATOM 2720 N N . LEU A 1 334 ? -13.328 -0.732 13.678 1.00 95.44 334 LEU A N 1
ATOM 2721 C CA . LEU A 1 334 ? -13.369 0.700 14.009 1.00 95.44 334 LEU A CA 1
ATOM 2722 C C . LEU A 1 334 ? -13.343 0.945 15.526 1.00 95.44 334 LEU A C 1
ATOM 2724 O O . LEU A 1 334 ? -12.683 1.875 15.990 1.00 95.44 334 LEU A O 1
ATOM 2728 N N . PHE A 1 335 ? -14.042 0.110 16.297 1.00 96.12 335 PHE A N 1
ATOM 2729 C CA . PHE A 1 335 ? -14.039 0.173 17.757 1.00 96.12 335 PHE A CA 1
ATOM 2730 C C . PHE A 1 335 ? -12.679 -0.211 18.359 1.00 96.12 335 PHE A C 1
ATOM 2732 O O . PHE A 1 335 ? -12.194 0.465 19.268 1.00 96.12 335 PHE A O 1
ATOM 2739 N N . ASP A 1 336 ? -12.053 -1.260 17.836 1.00 95.94 336 ASP A N 1
ATOM 2740 C CA . ASP A 1 336 ? -10.758 -1.763 18.287 1.00 95.94 336 ASP A CA 1
ATOM 2741 C C . ASP A 1 336 ? -9.642 -0.754 18.008 1.00 95.94 336 ASP A C 1
ATOM 2743 O O . ASP A 1 336 ? -8.871 -0.424 18.906 1.00 95.94 336 ASP A O 1
ATOM 2747 N N . VAL A 1 337 ? -9.608 -0.178 16.802 1.00 95.50 337 VAL A N 1
ATOM 2748 C CA . VAL A 1 337 ? -8.667 0.896 16.444 1.00 95.50 337 VAL A CA 1
ATOM 2749 C C . VAL A 1 337 ? -8.882 2.123 17.337 1.00 95.50 337 VAL A C 1
ATOM 2751 O O . VAL A 1 337 ? -7.920 2.701 17.843 1.00 95.50 337 VAL A O 1
ATOM 2754 N N . ALA A 1 338 ? -10.138 2.524 17.567 1.00 95.62 338 ALA A N 1
ATOM 2755 C CA . ALA A 1 338 ? -10.449 3.645 18.452 1.00 95.62 338 ALA A CA 1
ATOM 2756 C C . ALA A 1 338 ? -9.992 3.389 19.895 1.00 95.62 338 ALA A C 1
ATOM 2758 O O . ALA A 1 338 ? -9.518 4.315 20.550 1.00 95.62 338 ALA A O 1
ATOM 2759 N N . THR A 1 339 ? -10.116 2.150 20.375 1.00 95.56 339 THR A N 1
ATOM 2760 C CA . THR A 1 339 ? -9.674 1.750 21.716 1.00 95.56 339 THR A CA 1
ATOM 2761 C C . THR A 1 339 ? -8.148 1.714 21.809 1.00 95.56 339 THR A C 1
ATOM 2763 O O . THR A 1 339 ? -7.594 2.249 22.762 1.00 95.56 339 THR A O 1
ATOM 2766 N N . TYR A 1 340 ? -7.461 1.157 20.805 1.00 94.81 340 TYR A N 1
ATOM 2767 C CA . TYR A 1 340 ? -5.994 1.099 20.744 1.00 94.81 340 TYR A CA 1
ATOM 2768 C C . TYR A 1 340 ? -5.341 2.485 20.788 1.00 94.81 340 TYR A C 1
ATOM 2770 O O . TYR A 1 340 ? -4.362 2.682 21.497 1.00 94.81 340 TYR A O 1
ATOM 2778 N N . HIS A 1 341 ? -5.911 3.464 20.081 1.00 92.88 341 HIS A N 1
ATOM 2779 C CA . HIS A 1 341 ? -5.423 4.847 20.097 1.00 92.88 341 HIS A CA 1
ATOM 2780 C C . HIS A 1 341 ? -6.047 5.717 21.192 1.00 92.88 341 HIS A C 1
ATOM 2782 O O . HIS A 1 341 ? -5.931 6.941 21.129 1.00 92.88 341 HIS A O 1
ATOM 2788 N N . GLU A 1 342 ? -6.750 5.109 22.151 1.00 93.62 342 GLU A N 1
ATOM 2789 C CA . GLU A 1 342 ? -7.414 5.798 23.259 1.00 93.62 342 GLU A CA 1
ATOM 2790 C C . GLU A 1 342 ? -8.305 6.978 22.799 1.00 93.62 342 GLU A C 1
ATOM 2792 O O . GLU A 1 342 ? -8.470 7.989 23.485 1.00 93.62 342 GLU A O 1
ATOM 2797 N N . ASN A 1 343 ? -8.932 6.863 21.622 1.00 93.69 343 ASN A N 1
ATOM 2798 C CA . ASN A 1 343 ? -9.807 7.898 21.077 1.00 93.69 343 ASN A CA 1
ATOM 2799 C C . ASN A 1 343 ? -11.198 7.812 21.713 1.00 93.69 343 ASN A C 1
ATOM 2801 O O . ASN A 1 343 ? -12.138 7.226 21.171 1.00 93.69 343 ASN A O 1
ATOM 2805 N N . GLU A 1 344 ? -11.337 8.445 22.872 1.00 94.56 344 GLU A N 1
ATOM 2806 C CA . GLU A 1 344 ? -12.544 8.409 23.697 1.00 94.56 344 GLU A CA 1
ATOM 2807 C C . GLU A 1 344 ? -13.839 8.765 22.960 1.00 94.56 344 GLU A C 1
ATOM 2809 O O . GLU A 1 344 ? -14.899 8.213 23.264 1.00 94.56 344 GLU A O 1
ATOM 2814 N N . GLY A 1 345 ? -13.780 9.725 22.030 1.00 93.44 345 GLY A N 1
ATOM 2815 C CA . GLY A 1 345 ? -14.945 10.173 21.271 1.00 93.44 345 GLY A CA 1
ATOM 2816 C C . GLY A 1 345 ? -15.474 9.063 20.370 1.00 93.44 345 GLY A C 1
ATOM 2817 O O . GLY A 1 345 ? -16.668 8.757 20.403 1.00 93.44 345 GLY A O 1
ATOM 2818 N N . LEU A 1 346 ? -14.569 8.417 19.632 1.00 94.50 346 LEU A N 1
ATOM 2819 C CA . LEU A 1 346 ? -14.898 7.280 18.776 1.00 94.50 346 LEU A CA 1
ATOM 2820 C C . LEU A 1 346 ? -15.275 6.044 19.598 1.00 94.50 346 LEU A C 1
ATOM 2822 O O . LEU A 1 346 ? -16.239 5.363 19.254 1.00 94.50 346 LEU A O 1
ATOM 2826 N N . VAL A 1 347 ? -14.595 5.784 20.720 1.00 96.00 347 VAL A N 1
ATOM 2827 C CA . VAL A 1 347 ? -14.963 4.681 21.623 1.00 96.00 347 VAL A CA 1
ATOM 2828 C C . VAL A 1 347 ? -16.396 4.865 22.118 1.00 96.00 347 VAL A C 1
ATOM 2830 O O . VAL A 1 347 ? -17.204 3.954 21.963 1.00 96.00 347 VAL A O 1
ATOM 2833 N N . LYS A 1 348 ? -16.761 6.053 22.627 1.00 95.69 348 LYS A N 1
ATOM 2834 C CA . LYS A 1 348 ? -18.142 6.375 23.047 1.00 95.69 348 LYS A CA 1
ATOM 2835 C C . LYS A 1 348 ? -19.151 6.176 21.914 1.00 95.69 348 LYS A C 1
ATOM 2837 O O . LYS A 1 348 ? -20.250 5.673 22.152 1.00 95.69 348 LYS A O 1
ATOM 2842 N N . GLU A 1 349 ? -18.788 6.574 20.697 1.00 93.50 349 GLU A N 1
ATOM 2843 C CA . GLU A 1 349 ? -19.640 6.449 19.516 1.00 93.50 349 GLU A CA 1
ATOM 2844 C C . GLU A 1 349 ? -19.901 4.985 19.127 1.00 93.50 349 GLU A C 1
ATOM 2846 O O . GLU A 1 349 ? -21.050 4.604 18.876 1.00 93.50 349 GLU A O 1
ATOM 2851 N N . TYR A 1 350 ? -18.855 4.159 19.078 1.00 94.44 350 TYR A N 1
ATOM 2852 C CA . TYR A 1 350 ? -18.952 2.769 18.633 1.00 94.44 350 TYR A CA 1
ATOM 2853 C C . TYR A 1 350 ? -19.357 1.797 19.749 1.00 94.44 350 TYR A C 1
ATOM 2855 O O . TYR A 1 350 ? -19.884 0.728 19.444 1.00 94.44 350 TYR A O 1
ATOM 2863 N N . PHE A 1 351 ? -19.228 2.175 21.026 1.00 95.19 351 PHE A N 1
ATOM 2864 C CA . PHE A 1 351 ? -19.537 1.338 22.198 1.00 95.19 351 PHE A CA 1
ATOM 2865 C C . PHE A 1 351 ? -20.917 0.663 22.149 1.00 95.19 351 PHE A C 1
ATOM 2867 O O . PHE A 1 351 ? -21.088 -0.477 22.579 1.00 95.19 351 PHE A O 1
ATOM 2874 N N . PHE A 1 352 ? -21.926 1.359 21.616 1.00 93.69 352 PHE A N 1
ATOM 2875 C CA . PHE A 1 352 ? -23.286 0.822 21.484 1.00 93.69 352 PHE A CA 1
ATOM 2876 C C . PHE A 1 352 ? -23.550 0.132 20.141 1.00 93.69 352 PHE A C 1
ATOM 2878 O O . PHE A 1 352 ? -24.593 -0.506 19.999 1.00 93.69 352 PHE A O 1
ATOM 2885 N N . LYS A 1 353 ? -22.639 0.272 19.174 1.00 93.31 353 LYS A N 1
ATOM 2886 C CA . LYS A 1 353 ? -22.738 -0.285 17.818 1.00 93.31 353 LYS A CA 1
ATOM 2887 C C . LYS A 1 353 ? -22.073 -1.665 17.700 1.00 93.31 353 LYS A C 1
ATOM 2889 O O . LYS A 1 353 ? -22.363 -2.378 16.743 1.00 93.31 353 LYS A O 1
ATOM 2894 N N . VAL A 1 354 ? -21.231 -2.046 18.665 1.00 94.00 354 VAL A N 1
ATOM 2895 C CA . VAL A 1 354 ? -20.542 -3.346 18.715 1.00 94.00 354 VAL A CA 1
ATOM 2896 C C . VAL A 1 354 ? -21.048 -4.241 19.850 1.00 94.00 354 VAL A C 1
ATOM 2898 O O . VAL A 1 354 ? -21.623 -3.773 20.841 1.00 94.00 354 VAL A O 1
ATOM 2901 N N . GLU A 1 355 ? -20.835 -5.548 19.699 1.00 91.69 355 GLU A N 1
ATOM 2902 C CA . GLU A 1 355 ? -21.058 -6.537 20.754 1.00 91.69 355 GLU A CA 1
ATOM 2903 C C . GLU A 1 355 ? -19.763 -6.707 21.551 1.00 91.69 355 GLU A C 1
ATOM 2905 O O . GLU A 1 355 ? -18.783 -7.244 21.049 1.00 91.69 355 GLU A O 1
ATOM 2910 N N . LEU A 1 356 ? -19.754 -6.217 22.791 1.00 90.81 356 LEU A N 1
ATOM 2911 C CA . LEU A 1 356 ? -18.556 -6.236 23.628 1.00 90.81 356 LEU A CA 1
ATOM 2912 C C . LEU A 1 356 ? -18.249 -7.660 24.085 1.00 90.81 356 LEU A C 1
ATOM 2914 O O . LEU A 1 356 ? -19.041 -8.278 24.800 1.00 90.81 356 LEU A O 1
ATOM 2918 N N . ASN A 1 357 ? -17.067 -8.148 23.726 1.00 89.38 357 ASN A N 1
ATOM 2919 C CA . ASN A 1 357 ? -16.518 -9.371 24.292 1.00 89.38 357 ASN A CA 1
ATOM 2920 C C . ASN A 1 357 ? -15.726 -9.064 25.597 1.00 89.38 357 ASN A C 1
ATOM 2922 O O . ASN A 1 357 ? -15.548 -7.893 25.970 1.00 89.38 357 ASN A O 1
ATOM 2926 N N . PRO A 1 358 ? -15.273 -10.090 26.346 1.00 89.00 358 PRO A N 1
ATOM 2927 C CA . PRO A 1 358 ? -14.520 -9.885 27.586 1.00 89.00 358 PRO A CA 1
ATOM 2928 C C . PRO A 1 358 ? -13.224 -9.082 27.425 1.00 89.00 358 PRO A C 1
ATOM 2930 O O . PRO A 1 358 ? -12.840 -8.383 28.359 1.00 89.00 358 PRO A O 1
ATOM 2933 N N . GLU A 1 359 ? -12.577 -9.167 26.267 1.00 89.69 359 GLU A N 1
ATOM 2934 C CA . GLU A 1 359 ? -11.328 -8.474 25.958 1.00 89.69 359 GLU A CA 1
ATOM 2935 C C . GLU A 1 359 ? -11.568 -7.000 25.619 1.00 89.69 359 GLU A C 1
ATOM 2937 O O . GLU A 1 359 ? -10.921 -6.124 26.188 1.00 89.69 359 GLU A O 1
ATOM 2942 N N . ASN A 1 360 ? -12.581 -6.696 24.803 1.00 91.25 360 ASN A N 1
ATOM 2943 C CA . ASN A 1 360 ? -13.044 -5.327 24.570 1.00 91.25 360 ASN A CA 1
ATOM 2944 C C . ASN A 1 360 ? -13.397 -4.635 25.887 1.00 91.25 360 ASN A C 1
ATOM 2946 O O . ASN A 1 360 ? -13.051 -3.479 26.114 1.00 91.25 360 ASN A O 1
ATOM 2950 N N . THR A 1 361 ? -14.091 -5.364 26.761 1.00 91.56 361 THR A N 1
ATOM 2951 C CA . THR A 1 361 ? -14.457 -4.884 28.093 1.00 91.56 361 THR A CA 1
ATOM 2952 C C . T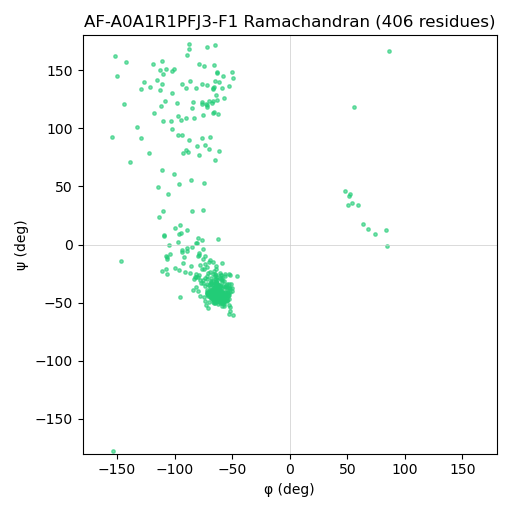HR A 1 361 ? -13.215 -4.526 28.902 1.00 91.56 361 THR A C 1
ATOM 2954 O O . THR A 1 361 ? -13.170 -3.460 29.504 1.00 91.56 361 THR A O 1
ATOM 2957 N N . GLU A 1 362 ? -12.209 -5.397 28.908 1.00 91.94 362 GLU A N 1
ATOM 2958 C CA . GLU A 1 362 ? -10.960 -5.183 29.637 1.00 91.94 362 GLU A CA 1
ATOM 2959 C C . GLU A 1 362 ? -10.196 -3.961 29.124 1.00 91.94 362 GLU A C 1
ATOM 2961 O O . GLU A 1 362 ? -9.834 -3.104 29.925 1.00 91.94 362 GLU A O 1
ATOM 2966 N N . ARG A 1 363 ? -10.080 -3.803 27.802 1.00 93.19 363 ARG A N 1
ATOM 2967 C CA . ARG A 1 363 ? -9.382 -2.668 27.176 1.00 93.19 363 ARG A CA 1
ATOM 2968 C C . ARG A 1 363 ? -10.076 -1.331 27.413 1.00 93.19 363 ARG A C 1
ATOM 2970 O O . ARG A 1 363 ? -9.415 -0.342 27.699 1.00 93.19 363 ARG A O 1
ATOM 2977 N N . VAL A 1 364 ? -11.412 -1.285 27.365 1.00 94.50 364 VAL A N 1
ATOM 2978 C CA . VAL A 1 364 ? -12.163 -0.062 27.714 1.00 94.50 364 VAL A CA 1
ATOM 2979 C C . VAL A 1 364 ? -11.974 0.305 29.186 1.00 94.50 364 VAL A C 1
ATOM 2981 O O . VAL A 1 364 ? -11.900 1.487 29.521 1.00 94.50 364 VAL A O 1
ATOM 2984 N N . ILE A 1 365 ? -11.914 -0.694 30.071 1.00 92.12 365 ILE A N 1
ATOM 2985 C CA . ILE A 1 365 ? -11.660 -0.475 31.498 1.00 92.12 365 ILE A CA 1
ATOM 2986 C C . ILE A 1 365 ? -10.232 0.043 31.710 1.00 92.12 365 ILE A C 1
ATOM 2988 O O . ILE A 1 365 ? -10.059 1.026 32.424 1.00 92.12 365 ILE A O 1
ATOM 2992 N N . GLU A 1 366 ? -9.234 -0.578 31.082 1.00 92.50 366 GLU A N 1
ATOM 2993 C CA . GLU A 1 366 ? -7.832 -0.151 31.138 1.00 92.50 366 GLU A CA 1
ATOM 2994 C C . GLU A 1 366 ? -7.664 1.281 30.625 1.00 92.50 366 GLU A C 1
ATOM 2996 O O . GLU A 1 366 ? -7.150 2.140 31.342 1.00 92.50 366 GLU A O 1
ATOM 3001 N N . MET A 1 367 ? -8.220 1.573 29.448 1.00 93.50 367 MET A N 1
ATOM 3002 C CA . MET A 1 367 ? -8.263 2.920 28.887 1.00 93.50 367 MET A CA 1
ATOM 3003 C C . MET A 1 367 ? -8.867 3.920 29.880 1.00 93.50 367 MET A C 1
ATOM 3005 O O . MET A 1 367 ? -8.322 5.001 30.065 1.00 93.50 367 MET A O 1
ATOM 3009 N N . ALA A 1 368 ? -9.959 3.572 30.572 1.00 92.19 368 ALA A N 1
ATOM 3010 C CA . ALA A 1 368 ? -10.587 4.461 31.552 1.00 92.19 368 ALA A CA 1
ATOM 3011 C C . ALA A 1 368 ? -9.685 4.803 32.748 1.00 92.19 368 ALA A C 1
ATOM 3013 O O . ALA A 1 368 ? -9.864 5.866 33.340 1.00 92.19 368 ALA A O 1
ATOM 3014 N N . TYR A 1 369 ? -8.752 3.922 33.115 1.00 90.25 369 TYR A N 1
ATOM 3015 C CA . TYR A 1 369 ? -7.759 4.193 34.157 1.00 90.25 369 TYR A CA 1
ATOM 3016 C C . TYR A 1 369 ? -6.551 4.975 33.630 1.00 90.25 369 TYR A C 1
ATOM 3018 O O . TYR A 1 369 ? -5.971 5.754 34.384 1.00 90.25 369 TYR A O 1
ATOM 3026 N N . ASN A 1 370 ? -6.197 4.807 32.354 1.00 89.75 370 ASN A N 1
ATOM 3027 C CA . ASN A 1 370 ? -5.041 5.464 31.743 1.00 89.75 37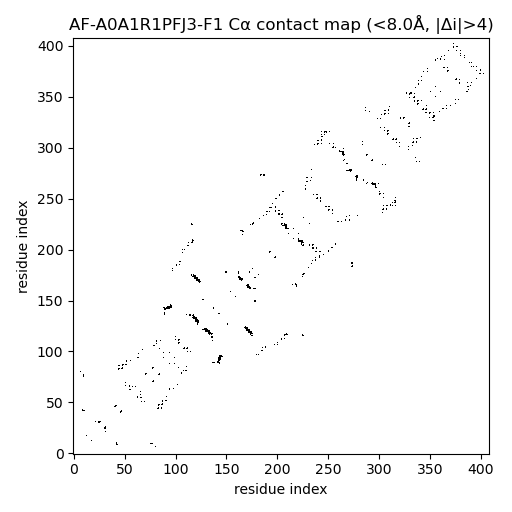0 ASN A CA 1
ATOM 3028 C C . ASN A 1 370 ? -5.325 6.911 31.316 1.00 89.75 370 ASN A C 1
ATOM 3030 O O . ASN A 1 370 ? -4.452 7.771 31.447 1.00 89.75 370 ASN A O 1
ATOM 3034 N N . VAL A 1 371 ? -6.536 7.200 30.825 1.00 88.06 371 VAL A N 1
ATOM 3035 C CA . VAL A 1 371 ? -6.876 8.534 30.309 1.00 88.06 371 VAL A CA 1
ATOM 3036 C C . VAL A 1 371 ? -7.248 9.507 31.428 1.00 88.06 371 VAL A C 1
ATOM 3038 O O . VAL A 1 371 ? -8.062 9.210 32.305 1.00 88.06 371 VAL A O 1
ATOM 3041 N N . ASP A 1 372 ? -6.713 10.724 31.358 1.00 87.12 372 ASP A N 1
ATOM 3042 C CA . ASP A 1 372 ? -7.024 11.820 32.287 1.00 87.12 372 ASP A CA 1
ATOM 3043 C C . ASP A 1 372 ? -8.277 12.593 31.837 1.00 87.12 372 ASP A C 1
ATOM 3045 O O . ASP A 1 372 ? -8.247 13.792 31.560 1.00 87.12 372 ASP A O 1
ATOM 3049 N N . ASN A 1 373 ? -9.390 11.873 31.658 1.00 89.69 373 ASN A N 1
ATOM 3050 C CA . ASN A 1 373 ? -10.637 12.454 31.167 1.00 89.69 373 ASN A CA 1
ATOM 3051 C C . ASN A 1 373 ? -11.852 12.036 31.994 1.00 89.69 373 ASN A C 1
ATOM 3053 O O . ASN A 1 373 ? -12.444 10.963 31.812 1.00 89.69 373 ASN A O 1
ATOM 3057 N N . ALA A 1 374 ? -12.282 12.948 32.865 1.00 90.31 374 ALA A N 1
ATOM 3058 C CA . ALA A 1 374 ? -13.433 12.758 33.738 1.00 90.31 374 ALA A CA 1
ATOM 3059 C C . ALA A 1 374 ? -14.727 12.402 32.980 1.00 90.31 374 ALA A C 1
ATOM 3061 O O . ALA A 1 374 ? -15.517 11.592 33.469 1.00 90.31 374 ALA A O 1
ATOM 3062 N N . ASP A 1 375 ? -14.957 12.942 31.779 1.00 92.81 375 ASP A N 1
ATOM 3063 C CA . ASP A 1 375 ? -16.170 12.650 31.008 1.00 92.81 375 ASP A CA 1
ATOM 3064 C C . ASP A 1 375 ? -16.164 11.228 30.438 1.00 92.81 375 ASP A C 1
ATOM 3066 O O . ASP A 1 375 ? -17.218 10.592 30.339 1.00 92.81 375 ASP A O 1
ATOM 3070 N N . PHE A 1 376 ? -15.000 10.697 30.056 1.00 94.25 376 PHE A N 1
ATOM 3071 C CA . PHE A 1 376 ? -14.875 9.286 29.679 1.00 94.25 376 PHE A CA 1
ATOM 3072 C C . PHE A 1 376 ? -15.000 8.357 30.887 1.00 94.25 376 PHE A C 1
ATOM 3074 O O . PHE A 1 376 ? -15.792 7.414 30.838 1.00 94.25 376 PHE A O 1
ATOM 3081 N N . LYS A 1 377 ? -14.354 8.680 32.013 1.00 93.31 377 LYS A N 1
ATOM 3082 C CA . LYS A 1 377 ? -14.512 7.923 33.268 1.00 93.31 377 LYS A CA 1
ATOM 3083 C C . LYS A 1 377 ? -15.983 7.862 33.713 1.00 93.31 377 LYS A C 1
ATOM 3085 O O . LYS A 1 377 ? -16.500 6.786 34.021 1.00 93.31 377 LYS A O 1
ATOM 3090 N N . ARG A 1 378 ? -16.709 8.989 33.657 1.00 92.81 378 ARG A N 1
ATOM 3091 C CA . ARG A 1 378 ? -18.164 9.053 33.920 1.00 92.81 378 ARG A CA 1
ATOM 3092 C C . ARG A 1 378 ? -18.965 8.204 32.933 1.00 92.81 378 ARG A C 1
ATOM 3094 O O . ARG A 1 378 ? -19.892 7.510 33.345 1.00 92.81 378 ARG A O 1
ATOM 3101 N N . PHE A 1 379 ? -18.619 8.236 31.645 1.00 94.69 379 PHE A N 1
ATOM 3102 C CA . PHE A 1 379 ? -19.258 7.397 30.631 1.00 94.69 379 PHE A CA 1
ATOM 3103 C C . PHE A 1 379 ? -19.115 5.901 30.950 1.00 94.69 379 PHE A C 1
ATOM 3105 O O . PHE A 1 379 ? -20.118 5.185 30.956 1.00 94.69 379 PHE A O 1
ATOM 3112 N N . VAL A 1 380 ? -17.906 5.445 31.277 1.00 93.00 380 VAL A N 1
ATOM 3113 C CA . VAL A 1 380 ? -17.616 4.045 31.624 1.00 93.00 380 VAL A CA 1
ATOM 3114 C C . VAL A 1 380 ? -18.353 3.625 32.902 1.00 93.00 380 VAL A C 1
ATOM 3116 O O . VAL A 1 380 ? -19.000 2.577 32.925 1.00 93.00 380 VAL A O 1
ATOM 3119 N N . LEU A 1 381 ? -18.363 4.472 33.940 1.00 91.62 381 LEU A N 1
ATOM 3120 C CA . LEU A 1 381 ? -19.132 4.232 35.171 1.00 91.62 381 LEU A CA 1
ATOM 3121 C C . LEU A 1 381 ? -20.635 4.072 34.904 1.00 91.62 381 LEU A C 1
ATOM 3123 O O . LEU A 1 381 ? -21.261 3.127 35.405 1.00 91.62 381 LEU A O 1
ATOM 3127 N N . ASN A 1 382 ? -21.202 4.968 34.092 1.00 92.69 382 ASN A N 1
ATOM 3128 C CA . ASN A 1 382 ? -22.626 4.972 33.749 1.00 92.69 382 ASN A CA 1
ATOM 3129 C C . ASN A 1 382 ? -23.050 3.750 32.922 1.00 92.69 382 ASN A C 1
ATOM 3131 O O . ASN A 1 382 ? -24.223 3.394 32.953 1.00 92.69 382 ASN A O 1
ATOM 3135 N N . ASN A 1 383 ? -22.110 3.100 32.231 1.00 92.19 383 ASN A N 1
ATOM 3136 C CA . ASN A 1 383 ? -22.345 1.910 31.407 1.00 92.19 383 ASN A CA 1
ATOM 3137 C C . ASN A 1 383 ? -21.661 0.652 31.977 1.00 92.19 383 ASN A C 1
ATOM 3139 O O . ASN A 1 383 ? -21.357 -0.300 31.257 1.00 92.19 383 ASN A O 1
ATOM 3143 N N . SER A 1 384 ? -21.394 0.645 33.287 1.00 89.50 384 SER A N 1
ATOM 3144 C CA . SER A 1 384 ? -20.680 -0.444 33.970 1.00 89.50 384 SER A CA 1
ATOM 3145 C C . SER A 1 384 ? -21.413 -1.792 33.965 1.00 89.50 384 SER A C 1
ATOM 3147 O O . SER A 1 384 ? -20.790 -2.833 34.173 1.00 89.50 384 SER A O 1
ATOM 3149 N N . ASP A 1 385 ? -22.721 -1.790 33.718 1.00 87.94 385 ASP A N 1
ATOM 3150 C CA . ASP A 1 385 ? -23.547 -2.980 33.515 1.00 87.94 385 ASP A CA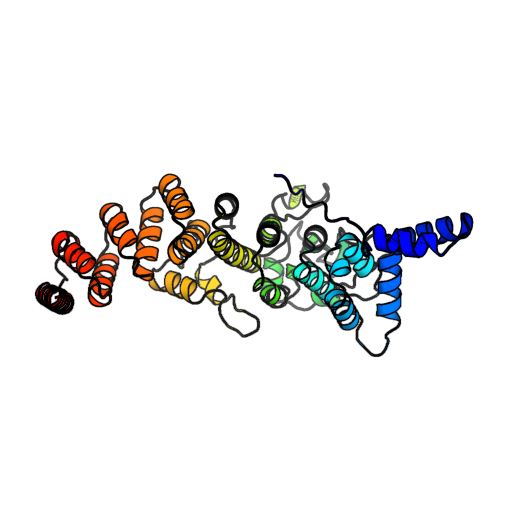 1
ATOM 3151 C C . ASP A 1 385 ? -23.161 -3.746 32.240 1.00 87.94 385 ASP A C 1
ATOM 3153 O O . ASP A 1 385 ? -23.102 -4.977 32.261 1.00 87.94 385 ASP A O 1
ATOM 3157 N N . ARG A 1 386 ? -22.80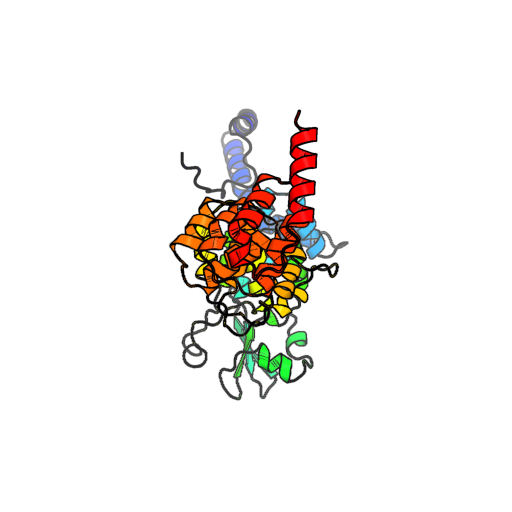9 -3.034 31.161 1.00 88.56 386 ARG A N 1
ATOM 3158 C CA . ARG A 1 386 ? -22.322 -3.638 29.907 1.00 88.56 386 ARG A CA 1
ATOM 3159 C C . ARG A 1 386 ? -20.898 -4.187 30.004 1.00 88.56 386 ARG A C 1
ATOM 3161 O O . ARG A 1 386 ? -20.517 -5.004 29.178 1.00 88.56 386 ARG A O 1
ATOM 3168 N N . LEU A 1 387 ? -20.141 -3.776 31.020 1.00 85.62 387 LEU A N 1
ATOM 3169 C CA . LEU A 1 387 ? -18.740 -4.153 31.242 1.00 85.62 387 LEU A CA 1
ATOM 3170 C C . LEU A 1 387 ? -18.575 -5.345 32.206 1.00 85.62 387 LEU A C 1
ATOM 3172 O O . LEU A 1 387 ? -17.508 -5.560 32.784 1.00 85.62 387 LEU A O 1
ATOM 3176 N N . GLY A 1 388 ? -19.645 -6.108 32.450 1.00 78.12 388 GLY A N 1
ATOM 3177 C CA . GLY A 1 388 ? -19.573 -7.377 33.182 1.00 78.12 388 GLY A CA 1
ATOM 3178 C C . GLY A 1 388 ? -19.128 -7.273 34.648 1.00 78.12 388 GLY A C 1
ATOM 3179 O O . GLY A 1 388 ? -18.725 -8.276 35.232 1.00 78.12 388 GLY A O 1
ATOM 3180 N N . GLY A 1 389 ? -19.180 -6.083 35.258 1.00 68.06 389 GLY A N 1
ATOM 3181 C CA . GLY A 1 389 ? -18.888 -5.883 36.683 1.00 68.06 389 GLY A CA 1
ATOM 3182 C C . GLY A 1 389 ? -17.409 -5.948 37.091 1.00 68.06 389 GLY A C 1
ATOM 3183 O O . GLY A 1 389 ? -17.137 -5.923 38.288 1.00 68.06 389 GLY A O 1
ATOM 3184 N N . LYS A 1 390 ? -16.461 -5.992 36.141 1.00 72.38 390 LYS A N 1
ATOM 3185 C CA . LYS A 1 390 ? -15.005 -5.972 36.417 1.00 72.38 390 LYS A CA 1
ATOM 3186 C C . LYS A 1 390 ? -14.464 -4.597 36.858 1.00 72.38 390 LYS A C 1
ATOM 3188 O O . LYS A 1 390 ? -13.319 -4.494 37.276 1.00 72.38 390 LYS A O 1
ATOM 3193 N N . LEU A 1 391 ? -15.277 -3.548 36.755 1.00 84.00 391 LEU A N 1
ATOM 3194 C CA . LEU A 1 391 ? -14.889 -2.163 37.019 1.00 84.00 391 LEU A CA 1
ATOM 3195 C C . LEU A 1 391 ? -14.773 -1.866 38.524 1.00 84.00 391 LEU A C 1
ATOM 3197 O O . LEU A 1 391 ? -15.780 -1.935 39.237 1.00 84.00 391 LEU A O 1
ATOM 3201 N N . ASP A 1 392 ? -13.600 -1.433 38.996 1.00 85.00 392 ASP A N 1
ATOM 3202 C CA . ASP A 1 392 ? -13.476 -0.830 40.328 1.00 85.00 392 ASP A CA 1
ATOM 3203 C C . ASP A 1 392 ? -14.024 0.601 40.296 1.00 85.00 392 ASP A C 1
ATOM 3205 O O . ASP A 1 392 ? -13.337 1.582 39.988 1.00 85.00 392 ASP A O 1
ATOM 3209 N N . LYS A 1 393 ? -15.317 0.695 40.613 1.00 85.06 393 LYS A N 1
ATOM 3210 C CA . LYS A 1 393 ? -16.060 1.955 40.621 1.00 85.06 393 LYS A CA 1
ATOM 3211 C C . LYS A 1 393 ? -15.534 2.933 41.666 1.00 85.06 393 LYS A C 1
ATOM 3213 O O . LYS A 1 393 ? -15.673 4.133 41.463 1.00 85.06 393 LYS A O 1
ATOM 3218 N N . HIS A 1 394 ? -14.983 2.450 42.783 1.00 84.88 394 HIS A N 1
ATOM 3219 C CA . HIS A 1 394 ? -14.519 3.335 43.849 1.00 84.88 394 HIS A CA 1
ATOM 3220 C C . HIS A 1 394 ? -13.303 4.135 43.389 1.00 84.88 394 HIS A C 1
ATOM 3222 O O . HIS A 1 394 ? -13.300 5.356 43.530 1.00 84.88 394 HIS A O 1
ATOM 3228 N N . THR A 1 395 ? -12.345 3.454 42.759 1.00 84.19 395 THR A N 1
ATOM 3229 C CA . THR A 1 395 ? -11.141 4.075 42.197 1.00 84.19 395 THR A CA 1
ATOM 3230 C C . THR A 1 395 ? -11.490 5.138 41.152 1.00 84.19 395 THR A C 1
ATOM 3232 O O . THR A 1 395 ? -11.089 6.287 41.302 1.00 84.19 395 THR A O 1
ATOM 3235 N N . LEU A 1 396 ? -12.356 4.829 40.178 1.00 83.94 396 LEU A N 1
ATOM 3236 C CA . LEU A 1 396 ? -12.765 5.821 39.169 1.00 83.94 396 LEU A CA 1
ATOM 3237 C C . LEU A 1 396 ? -13.506 7.032 39.755 1.00 83.94 396 LEU A C 1
ATOM 3239 O O . LEU A 1 396 ? -13.368 8.141 39.247 1.00 83.94 396 LEU A O 1
ATOM 3243 N N . ILE A 1 397 ? -14.311 6.841 40.807 1.00 85.44 397 ILE A N 1
ATOM 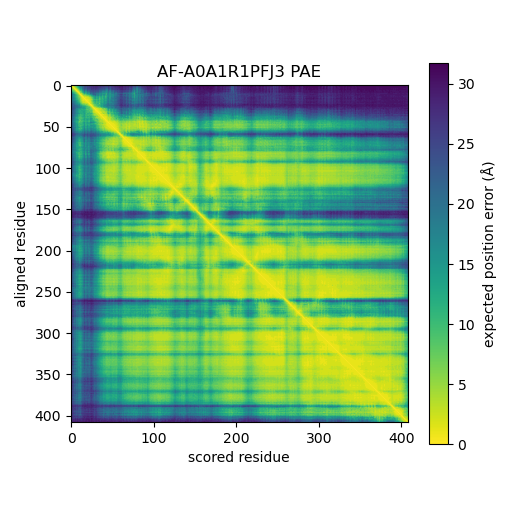3244 C CA . ILE A 1 397 ? -15.011 7.951 41.471 1.00 85.44 397 ILE A CA 1
ATOM 3245 C C . ILE A 1 397 ? -14.016 8.886 42.167 1.00 85.44 397 ILE A C 1
ATOM 3247 O O . ILE A 1 397 ? -14.198 10.102 42.101 1.00 85.44 397 ILE A O 1
ATOM 3251 N N . MET A 1 398 ? -12.987 8.337 42.824 1.00 82.81 398 MET A N 1
ATOM 3252 C CA . MET A 1 398 ? -11.948 9.152 43.461 1.00 82.81 398 MET A CA 1
ATOM 3253 C C . MET A 1 398 ? -11.184 9.973 42.422 1.00 82.81 398 MET A C 1
ATOM 3255 O O . MET A 1 398 ? -11.101 11.189 42.580 1.00 82.81 398 MET A O 1
ATOM 3259 N N . ASP A 1 399 ? -10.753 9.347 41.326 1.00 82.50 399 ASP A N 1
ATOM 3260 C CA . ASP A 1 399 ? -10.061 10.030 40.228 1.00 82.50 399 ASP A CA 1
ATOM 3261 C C . ASP A 1 399 ? -10.861 11.218 39.673 1.00 82.50 399 ASP A C 1
ATOM 3263 O O . ASP A 1 399 ? -10.343 12.326 39.564 1.00 82.50 399 ASP A O 1
ATOM 3267 N N . ILE A 1 400 ? -12.153 11.016 39.377 1.00 84.38 400 ILE A N 1
ATOM 3268 C CA . ILE A 1 400 ? -13.031 12.092 38.880 1.00 84.38 400 ILE A CA 1
ATOM 3269 C C . ILE A 1 400 ? -13.106 13.245 39.889 1.00 84.38 400 ILE A C 1
ATOM 3271 O O . ILE A 1 400 ? -13.095 14.413 39.504 1.00 84.38 400 ILE A O 1
ATOM 3275 N N . SER A 1 401 ? -13.207 12.923 41.184 1.00 79.12 401 SER A N 1
ATOM 3276 C CA . SER A 1 401 ? -13.316 13.940 42.231 1.00 79.12 401 SER A CA 1
ATOM 3277 C C . SER A 1 401 ? -12.035 14.758 42.400 1.00 79.12 401 SER A C 1
ATOM 3279 O O . SER A 1 401 ? -12.117 15.955 42.671 1.00 79.12 401 SER A O 1
ATOM 3281 N N . GLU A 1 402 ? -10.862 14.153 42.199 1.00 74.56 402 GLU A N 1
ATOM 3282 C CA . GLU A 1 402 ? -9.590 14.877 42.227 1.00 74.56 402 GLU A CA 1
ATOM 3283 C C . GLU A 1 402 ? -9.465 15.860 41.056 1.00 74.56 402 GLU A C 1
ATOM 3285 O O . GLU A 1 402 ? -9.005 16.986 41.259 1.00 74.56 402 GLU A O 1
ATOM 3290 N N . ASP A 1 403 ? -9.925 15.496 39.858 1.00 69.81 403 ASP A N 1
ATOM 3291 C CA . ASP A 1 403 ? -9.890 16.396 38.696 1.00 69.81 403 ASP A CA 1
ATOM 3292 C C . ASP A 1 403 ? -10.892 17.547 38.794 1.00 69.81 403 ASP A C 1
ATOM 3294 O O . ASP A 1 403 ? -10.538 18.696 38.510 1.00 69.81 403 ASP A O 1
ATOM 3298 N N . ASP A 1 404 ? -12.111 17.285 39.280 1.00 70.69 404 ASP A N 1
ATOM 3299 C CA . ASP A 1 404 ? -13.104 18.336 39.544 1.00 70.69 404 ASP A CA 1
ATOM 3300 C C . ASP A 1 404 ? -12.582 19.355 40.587 1.00 70.69 404 ASP A C 1
ATOM 3302 O O . ASP A 1 404 ? -12.944 20.535 40.542 1.00 70.69 404 ASP A O 1
ATOM 3306 N N . HIS A 1 405 ? -11.704 18.930 41.507 1.00 61.09 405 HIS A N 1
ATOM 3307 C CA . HIS A 1 405 ? -11.041 19.804 42.480 1.00 61.09 405 HIS A CA 1
ATOM 3308 C C . HIS A 1 405 ? -9.841 20.584 41.915 1.00 61.09 405 HIS A C 1
ATOM 3310 O O . HIS A 1 405 ? -9.569 21.675 42.413 1.00 61.09 405 HIS A O 1
ATOM 3316 N N . LYS A 1 406 ? -9.136 20.080 40.891 1.00 57.91 406 LYS A N 1
ATOM 3317 C CA . LYS A 1 406 ? -8.033 20.801 40.214 1.00 57.91 406 LYS A CA 1
ATOM 3318 C C . LYS A 1 406 ? -8.522 21.904 39.262 1.00 57.91 406 LYS A C 1
ATOM 3320 O O . LYS A 1 406 ? -7.746 22.794 38.921 1.00 57.91 406 LYS A O 1
ATOM 3325 N N . LEU A 1 407 ? -9.776 21.829 38.808 1.00 49.47 407 LEU A N 1
ATOM 3326 C CA . LEU A 1 407 ? -10.404 22.782 37.880 1.00 49.47 407 LEU A CA 1
ATOM 3327 C C . LEU A 1 407 ? -11.106 23.974 38.574 1.00 49.47 407 LEU A C 1
ATOM 3329 O O . LEU A 1 407 ? -11.616 24.857 37.878 1.00 49.47 407 LEU A O 1
ATOM 3333 N N . GLN A 1 408 ? -11.142 24.003 39.914 1.00 42.12 408 GLN A N 1
ATOM 3334 C CA . GLN A 1 408 ? -11.619 25.123 40.748 1.00 42.12 408 GLN A CA 1
ATOM 3335 C C . GLN A 1 408 ? -10.458 25.997 41.219 1.00 42.12 408 GLN A C 1
ATOM 3337 O O . GLN A 1 408 ? -10.663 27.234 41.286 1.00 42.12 408 GLN A O 1
#

Radius of gyration: 28.15 Å; Cα contacts (8 Å, |Δi|>4): 443; chains: 1; bounding box: 60×72×83 Å

Nearest PDB structures (foldseek):
  3mkq-assembly1_E  TM=3.455E-01  e=2.405E+00  Saccharomyces cerevisiae YJM789
  8hme-assembly1_E  TM=1.605E-01  e=2.453E-01  Tetrahymena thermophila
  8hmf-assembly1_E  TM=1.682E-01  e=4.886E-01  Tetrahymena thermophila
  7v6q-assembly1_D  TM=2.244E-01  e=7.369E+00  Homo sapiens
  3mkq-assembly1_C  TM=1.888E-01  e=4.588E+00  Saccharomyces cerevisiae YJM789

Solvent-accessible surface area (backbone atoms only — not comparable to full-atom values): 23333 Å² total; per-residue (Å²): 132,90,79,76,89,69,81,83,69,50,77,72,72,63,56,68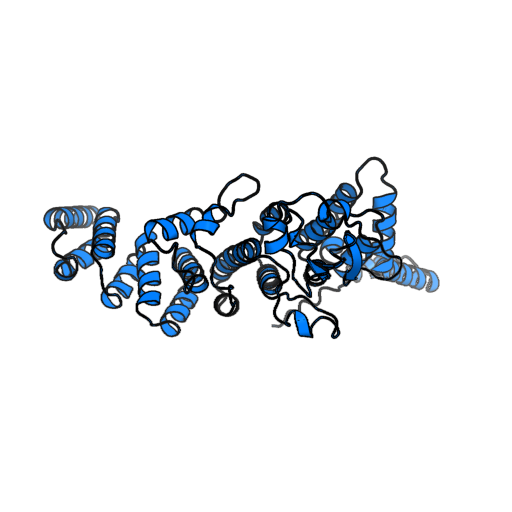,69,59,51,49,53,59,44,65,72,39,88,42,72,67,61,36,50,49,52,52,48,48,52,54,49,60,46,33,52,68,48,45,19,52,49,50,48,50,50,34,67,67,45,80,88,54,57,56,66,60,44,47,51,52,49,37,69,74,35,58,59,55,40,70,32,49,69,30,46,53,56,30,58,34,65,37,76,75,39,41,54,66,59,54,50,50,53,25,56,68,53,65,24,56,72,58,41,58,27,54,47,47,20,31,37,34,34,31,65,86,74,74,40,78,77,44,75,49,49,76,71,55,58,94,94,49,39,66,36,68,74,62,64,69,78,69,49,89,61,55,75,65,62,50,64,75,63,41,47,64,61,50,99,49,35,34,35,38,49,52,58,74,75,46,79,48,60,60,63,49,48,61,59,52,72,81,59,78,48,72,74,52,40,48,44,36,55,48,53,63,67,34,49,46,82,64,59,78,91,54,31,82,61,64,55,76,83,48,58,40,60,56,70,71,56,38,47,54,36,47,52,55,35,34,46,42,25,32,76,69,64,36,65,67,51,49,50,54,54,60,68,54,81,68,78,69,84,53,53,50,64,57,53,66,73,42,44,40,83,85,68,47,48,80,48,62,67,61,47,50,49,36,61,75,68,67,44,37,82,45,36,93,45,46,54,56,51,53,44,46,43,31,16,58,78,66,67,30,63,68,54,45,52,50,50,53,76,76,42,76,50,68,68,53,45,40,50,54,33,49,46,22,53,75,69,63,35,59,70,53,32,65,65,35,60,80,73,42,85,79,47,77,64,57,37,49,52,55,52,52,46,49,72,71,51,98,42,56,70,56,38,50,50,51,62,76,46,36,79,81,44,76,68,78,68,64,61,66,62,56,52,52,54,39,53,53,52,63,59,73,76,109

Secondary structure (DSSP, 8-state):
----------TT---HHHHHHHHHH---HHHHHHHHHHHHHHTSHHHHHHHHHHHHHH-TTS-HHHHHHHHHHH-HHHHT-HHHHHHHHTTSTT-BHHHHHHHHHHTT-HHHHHHHHT-EEEEETTTTEEEEEE-TT--TT---B--HHHHHS---HHHHHHHSEESSSSEEEEESGGGTTHHHHHHHHHTT--SHHHHHHHHHHHH-B----HHHHHHH-S--BSS-HHHHHHHHHHHHHHHHHHT-HHHHHHHHT----S---GGGGTT-B-TTS-BS-HHHHHHHHHTT-TT-GGGHHHHHHHHHHHHTT-HHHHHHHHHH--SHHHHHHHHHHHHHTT-HHHHHHHTTTS---HHHHHHHHHHHHHS--HHHHHHHHHTTTTTTT---HHHHHHHHHHHHHHT-

Mean predicted aligned error: 11.2 Å

pLDDT: mean 78.58, std 15.35, range [25.06, 97.06]